Protein AF-0000000080770461 (afdb_homodimer)

InterPro domains:
  IPR000534 Semialdehyde dehydrogenase, NAD-binding [PF01118] (6-120)
  IPR000534 Semialdehyde dehydrogenase, NAD-binding [SM00859] (6-121)
  IPR012280 Semialdehyde dehydrogenase, dimerisation domain [PF02774] (141-314)
  IPR036291 NAD(P)-binding domain superfamily [SSF51735] (5-158)

Organism: Chromobacterium violaceum (strain ATCC 12472 / DSM 30191 / JCM 1249 / CCUG 213 / NBRC 12614 / NCIMB 9131 / NCTC 9757 / MK) (NCBI:txid243365)

pLDDT: mean 95.66, std 8.42, range [30.38, 98.94]

Solvent-accessible surface area (backbone atoms only — not comparable to full-atom values): 33987 Å² total; per-residue (Å²): 129,86,43,85,36,22,32,34,33,33,15,22,79,34,67,41,19,36,40,32,32,37,48,39,42,76,63,62,55,76,52,63,40,80,42,33,21,24,57,64,89,47,50,84,39,67,36,54,44,63,93,41,75,34,64,32,37,28,52,94,74,56,72,43,66,74,26,49,34,33,39,37,41,58,40,36,69,52,43,66,65,43,47,62,55,30,31,72,47,50,9,27,35,39,30,54,26,73,66,42,53,81,38,86,94,31,49,62,44,49,59,95,78,44,46,72,72,68,54,89,58,68,82,35,38,57,36,19,34,57,51,39,74,20,42,51,53,40,63,62,46,54,60,48,44,88,45,34,72,58,36,36,40,39,38,39,42,28,18,32,46,80,70,31,65,68,34,41,51,43,35,52,50,22,46,52,21,52,78,66,73,40,81,59,71,57,82,82,43,98,54,71,45,50,48,23,44,40,78,62,42,65,64,61,51,98,65,46,48,21,47,48,28,49,47,41,30,47,51,34,14,61,72,67,73,49,58,48,86,35,43,46,63,46,42,26,40,34,47,19,56,51,15,25,32,33,45,38,38,36,32,35,72,46,88,76,54,69,67,58,54,49,52,36,40,42,73,71,68,38,47,71,42,45,75,84,35,70,85,25,44,68,32,16,56,74,26,40,92,39,71,50,43,34,38,16,57,61,31,70,58,88,51,29,40,33,36,32,38,14,20,7,36,44,38,38,15,35,16,50,52,54,50,52,51,49,40,38,74,72,65,42,70,80,69,135,129,85,41,85,36,21,33,37,33,32,13,24,79,34,66,40,20,36,41,33,32,38,48,40,42,76,64,61,55,74,52,64,41,78,43,33,21,24,57,64,89,47,50,83,41,68,37,57,43,64,92,41,76,33,64,31,38,28,51,96,75,55,72,41,66,73,26,47,35,34,38,36,41,58,40,37,71,52,43,67,64,44,49,61,54,30,32,72,45,48,9,28,34,40,32,54,27,74,64,42,54,82,39,88,91,32,50,62,45,48,58,96,78,42,48,72,71,67,55,88,58,68,81,35,40,60,35,20,33,57,51,39,75,21,44,52,52,39,63,63,46,54,60,47,45,88,45,35,72,60,37,36,41,39,38,39,42,28,18,32,44,82,68,31,64,68,35,40,49,42,34,51,50,22,46,51,21,50,79,65,73,39,81,61,71,58,80,82,45,98,52,73,45,50,48,23,47,40,78,61,44,66,63,60,51,97,65,46,48,22,47,50,30,50,47,40,32,46,52,32,13,59,73,66,74,48,60,48,87,34,45,46,62,47,43,25,41,33,45,19,57,51,16,25,33,32,47,37,38,36,32,35,72,46,86,73,53,69,67,58,54,49,50,37,40,42,74,68,68,37,46,71,42,46,74,84,36,72,85,24,44,69,32,16,56,74,26,40,90,40,70,52,43,35,38,15,56,60,32,68,58,88,50,29,41,34,37,31,40,14,20,7,37,44,39,38,13,35,17,52,53,52,50,50,51,50,40,40,75,70,63,41,70,76,72,129

Foldseek 3Di:
DQPLAEEEEEQCVWLLNLLLLQVCLVVVPRHNYYAAEYAPVCQPPWHDNDPDIHGYHHLVPDQLQSHAEYEYDHEQVSCVPCVVVNLVNFHAYEYAYPNPLPPPPAEEDDCLQCVVSLPPADTNHYHYYAALLQNLVLLLCQLCCVLAWQAKEKEKAAAQCSLIDVSLVLLVQQVVCVVVVHHRDDDSDPDHQHVDKAFEDADADPVRAHPVFCRNLVSSCVSNVHDSVRYHYTYMYHHHHWKMKMKMKTFGDHDDDQVVSVVSSVVSVAAEADCPGPVFFADLVNQAPDQHKYWGDWDDDGRMTIIMIMHGSSRNRTSVSSNLSVCVNSVNPSDD/DQPLAEEEEEQCVWLLNLLLLQVCLVVVPRHNYYAAEYAPVCQPPWHDNDPDIHGYHHLVPDQLASHAEYEYDHEQVSCVPCLVVNLVNFHAYEYAYPNPLPPPPAEEDQCLQCVVSLPPADTNHYHYYAALLQNLVLLLCQLVCVLAWQAKEKEKAAAQCSLIDVSLVLLVQQVVCVVVVHHRDDDSDPDHQHVDKAFEDADADPVRAHPVQCRNLVSSCVSNVHDSVRYHYTYMYHHHHWKMKMKMKTFGDHDDDQVVSVVSSVVSPAAEADCPGPVQFADLVNQAPDQHKYWGDWDDDGRMTIIMIIHGSSRNRTSVRSNLSVCVNSVNPSPD

Structure (mmCIF, N/CA/C/O backbone):
data_AF-0000000080770461-model_v1
#
loop_
_entity.id
_entity.type
_entity.pdbx_description
1 polymer 'Aspartate-semialdehyde dehydrogenase'
#
loop_
_atom_site.group_PDB
_atom_site.id
_atom_site.type_symbol
_atom_site.label_atom_id
_atom_site.label_alt_id
_atom_site.label_comp_id
_atom_site.label_asym_id
_atom_site.label_entity_id
_atom_site.label_seq_id
_atom_site.pdbx_PDB_ins_code
_atom_site.Cartn_x
_atom_site.Cartn_y
_atom_site.Cartn_z
_atom_site.occupancy
_atom_site.B_iso_or_equiv
_atom_site.auth_seq_id
_atom_site.auth_comp_id
_atom_site.auth_asym_id
_atom_site.auth_atom_id
_atom_site.pdbx_PDB_model_num
ATOM 1 N N . MET A 1 1 ? -0.96 47.906 5.703 1 33.94 1 MET A N 1
ATOM 2 C CA . MET A 1 1 ? -1.299 47.844 7.125 1 33.94 1 MET A CA 1
ATOM 3 C C . MET A 1 1 ? -0.283 47.031 7.898 1 33.94 1 MET A C 1
ATOM 5 O O . MET A 1 1 ? -0.054 45.844 7.578 1 33.94 1 MET A O 1
ATOM 9 N N . SER A 1 2 ? 0.821 47.625 8.305 1 42.31 2 SER A N 1
ATOM 10 C CA . SER A 1 2 ? 1.987 47.156 9.039 1 42.31 2 SER A CA 1
ATOM 11 C C . SER A 1 2 ? 1.585 46.156 10.148 1 42.31 2 SER A C 1
ATOM 13 O O . SER A 1 2 ? 0.892 46.562 11.094 1 42.31 2 SER A O 1
ATOM 15 N N . THR A 1 3 ? 1.144 44.906 9.875 1 58.97 3 THR A N 1
ATOM 16 C CA . THR A 1 3 ? 0.585 44.125 10.969 1 58.97 3 THR A CA 1
ATOM 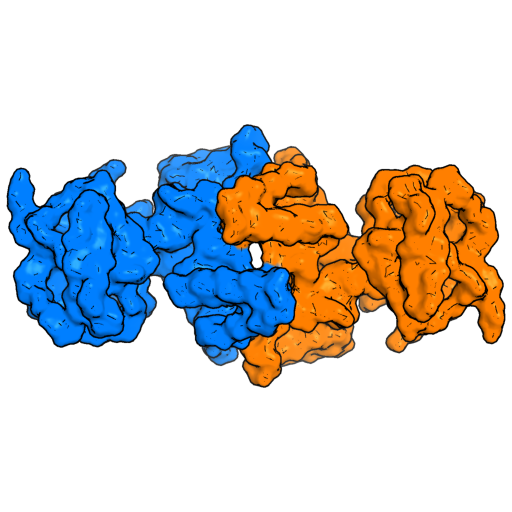17 C C . THR A 1 3 ? 1.63 43.906 12.062 1 58.97 3 THR A C 1
ATOM 19 O O . THR A 1 3 ? 2.826 43.812 11.781 1 58.97 3 THR A O 1
ATOM 22 N N . SER A 1 4 ? 1.471 44.469 13.234 1 80.31 4 SER A N 1
ATOM 23 C CA . SER A 1 4 ? 2.213 44.312 14.477 1 80.31 4 SER A CA 1
ATOM 24 C C . SER A 1 4 ? 2.217 42.875 14.953 1 80.31 4 SER A C 1
ATOM 26 O O . SER A 1 4 ? 2.752 42.562 16.016 1 80.31 4 SER A O 1
ATOM 28 N N . LEU A 1 5 ? 1.922 42.031 13.961 1 92.19 5 LEU A N 1
ATOM 29 C CA . LEU A 1 5 ? 1.753 40.656 14.414 1 92.19 5 LEU A CA 1
ATOM 30 C C . LEU A 1 5 ? 3.088 39.938 14.43 1 92.19 5 LEU A C 1
ATOM 32 O O . LEU A 1 5 ? 3.807 39.906 13.422 1 92.19 5 LEU A O 1
ATOM 36 N N . GLN A 1 6 ? 3.453 39.438 15.57 1 96.38 6 GLN A N 1
ATOM 37 C CA . GLN A 1 6 ? 4.609 38.562 15.703 1 96.38 6 GLN A CA 1
ATOM 38 C C . GLN A 1 6 ? 4.176 37.094 15.828 1 96.38 6 GLN A C 1
ATOM 40 O O . GLN A 1 6 ? 3.254 36.781 16.578 1 96.38 6 GLN A O 1
ATOM 45 N N . ILE A 1 7 ? 4.852 36.25 15.016 1 97.38 7 ILE A N 1
ATOM 46 C CA . ILE A 1 7 ? 4.41 34.844 15.047 1 97.38 7 ILE A CA 1
ATOM 47 C C . ILE A 1 7 ? 5.598 33.938 15.352 1 97.38 7 ILE A C 1
ATOM 49 O O . ILE A 1 7 ? 6.746 34.281 15.078 1 97.38 7 ILE A O 1
ATOM 53 N N . ALA A 1 8 ? 5.328 32.812 15.969 1 98.69 8 ALA A N 1
ATOM 54 C CA . ALA A 1 8 ? 6.328 31.797 16.266 1 98.69 8 ALA A CA 1
ATOM 55 C C . ALA A 1 8 ? 5.988 30.484 15.57 1 98.69 8 ALA A C 1
ATOM 57 O O . ALA A 1 8 ? 4.824 30.078 15.539 1 98.69 8 ALA A O 1
ATOM 58 N N . VAL A 1 9 ? 6.938 29.891 14.945 1 98.88 9 VAL A N 1
ATOM 59 C CA . VAL A 1 9 ? 6.828 28.531 14.43 1 98.88 9 VAL A CA 1
ATOM 60 C C . VAL A 1 9 ? 7.637 27.578 15.305 1 98.88 9 VAL A C 1
ATOM 62 O O . VAL A 1 9 ? 8.867 27.578 15.266 1 98.88 9 VAL A O 1
ATOM 65 N N . VAL A 1 10 ? 6.949 26.781 16.078 1 98.81 10 VAL A N 1
ATOM 66 C CA . VAL A 1 10 ? 7.574 25.828 16.984 1 98.81 10 VAL A CA 1
ATOM 67 C C . VAL A 1 10 ? 7.742 24.484 16.266 1 98.81 10 VAL A C 1
ATOM 69 O O . VAL A 1 10 ? 6.77 23.906 15.781 1 98.81 10 VAL A O 1
ATOM 72 N N . GLY A 1 11 ? 8.891 23.938 16.266 1 98.44 11 GLY A N 1
ATOM 73 C CA . GLY A 1 11 ? 9.273 22.828 15.391 1 98.44 11 GLY A CA 1
ATOM 74 C C . GLY A 1 11 ? 9.781 23.297 14.039 1 98.44 11 GLY A C 1
ATOM 75 O O . GLY A 1 11 ? 9.484 22.672 13.016 1 98.44 11 GLY A O 1
ATOM 76 N N . ALA A 1 12 ? 10.5 24.375 14.031 1 98.5 12 ALA A N 1
ATOM 77 C CA . ALA A 1 12 ? 10.883 25.078 12.805 1 98.5 12 ALA A CA 1
ATOM 78 C C . ALA A 1 12 ? 11.828 24.234 11.953 1 98.5 12 ALA A C 1
ATOM 80 O O . ALA A 1 12 ? 11.906 24.422 10.742 1 98.5 12 ALA A O 1
ATOM 81 N N . THR A 1 13 ? 12.539 23.328 12.578 1 97.06 13 THR A N 1
ATOM 82 C CA . THR A 1 13 ? 13.516 22.531 11.828 1 97.06 13 THR A CA 1
ATOM 83 C C . THR A 1 13 ? 12.922 21.203 11.391 1 97.06 13 THR A C 1
ATOM 85 O O . THR A 1 13 ? 13.555 20.453 10.656 1 97.06 13 THR A O 1
ATOM 88 N N . SER A 1 14 ? 11.727 20.922 11.867 1 97.12 14 SER A N 1
ATOM 89 C CA . SER A 1 14 ? 11.039 19.719 11.391 1 97.12 14 SER A CA 1
ATOM 90 C C . SER A 1 14 ? 10.633 19.859 9.93 1 97.12 14 SER A C 1
ATOM 92 O O . SER A 1 14 ? 10.641 20.969 9.375 1 97.12 14 SER A O 1
ATOM 94 N N . LEU A 1 15 ? 10.305 18.781 9.312 1 97.56 15 LEU A N 1
ATOM 95 C CA . LEU A 1 15 ? 9.875 18.797 7.918 1 97.56 15 LEU A CA 1
ATOM 96 C C . LEU A 1 15 ? 8.656 19.703 7.742 1 97.56 15 LEU A C 1
ATOM 98 O O . LEU A 1 15 ? 8.609 20.516 6.816 1 97.56 15 LEU A O 1
ATOM 102 N N . VAL A 1 16 ? 7.664 19.531 8.609 1 98.38 16 VAL A N 1
ATOM 103 C CA . VAL A 1 16 ? 6.449 20.328 8.508 1 98.38 16 VAL A CA 1
ATOM 104 C C . VAL A 1 16 ? 6.754 21.781 8.859 1 98.38 16 VAL A C 1
ATOM 106 O O . VAL A 1 16 ? 6.25 22.703 8.219 1 98.38 16 VAL A O 1
ATOM 109 N N . GLY A 1 17 ? 7.551 22.016 9.898 1 98.5 17 GLY A N 1
ATOM 110 C CA . GLY A 1 17 ? 7.93 23.359 10.266 1 98.5 17 GLY A CA 1
ATOM 111 C C . GLY A 1 17 ? 8.617 24.125 9.148 1 98.5 17 GLY A C 1
ATOM 112 O O . GLY A 1 17 ? 8.305 25.281 8.898 1 98.5 17 GLY A O 1
ATOM 113 N N . GLN A 1 18 ? 9.5 23.469 8.484 1 98.06 18 GLN A N 1
ATOM 114 C CA . GLN A 1 18 ? 10.195 24.078 7.355 1 98.06 18 GLN A CA 1
ATOM 115 C C . GLN A 1 18 ? 9.234 24.406 6.223 1 98.06 18 GLN A C 1
ATOM 117 O O . GLN A 1 18 ? 9.336 25.469 5.598 1 98.06 18 GLN A O 1
ATOM 122 N N . ALA A 1 19 ? 8.344 23.484 5.969 1 98.31 19 ALA A N 1
ATOM 123 C CA . ALA A 1 19 ? 7.344 23.719 4.93 1 98.31 19 ALA A CA 1
ATOM 124 C C . ALA A 1 19 ? 6.434 24.891 5.301 1 98.31 19 ALA A C 1
ATOM 126 O O . ALA A 1 19 ? 6.02 25.656 4.43 1 98.31 19 ALA A O 1
ATOM 127 N N . VAL A 1 20 ? 6.105 25.016 6.582 1 98.75 20 VAL A N 1
ATOM 128 C CA . VAL A 1 20 ? 5.297 26.125 7.062 1 98.75 20 VAL A CA 1
ATOM 129 C C . VAL A 1 20 ? 6.027 27.438 6.812 1 98.75 20 VAL A C 1
ATOM 131 O O . VAL A 1 20 ? 5.449 28.391 6.266 1 98.75 20 VAL A O 1
ATOM 134 N N . LEU A 1 21 ? 7.289 27.469 7.188 1 98.69 21 LEU A N 1
ATOM 135 C CA . LEU A 1 21 ? 8.086 28.672 6.984 1 98.69 21 LEU A CA 1
ATOM 136 C C . LEU A 1 21 ? 8.172 29.031 5.504 1 98.69 21 LEU A C 1
ATOM 138 O O . LEU A 1 21 ? 8.062 30.203 5.133 1 98.69 21 LEU A O 1
ATOM 142 N N . GLU A 1 22 ? 8.344 28.031 4.719 1 98.12 22 GLU A N 1
ATOM 143 C CA . GLU A 1 22 ? 8.391 28.234 3.275 1 98.12 22 GLU A CA 1
ATOM 144 C C . GLU A 1 22 ? 7.082 28.828 2.764 1 98.12 22 GLU A C 1
ATOM 146 O O . GLU A 1 22 ? 7.094 29.781 1.983 1 98.12 22 GLU A O 1
ATOM 151 N N . LEU A 1 23 ? 6 28.312 3.168 1 98.12 23 LEU A N 1
ATOM 152 C CA . LEU A 1 23 ? 4.691 28.766 2.707 1 98.12 23 LEU A CA 1
ATOM 153 C C . LEU A 1 23 ? 4.387 30.172 3.23 1 98.12 23 LEU A C 1
ATOM 155 O O . LEU A 1 23 ? 3.762 30.969 2.535 1 98.12 23 LEU A O 1
ATOM 159 N N . LEU A 1 24 ? 4.789 30.438 4.477 1 97.81 24 LEU A N 1
ATOM 160 C CA . LEU A 1 24 ? 4.621 31.781 5.016 1 97.81 24 LEU A CA 1
ATOM 161 C C . LEU A 1 24 ? 5.316 32.812 4.133 1 97.81 24 LEU A C 1
ATOM 163 O O . LEU A 1 24 ? 4.758 33.875 3.85 1 97.81 24 LEU A O 1
ATOM 167 N N . ALA A 1 25 ? 6.5 32.438 3.732 1 97.69 25 ALA A N 1
ATOM 168 C CA . ALA A 1 25 ? 7.27 33.344 2.869 1 97.69 25 ALA A CA 1
ATOM 169 C C . ALA A 1 25 ? 6.625 33.469 1.492 1 97.69 25 ALA A C 1
ATOM 171 O O . ALA A 1 25 ? 6.434 34.562 0.985 1 97.69 25 ALA A O 1
ATOM 172 N N . GLU A 1 26 ? 6.305 32.375 0.891 1 96.88 26 GLU A N 1
ATOM 173 C CA . GLU A 1 26 ? 5.742 32.312 -0.457 1 96.88 26 GLU A CA 1
ATOM 174 C C . GLU A 1 26 ? 4.422 33.094 -0.53 1 96.88 26 GLU A C 1
ATOM 176 O O . GLU A 1 26 ? 4.109 33.688 -1.552 1 96.88 26 GLU A O 1
ATOM 181 N N . ARG A 1 27 ? 3.699 33.062 0.567 1 95.31 27 ARG A N 1
ATOM 182 C CA . ARG A 1 27 ? 2.361 33.625 0.572 1 95.31 27 ARG A CA 1
ATOM 183 C C . ARG A 1 27 ? 2.385 35.062 1.142 1 95.31 27 ARG A C 1
ATOM 185 O O . ARG A 1 27 ? 1.334 35.656 1.33 1 95.31 27 ARG A O 1
ATOM 192 N N . ASN A 1 28 ? 3.523 35.562 1.436 1 94.31 28 ASN A N 1
ATOM 193 C CA . ASN A 1 28 ? 3.709 36.875 2.006 1 94.31 28 ASN A CA 1
ATOM 194 C C . ASN A 1 28 ? 2.824 37.094 3.23 1 94.31 28 ASN A C 1
ATOM 196 O O . ASN A 1 28 ? 2.061 38.062 3.289 1 94.31 28 ASN A O 1
ATOM 200 N N . PHE A 1 29 ? 2.859 36.125 4.16 1 95.06 29 PHE A N 1
ATOM 201 C CA . PHE A 1 29 ? 2.074 36.219 5.383 1 95.06 29 PHE A CA 1
ATOM 202 C C . PHE A 1 29 ? 2.33 37.562 6.09 1 95.06 29 PHE A C 1
ATOM 204 O O . PHE A 1 29 ? 3.479 37.969 6.219 1 95.06 29 PHE A O 1
ATOM 211 N N . PRO A 1 30 ? 1.31 38.156 6.562 1 91.5 30 PRO A N 1
ATOM 212 C CA . PRO A 1 30 ? 1.449 39.531 7.105 1 91.5 30 PRO A CA 1
ATOM 213 C C . PRO A 1 30 ? 1.959 39.531 8.547 1 91.5 30 PRO A C 1
ATOM 215 O O . PRO A 1 30 ? 1.271 40.031 9.445 1 91.5 30 PRO A O 1
ATOM 218 N N . ALA A 1 31 ? 3.146 39.125 8.805 1 93.94 31 ALA A N 1
ATOM 219 C CA . ALA A 1 31 ? 3.787 39.156 10.117 1 93.94 31 ALA A CA 1
ATOM 220 C C . ALA A 1 31 ? 4.898 40.188 10.172 1 93.94 31 ALA A C 1
ATOM 222 O O . ALA A 1 31 ? 5.641 40.375 9.203 1 93.94 31 ALA A O 1
ATOM 223 N N . ALA A 1 32 ? 4.852 40.938 11.25 1 94.31 32 ALA A N 1
ATOM 224 C CA . ALA A 1 32 ? 5.945 41.875 11.477 1 94.31 32 ALA A CA 1
ATOM 225 C C . ALA A 1 32 ? 7.254 41.125 11.75 1 94.31 32 ALA A C 1
ATOM 227 O O . ALA A 1 32 ? 8.328 41.594 11.383 1 94.31 32 ALA A O 1
ATOM 228 N N . ARG A 1 33 ? 7.094 40.031 12.43 1 95.56 33 ARG A N 1
ATOM 229 C CA . ARG A 1 33 ? 8.242 39.219 12.766 1 95.56 33 ARG A CA 1
ATOM 230 C C . ARG A 1 33 ? 7.844 37.719 12.859 1 95.56 33 ARG A C 1
ATOM 232 O O . ARG A 1 33 ? 6.75 37.406 13.328 1 95.56 33 ARG A O 1
ATOM 239 N N . VAL A 1 34 ? 8.758 36.875 12.375 1 97.81 34 VAL A N 1
ATOM 240 C CA . VAL A 1 34 ? 8.586 35.438 12.5 1 97.81 34 VAL A CA 1
ATOM 241 C C . VAL A 1 34 ? 9.734 34.844 13.312 1 97.81 34 VAL A C 1
ATOM 243 O O . VAL A 1 34 ? 10.906 35.094 13.008 1 97.81 34 VAL A O 1
ATOM 246 N N . PHE A 1 35 ? 9.43 34.125 14.359 1 98.31 35 PHE A N 1
ATOM 247 C CA . PHE A 1 35 ? 10.43 33.438 15.164 1 98.31 35 PHE A CA 1
ATOM 248 C C . PHE A 1 35 ? 10.469 31.953 14.82 1 98.31 35 PHE A C 1
ATOM 250 O O . PHE A 1 35 ? 9.422 31.297 14.719 1 98.31 35 PHE A O 1
ATOM 257 N N . ALA A 1 36 ? 11.625 31.438 14.594 1 98.69 36 ALA A N 1
ATOM 258 C CA . ALA A 1 36 ? 11.836 30 14.531 1 98.69 36 ALA A CA 1
ATOM 259 C C . ALA A 1 36 ? 12.148 29.438 15.914 1 98.69 36 ALA A C 1
ATOM 261 O O . ALA A 1 36 ? 13.07 29.906 16.594 1 98.69 36 ALA A O 1
ATOM 262 N N . VAL A 1 37 ? 11.375 28.531 16.344 1 98.69 37 VAL A N 1
ATOM 263 C CA . VAL A 1 37 ? 11.539 27.938 17.656 1 98.69 37 VAL A CA 1
ATOM 264 C C . VAL A 1 37 ? 11.594 26.422 17.531 1 98.69 37 VAL A C 1
ATOM 266 O O . VAL A 1 37 ? 10.898 25.828 16.703 1 98.69 37 VAL A O 1
ATOM 269 N N . ASP A 1 38 ? 12.43 25.734 18.281 1 98.12 38 ASP A N 1
ATOM 270 C CA . ASP A 1 38 ? 12.523 24.281 18.266 1 98.12 38 ASP A CA 1
ATOM 271 C C . ASP A 1 38 ? 13.125 23.75 19.578 1 98.12 38 ASP A C 1
ATOM 273 O O . ASP A 1 38 ? 13.336 24.516 20.516 1 98.12 38 ASP A O 1
ATOM 277 N N . SER A 1 39 ? 13.258 22.484 19.688 1 95.31 39 SER A N 1
ATOM 278 C CA . SER A 1 39 ? 13.836 21.859 20.875 1 95.31 39 SER A CA 1
ATOM 279 C C . SER A 1 39 ? 15.258 22.344 21.109 1 95.31 39 SER A C 1
ATOM 281 O O . SER A 1 39 ? 15.898 22.891 20.203 1 95.31 39 SER A O 1
ATOM 283 N N . ALA A 1 40 ? 15.734 22.078 22.266 1 92.81 40 ALA A N 1
ATOM 284 C CA . ALA A 1 40 ? 17.047 22.547 22.688 1 92.81 40 ALA A CA 1
ATOM 285 C C . ALA A 1 40 ? 18.156 21.922 21.828 1 92.81 40 ALA A C 1
ATOM 287 O O . ALA A 1 40 ? 19.203 22.547 21.594 1 92.81 40 ALA A O 1
ATOM 288 N N . GLU A 1 41 ? 17.906 20.781 21.359 1 92.12 41 GLU A N 1
ATOM 289 C CA . GLU A 1 41 ? 18.891 20.062 20.531 1 92.12 41 GLU A CA 1
ATOM 290 C C . GLU A 1 41 ? 19.188 20.828 19.25 1 92.12 41 GLU A C 1
ATOM 292 O O . GLU A 1 41 ? 20.25 20.641 18.641 1 92.12 41 GLU A O 1
ATOM 297 N N . GLN A 1 42 ? 18.312 21.688 18.875 1 93 42 GLN A N 1
ATOM 298 C CA . GLN A 1 42 ? 18.453 22.422 17.625 1 93 42 GLN A CA 1
ATOM 299 C C . GLN A 1 42 ? 19.047 23.797 17.859 1 93 42 GLN A C 1
ATOM 301 O O . GLN A 1 42 ? 19.141 24.625 16.953 1 93 42 GLN A O 1
ATOM 306 N N . ASN A 1 43 ? 19.406 24.047 19.125 1 92.62 43 ASN A N 1
ATOM 307 C CA . ASN A 1 43 ? 20.016 25.328 19.422 1 92.62 43 ASN A CA 1
ATOM 308 C C . ASN A 1 43 ? 21.25 25.594 18.562 1 92.62 43 ASN A C 1
ATOM 310 O O . ASN A 1 43 ? 22.078 24.703 18.375 1 92.62 43 ASN A O 1
ATOM 314 N N . GLY A 1 44 ? 21.312 26.766 18.031 1 93.81 44 GLY A N 1
ATOM 315 C CA . GLY A 1 44 ? 22.438 27.141 17.172 1 93.81 44 GLY A CA 1
ATOM 316 C C . GLY A 1 44 ? 22.188 26.891 15.703 1 93.81 44 GLY A C 1
ATOM 317 O O . GLY A 1 44 ? 22.922 27.359 14.844 1 93.81 44 GLY A O 1
ATOM 318 N N . SER A 1 45 ? 21.109 26.172 15.383 1 96.44 45 SER A N 1
ATOM 319 C CA . SER A 1 45 ? 20.75 25.938 13.992 1 96.44 45 SER A CA 1
ATOM 320 C C . SER A 1 45 ? 19.938 27.109 13.43 1 96.44 45 SER A C 1
ATOM 322 O O . SER A 1 45 ? 19.656 28.078 14.133 1 96.44 45 SER A O 1
ATOM 324 N N . THR A 1 46 ? 19.719 27.078 12.141 1 97.75 46 THR A N 1
ATOM 325 C CA . THR A 1 46 ? 18.922 28.094 11.477 1 97.75 46 THR A CA 1
ATOM 326 C C . THR A 1 46 ? 17.797 27.453 10.672 1 97.75 46 THR A C 1
ATOM 328 O O . THR A 1 46 ? 17.812 26.25 10.414 1 97.75 46 THR A O 1
ATOM 331 N N . ALA A 1 47 ? 16.812 28.188 10.383 1 98 47 ALA A N 1
ATOM 332 C CA . ALA A 1 47 ? 15.703 27.812 9.516 1 98 47 ALA A CA 1
ATOM 333 C C . ALA A 1 47 ? 15.438 28.891 8.469 1 98 47 ALA A C 1
ATOM 335 O O . ALA A 1 47 ? 15.602 30.078 8.742 1 98 47 ALA A O 1
ATOM 336 N N . SER A 1 48 ? 15.023 28.469 7.344 1 97.81 48 SER A N 1
ATOM 337 C CA . SER A 1 48 ? 14.875 29.406 6.23 1 97.81 48 SER A CA 1
ATOM 338 C C . SER A 1 48 ? 13.445 29.953 6.156 1 97.81 48 SER A C 1
ATOM 340 O O . SER A 1 48 ? 12.484 29.188 6.23 1 97.81 48 SER A O 1
ATOM 342 N N . LEU A 1 49 ? 13.305 31.234 6.031 1 98 49 LEU A N 1
ATOM 343 C CA . LEU A 1 49 ? 12.086 31.953 5.672 1 98 49 LEU A CA 1
ATOM 344 C C . LEU A 1 49 ? 12.258 32.688 4.355 1 98 49 LEU A C 1
ATOM 346 O O . LEU A 1 49 ? 12.555 33.906 4.352 1 98 49 LEU A O 1
ATOM 350 N N . GLY A 1 50 ? 11.961 31.938 3.271 1 94.06 50 GLY A N 1
ATOM 351 C CA . GLY A 1 50 ? 12.336 32.5 1.981 1 94.06 50 GLY A CA 1
ATOM 352 C C . GLY A 1 50 ? 13.828 32.75 1.854 1 94.06 50 GLY A C 1
ATOM 353 O O . GLY A 1 50 ? 14.633 31.812 2.035 1 94.06 50 GLY A O 1
ATOM 354 N N . ASN A 1 51 ? 14.18 33.938 1.653 1 94 51 ASN A N 1
ATOM 355 C CA . ASN A 1 51 ? 15.586 34.312 1.498 1 94 51 ASN A CA 1
ATOM 356 C C . ASN A 1 51 ? 16.219 34.719 2.83 1 94 51 ASN A C 1
ATOM 358 O O . ASN A 1 51 ? 17.406 35 2.895 1 94 51 ASN A O 1
ATOM 362 N N . LEU A 1 52 ? 15.477 34.656 3.844 1 95.31 52 LEU A N 1
ATOM 363 C CA . LEU A 1 52 ? 15.961 35.031 5.172 1 95.31 52 LEU A CA 1
ATOM 364 C C . LEU A 1 52 ? 16.312 33.781 5.977 1 95.31 52 LEU A C 1
ATOM 366 O O . LEU A 1 52 ? 15.648 32.75 5.852 1 95.31 52 LEU A O 1
ATOM 370 N N . GLU A 1 53 ? 17.312 33.906 6.754 1 97.56 53 GLU A N 1
ATOM 371 C CA . GLU A 1 53 ? 17.672 32.844 7.699 1 97.56 53 GLU A CA 1
ATOM 372 C C . GLU A 1 53 ? 17.344 33.25 9.133 1 97.56 53 GLU A C 1
ATOM 374 O O . GLU A 1 53 ? 17.766 34.312 9.602 1 97.56 53 GLU A O 1
ATOM 379 N N . LEU A 1 54 ? 16.625 32.469 9.758 1 98.19 54 LEU A N 1
ATOM 380 C CA . LEU A 1 54 ? 16.219 32.719 11.133 1 98.19 54 LEU A CA 1
ATOM 381 C C . LEU A 1 54 ? 17.047 31.859 12.102 1 98.19 54 LEU A C 1
ATOM 383 O O . LEU A 1 54 ? 17.234 30.672 11.883 1 98.19 54 LEU A O 1
ATOM 387 N N . ASP A 1 55 ? 17.516 32.5 13.141 1 98 55 ASP A N 1
ATOM 388 C CA . ASP A 1 55 ? 18.094 31.703 14.227 1 98 55 ASP A CA 1
ATOM 389 C C . ASP A 1 55 ? 17.016 30.891 14.953 1 98 55 ASP A C 1
ATOM 391 O O . ASP A 1 55 ? 15.914 31.391 15.195 1 98 55 ASP A O 1
ATOM 395 N N . VAL A 1 56 ? 17.328 29.672 15.297 1 98.5 56 VAL A N 1
ATOM 396 C CA . VAL A 1 56 ? 16.375 28.844 16.016 1 98.5 56 VAL A CA 1
ATOM 397 C C . VAL A 1 56 ? 16.531 29.047 17.516 1 98.5 56 VAL A C 1
ATOM 399 O O . VAL A 1 56 ? 17.625 28.938 18.062 1 98.5 56 VAL A O 1
ATOM 402 N N . HIS A 1 57 ? 15.453 29.406 18.125 1 98.12 57 HIS A N 1
ATOM 403 C CA . HIS A 1 57 ? 15.43 29.594 19.562 1 98.12 57 HIS A CA 1
ATOM 404 C C . HIS A 1 57 ? 14.984 28.312 20.281 1 98.12 57 HIS A C 1
ATOM 406 O O . HIS A 1 57 ? 14.023 27.672 19.859 1 98.12 57 HIS A O 1
ATOM 412 N N . PRO A 1 58 ? 15.664 27.953 21.359 1 98.06 58 PRO A N 1
ATOM 413 C CA . PRO A 1 58 ? 15.164 26.828 22.141 1 98.06 58 PRO A CA 1
ATOM 414 C C . PRO A 1 58 ? 13.812 27.109 22.797 1 98.06 58 PRO A C 1
ATOM 416 O O . PRO A 1 58 ? 13.625 28.156 23.391 1 98.06 58 PRO A O 1
ATOM 419 N N . VAL A 1 59 ? 12.945 26.172 22.672 1 98.12 59 VAL A N 1
ATOM 420 C CA . VAL A 1 59 ? 11.562 26.375 23.094 1 98.12 59 VAL A CA 1
ATOM 421 C C . VAL A 1 59 ? 11.508 26.578 24.609 1 98.12 59 VAL A C 1
ATOM 423 O O . VAL A 1 59 ? 10.664 27.328 25.109 1 98.12 59 VAL A O 1
ATOM 426 N N . ASP A 1 60 ? 12.406 25.922 25.391 1 97.06 60 ASP A N 1
ATOM 427 C CA . ASP A 1 60 ? 12.398 26 26.844 1 97.06 60 ASP A CA 1
ATOM 428 C C . ASP A 1 60 ? 12.898 27.359 27.328 1 97.06 60 ASP A C 1
ATOM 430 O O . ASP A 1 60 ? 12.719 27.719 28.484 1 97.06 60 ASP A O 1
ATOM 434 N N . GLU A 1 61 ? 13.438 28.156 26.438 1 96.62 61 GLU A N 1
ATOM 435 C CA . GLU A 1 61 ? 13.922 29.5 26.766 1 96.62 61 GLU A CA 1
ATOM 436 C C . GLU A 1 61 ? 13.133 30.578 26.031 1 96.62 61 GLU A C 1
ATOM 438 O O . GLU A 1 61 ? 13.375 31.766 26.203 1 96.62 61 GLU A O 1
ATOM 443 N N . PHE A 1 62 ? 12.281 30.156 25.25 1 97.56 62 PHE A N 1
ATOM 444 C CA . PHE A 1 62 ? 11.555 31.109 24.406 1 97.56 62 PHE A CA 1
ATOM 445 C C . PHE A 1 62 ? 10.391 31.719 25.172 1 97.56 62 PHE A C 1
ATOM 447 O O . PHE A 1 62 ? 9.617 31.016 25.812 1 97.56 62 PHE A O 1
ATOM 454 N N . ASN A 1 63 ? 10.297 33.031 25.109 1 96.31 63 ASN A N 1
ATOM 455 C CA . ASN A 1 63 ? 9.203 33.781 25.719 1 96.31 63 ASN A CA 1
ATOM 456 C C . ASN A 1 63 ? 8.109 34.125 24.719 1 96.31 63 ASN A C 1
ATOM 458 O O . ASN A 1 63 ? 8.336 34.875 23.766 1 96.31 63 ASN A O 1
ATOM 462 N N . PHE A 1 64 ? 6.953 33.594 24.922 1 97.69 64 PHE A N 1
ATOM 463 C CA . PHE A 1 64 ? 5.855 33.781 23.969 1 97.69 64 PHE A CA 1
ATOM 464 C C . PHE A 1 64 ? 5.164 35.125 24.172 1 97.69 64 PHE A C 1
ATOM 466 O O . PHE A 1 64 ? 4.176 35.406 23.516 1 97.69 64 PHE A O 1
ATOM 473 N N . GLU A 1 65 ? 5.832 35.844 25.109 1 93.62 65 GLU A N 1
ATOM 474 C CA . GLU A 1 65 ? 5.258 37.188 25.328 1 93.62 65 GLU A CA 1
ATOM 475 C C . GLU A 1 65 ? 5.281 38 24.047 1 93.62 65 GLU A C 1
ATOM 477 O O . GLU A 1 65 ? 6.258 37.969 23.297 1 93.62 65 GLU A O 1
ATOM 482 N N . ASN A 1 66 ? 4.289 38.594 23.531 1 92.12 66 ASN A N 1
ATOM 483 C CA . ASN A 1 66 ? 4.105 39.469 22.375 1 92.12 66 ASN A CA 1
ATOM 484 C C . ASN A 1 66 ? 3.863 38.656 21.094 1 92.12 66 ASN A C 1
ATOM 486 O O . ASN A 1 66 ? 3.82 39.25 20 1 92.12 66 ASN A O 1
ATOM 490 N N . VAL A 1 67 ? 3.994 37.375 21.234 1 96.62 67 VAL A N 1
ATOM 491 C CA . VAL A 1 67 ? 3.617 36.531 20.109 1 96.62 67 VAL A CA 1
ATOM 492 C C . VAL A 1 67 ? 2.098 36.5 19.969 1 96.62 67 VAL A C 1
ATOM 494 O O . VAL A 1 67 ? 1.394 36.125 20.906 1 96.62 67 VAL A O 1
ATOM 497 N N . GLY A 1 68 ? 1.603 36.938 18.875 1 96.31 68 GLY A N 1
ATOM 498 C CA . GLY A 1 68 ? 0.164 36.938 18.656 1 96.31 68 GLY A CA 1
ATOM 499 C C . GLY A 1 68 ? -0.372 35.625 18.141 1 96.31 68 GLY A C 1
ATOM 500 O O . GLY A 1 68 ? -1.552 35.312 18.312 1 96.31 68 GLY A O 1
ATOM 501 N N . LEU A 1 69 ? 0.514 34.875 17.453 1 97.81 69 LEU A N 1
ATOM 502 C CA . LEU A 1 69 ? 0.129 33.594 16.828 1 97.81 69 LEU A CA 1
ATOM 503 C C . LEU A 1 69 ? 1.293 32.625 16.828 1 97.81 69 LEU A C 1
ATOM 505 O O . LEU A 1 69 ? 2.422 33 16.5 1 97.81 69 LEU A O 1
ATOM 509 N N . ALA A 1 70 ? 1.043 31.422 17.297 1 98.69 70 ALA A N 1
ATOM 510 C CA . ALA A 1 70 ? 2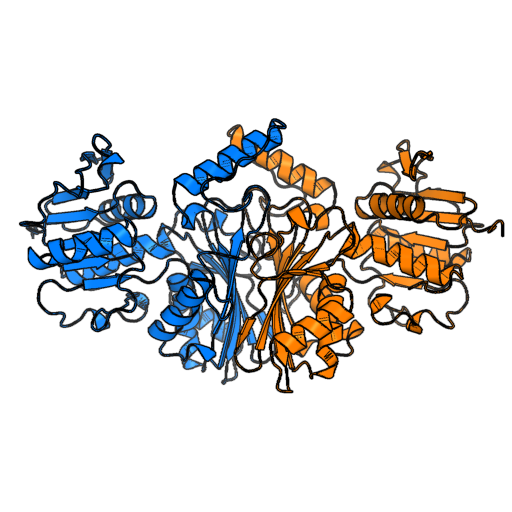.064 30.375 17.297 1 98.69 70 ALA A CA 1
ATOM 511 C C . ALA A 1 70 ? 1.592 29.141 16.547 1 98.69 70 ALA A C 1
ATOM 513 O O . ALA A 1 70 ? 0.477 28.656 16.766 1 98.69 70 ALA A O 1
ATOM 514 N N . ILE A 1 71 ? 2.387 28.625 15.641 1 98.81 71 ILE A N 1
ATOM 515 C CA . ILE A 1 71 ? 2.135 27.391 14.914 1 98.81 71 ILE A CA 1
ATOM 516 C C . ILE A 1 71 ? 3.035 26.281 15.461 1 98.81 71 ILE A C 1
ATOM 518 O O . ILE A 1 71 ? 4.262 26.406 15.43 1 98.81 71 ILE A O 1
ATOM 522 N N . PHE A 1 72 ? 2.41 25.266 15.969 1 98.88 72 PHE A N 1
ATOM 523 C CA . PHE A 1 72 ? 3.146 24.156 16.562 1 98.88 72 PHE A CA 1
ATOM 524 C C . PHE A 1 72 ? 3.217 22.969 15.609 1 98.88 72 PHE A C 1
ATOM 526 O O . PHE A 1 72 ? 2.184 22.438 15.203 1 98.88 72 PHE A O 1
ATOM 533 N N . ALA A 1 73 ? 4.383 22.562 15.234 1 98.25 73 ALA A N 1
ATOM 534 C CA . ALA A 1 73 ? 4.66 21.406 14.391 1 98.25 73 ALA A CA 1
ATOM 535 C C . ALA A 1 73 ? 5.836 20.609 14.93 1 98.25 73 ALA A C 1
ATOM 537 O O . ALA A 1 73 ? 6.707 20.172 14.172 1 98.25 73 ALA A O 1
ATOM 538 N N . ALA A 1 74 ? 5.914 20.422 16.266 1 95.88 74 ALA A N 1
ATOM 539 C CA . ALA A 1 74 ? 7.082 19.828 16.922 1 95.88 74 ALA A CA 1
ATOM 540 C C . ALA A 1 74 ? 6.727 18.5 17.578 1 95.88 74 ALA A C 1
ATOM 542 O O . ALA A 1 74 ? 7.555 17.906 18.266 1 95.88 74 ALA A O 1
ATOM 543 N N . GLY A 1 75 ? 5.527 18.078 17.422 1 95 75 GLY A N 1
ATOM 544 C CA . GLY A 1 75 ? 5.121 16.812 18.047 1 95 75 GLY A CA 1
ATOM 545 C C . GLY A 1 75 ? 4.281 17.016 19.297 1 95 75 GLY A C 1
ATOM 546 O O . GLY A 1 75 ? 4.203 18.125 19.828 1 95 75 GLY A O 1
ATOM 547 N N . GLY A 1 76 ? 3.715 15.922 19.766 1 96.31 76 GLY A N 1
ATOM 548 C CA . GLY A 1 76 ? 2.738 15.961 20.844 1 96.31 76 GLY A CA 1
ATOM 549 C C . GLY A 1 76 ? 3.336 16.359 22.172 1 96.31 76 GLY A C 1
ATOM 550 O O . GLY A 1 76 ? 2.723 17.109 22.938 1 96.31 76 GLY A O 1
ATOM 551 N N . ASP A 1 77 ? 4.477 15.875 22.484 1 96.31 77 ASP A N 1
ATOM 552 C CA . ASP A 1 77 ? 5.102 16.172 23.766 1 96.31 77 ASP A CA 1
ATOM 553 C C . ASP A 1 77 ? 5.379 17.656 23.922 1 96.31 77 ASP A C 1
ATOM 555 O O . ASP A 1 77 ? 5.074 18.25 24.953 1 96.31 77 ASP A O 1
ATOM 559 N N . ILE A 1 78 ? 5.902 18.234 22.922 1 97.5 78 ILE A N 1
ATOM 560 C CA . ILE A 1 78 ? 6.203 19.656 22.938 1 97.5 78 ILE A CA 1
ATOM 561 C C . ILE A 1 78 ? 4.902 20.453 23.031 1 97.5 78 ILE A C 1
ATOM 563 O O . ILE A 1 78 ? 4.809 21.422 23.797 1 97.5 78 ILE A O 1
ATOM 567 N N . SER A 1 79 ? 3.945 20.078 22.266 1 98.31 79 SER A N 1
ATOM 568 C CA . SER A 1 79 ? 2.66 20.766 22.281 1 98.31 79 SER A CA 1
ATOM 569 C C . SER A 1 79 ? 2.025 20.703 23.672 1 98.31 79 SER A C 1
ATOM 571 O O . SER A 1 79 ? 1.529 21.719 24.172 1 98.31 79 SER A O 1
ATOM 573 N N . ARG A 1 80 ? 2.027 19.547 24.281 1 98.19 80 ARG A N 1
ATOM 574 C CA . ARG A 1 80 ? 1.408 19.375 25.594 1 98.19 80 ARG A CA 1
ATOM 575 C C . ARG A 1 80 ? 2.066 20.281 26.625 1 98.19 80 ARG A C 1
ATOM 577 O O . ARG A 1 80 ? 1.397 20.797 27.531 1 98.19 80 ARG A O 1
ATOM 584 N N . GLU A 1 81 ? 3.289 20.453 26.438 1 98.12 81 GLU A N 1
ATOM 585 C CA . GLU A 1 81 ? 4.047 21.234 27.422 1 98.12 81 GLU A CA 1
ATOM 586 C C . GLU A 1 81 ? 3.943 22.734 27.141 1 98.12 81 GLU A C 1
ATOM 588 O O . GLU A 1 81 ? 3.779 23.531 28.062 1 98.12 81 GLU A O 1
ATOM 593 N N . TYR A 1 82 ? 3.939 23.172 25.891 1 98.5 82 TYR A N 1
ATOM 594 C CA . TYR A 1 82 ? 4.227 24.578 25.625 1 98.5 82 TYR A CA 1
ATOM 595 C C . TYR A 1 82 ? 3.014 25.281 25.031 1 98.5 82 TYR A C 1
ATOM 597 O O . TYR A 1 82 ? 2.951 26.516 25.016 1 98.5 82 TYR A O 1
ATOM 605 N N . VAL A 1 83 ? 2.062 24.547 24.484 1 98.56 83 VAL A N 1
ATOM 606 C CA . VAL A 1 83 ? 0.855 25.188 23.969 1 98.56 83 VAL A CA 1
ATOM 607 C C . VAL A 1 83 ? 0.155 25.969 25.078 1 98.56 83 VAL A C 1
ATOM 609 O O . VAL A 1 83 ? -0.214 27.125 24.891 1 98.56 83 VAL A O 1
ATOM 612 N N . PRO A 1 84 ? -0.017 25.375 26.312 1 98.06 84 PRO A N 1
ATOM 613 C CA . PRO A 1 84 ? -0.641 26.141 27.406 1 98.06 84 PRO A CA 1
ATOM 614 C C . PRO A 1 84 ? 0.122 27.422 27.734 1 98.06 84 PRO A C 1
ATOM 616 O O . PRO A 1 84 ? -0.491 28.453 28 1 98.06 84 PRO A O 1
ATOM 619 N N . GLN A 1 85 ? 1.423 27.375 27.672 1 98.19 85 GLN A N 1
ATOM 620 C CA . GLN A 1 85 ? 2.242 28.547 27.969 1 98.19 85 GLN A CA 1
ATOM 621 C C . GLN A 1 85 ? 2.035 29.641 26.922 1 98.19 85 GLN A C 1
ATOM 623 O O . GLN A 1 85 ? 1.938 30.812 27.266 1 98.19 85 GLN A O 1
ATOM 628 N N . ALA A 1 86 ? 2.002 29.281 25.656 1 98.38 86 ALA A N 1
ATOM 629 C CA . ALA A 1 86 ? 1.754 30.234 24.578 1 98.38 86 ALA A CA 1
ATOM 630 C C . ALA A 1 86 ? 0.386 30.891 24.734 1 98.38 86 ALA A C 1
ATOM 632 O O . ALA A 1 86 ? 0.259 32.125 24.594 1 98.38 86 ALA A O 1
ATOM 633 N N . ARG A 1 87 ? -0.589 30.109 25.047 1 97.75 87 ARG A N 1
ATOM 634 C CA . ARG A 1 87 ? -1.944 30.625 25.188 1 97.75 87 ARG A CA 1
ATOM 635 C C . ARG A 1 87 ? -2.043 31.547 26.406 1 97.75 87 ARG A C 1
ATOM 637 O O . ARG A 1 87 ? -2.711 32.594 26.344 1 97.75 87 ARG A O 1
ATOM 644 N N . ASP A 1 88 ? -1.414 31.156 27.453 1 97.5 88 ASP A N 1
ATOM 645 C CA . ASP A 1 88 ? -1.4 31.984 28.656 1 97.5 88 ASP A CA 1
ATOM 646 C C . ASP A 1 88 ? -0.782 33.344 28.359 1 97.5 88 ASP A C 1
ATOM 648 O O . ASP A 1 88 ? -1.175 34.344 28.969 1 97.5 88 ASP A O 1
ATOM 652 N N . ALA A 1 89 ? 0.133 33.344 27.484 1 97.56 89 ALA A N 1
ATOM 653 C CA . ALA A 1 89 ? 0.801 34.594 27.109 1 97.56 89 ALA A CA 1
ATOM 654 C C . ALA A 1 89 ? -0.055 35.406 26.125 1 97.56 89 ALA A C 1
ATOM 656 O O . ALA A 1 89 ? 0.286 36.531 25.781 1 97.56 89 ALA A O 1
ATOM 657 N N . GLY A 1 90 ? -1.16 34.812 25.641 1 96.38 90 GLY A N 1
ATOM 658 C CA . GLY A 1 90 ? -2.117 35.531 24.812 1 96.38 90 GLY A CA 1
ATOM 659 C C . GLY A 1 90 ? -2.066 35.156 23.359 1 96.38 90 GLY A C 1
ATOM 660 O O . GLY A 1 90 ? -2.805 35.719 22.531 1 96.38 90 GLY A O 1
ATOM 661 N N . ALA A 1 91 ? -1.26 34.219 23 1 97.19 91 ALA A N 1
ATOM 662 C CA . ALA A 1 91 ? -1.09 33.812 21.594 1 97.19 91 ALA A CA 1
ATOM 663 C C . ALA A 1 91 ? -2.225 32.906 21.141 1 97.19 91 ALA A C 1
ATOM 665 O O . ALA A 1 91 ? -2.652 32.031 21.875 1 97.19 91 ALA A O 1
ATOM 666 N N . ALA A 1 92 ? -2.77 33.156 19.953 1 97.19 92 ALA A N 1
ATOM 667 C CA . ALA A 1 92 ? -3.52 32.125 19.266 1 97.19 92 ALA A CA 1
ATOM 668 C C . ALA A 1 92 ? -2.604 30.969 18.844 1 97.19 92 ALA A C 1
ATOM 670 O O . ALA A 1 92 ? -1.442 31.188 18.484 1 97.19 92 ALA A O 1
ATOM 671 N N . VAL A 1 93 ? -3.158 29.766 18.906 1 98.5 93 VAL A N 1
ATOM 672 C CA . VAL A 1 93 ? -2.295 28.625 18.641 1 98.5 93 VAL A CA 1
ATOM 673 C C . VAL A 1 93 ? -2.93 27.75 17.562 1 98.5 93 VAL A C 1
ATOM 675 O O . VAL A 1 93 ? -4.117 27.406 17.641 1 98.5 93 VAL A O 1
ATOM 678 N N . VAL A 1 94 ? -2.184 27.422 16.531 1 98.69 94 VAL A N 1
ATOM 679 C CA . VAL A 1 94 ? -2.465 26.375 15.547 1 98.69 94 VAL A CA 1
ATOM 680 C C . VAL A 1 94 ? -1.573 25.172 15.812 1 98.69 94 VAL A C 1
ATOM 682 O O . VAL A 1 94 ? -0.35 25.25 15.672 1 98.69 94 VAL A O 1
ATOM 685 N N . ASP A 1 95 ? -2.168 24.047 16.125 1 98.88 95 ASP A N 1
ATOM 686 C CA . ASP A 1 95 ? -1.373 22.906 16.578 1 98.88 95 ASP A CA 1
ATOM 687 C C . ASP A 1 95 ? -1.538 21.719 15.625 1 98.88 95 ASP A C 1
ATOM 689 O O . ASP A 1 95 ? -2.631 21.172 15.5 1 98.88 95 ASP A O 1
ATOM 693 N N . PHE A 1 96 ? -0.439 21.297 15.008 1 98.62 96 PHE A N 1
ATOM 694 C CA . PHE A 1 96 ? -0.467 20.156 14.094 1 98.62 96 PHE A CA 1
ATOM 695 C C . PHE A 1 96 ? -0.138 18.875 14.828 1 98.62 96 PHE A C 1
ATOM 697 O O . PHE A 1 96 ? -0.188 17.781 14.234 1 98.62 96 PHE A O 1
ATOM 704 N N . SER A 1 97 ? 0.047 18.859 16.062 1 97.19 97 SER A N 1
ATOM 705 C CA . SER A 1 97 ? 0.315 17.625 16.781 1 97.19 97 SER A CA 1
ATOM 706 C C . SER A 1 97 ? -0.979 16.891 17.141 1 97.19 97 SER A C 1
ATOM 708 O O . SER A 1 97 ? -2.07 17.438 16.969 1 97.19 97 SER A O 1
ATOM 710 N N . SER A 1 98 ? -0.806 15.664 17.609 1 95.5 98 SER A N 1
ATOM 711 C CA . SER A 1 98 ? -1.973 14.875 18 1 95.5 98 SER A CA 1
ATOM 712 C C . SER A 1 98 ? -2.439 15.219 19.406 1 95.5 98 SER A C 1
ATOM 714 O O . SER A 1 98 ? -3.447 14.695 19.875 1 95.5 98 SER A O 1
ATOM 716 N N . ALA A 1 99 ? -1.854 16.109 20.094 1 96.88 99 ALA A N 1
ATOM 717 C CA . ALA A 1 99 ? -2.02 16.344 21.531 1 96.88 99 ALA A CA 1
ATOM 718 C C . ALA A 1 99 ? -3.434 16.812 21.844 1 96.88 99 ALA A C 1
ATOM 720 O O . ALA A 1 99 ? -3.998 16.453 22.875 1 96.88 99 ALA A O 1
ATOM 721 N N . PHE A 1 100 ? -4.047 17.594 20.891 1 97.81 100 PHE A N 1
ATOM 722 C CA . PHE A 1 100 ? -5.273 18.266 21.297 1 97.81 100 PHE A CA 1
ATOM 723 C C . PHE A 1 100 ? -6.395 18 20.297 1 97.81 100 PHE A C 1
ATOM 725 O O . PHE A 1 100 ? -7.449 18.641 20.359 1 97.81 100 PHE A O 1
ATOM 732 N N . ARG A 1 101 ? -6.152 17.109 19.359 1 97.31 101 ARG A N 1
ATOM 733 C CA . ARG A 1 101 ? -7.117 16.875 18.297 1 97.31 101 ARG A CA 1
ATOM 734 C C . ARG A 1 101 ? -8.445 16.375 18.844 1 97.31 101 ARG A C 1
ATOM 736 O O . ARG A 1 101 ? -9.5 16.594 18.25 1 97.31 101 ARG A O 1
ATOM 743 N N . ASN A 1 102 ? -8.375 15.75 20.016 1 94.56 102 ASN A N 1
ATOM 744 C CA . ASN A 1 102 ? -9.602 15.219 20.609 1 94.56 102 ASN A CA 1
ATOM 745 C C . ASN A 1 102 ? -9.961 15.961 21.891 1 94.56 102 ASN A C 1
ATOM 747 O O . ASN A 1 102 ? -10.836 15.523 22.641 1 94.56 102 ASN A O 1
ATOM 751 N N . ALA A 1 103 ? -9.289 17.031 22.188 1 95.19 103 ALA A N 1
ATOM 752 C CA . ALA A 1 103 ? -9.547 17.781 23.406 1 95.19 103 ALA A CA 1
ATOM 753 C C . ALA A 1 103 ? -10.875 18.531 23.312 1 95.19 103 ALA A C 1
ATOM 755 O O . ALA A 1 103 ? -11.211 19.094 22.266 1 95.19 103 ALA A O 1
ATOM 756 N N . ALA A 1 104 ? -11.609 18.5 24.406 1 94.06 104 ALA A N 1
ATOM 757 C CA . ALA A 1 104 ? -12.891 19.203 24.453 1 94.06 104 ALA A CA 1
ATOM 758 C C . ALA A 1 104 ? -12.711 20.688 24.188 1 94.06 104 ALA A C 1
ATOM 760 O O . ALA A 1 104 ? -11.781 21.312 24.719 1 94.06 104 ALA A O 1
ATOM 761 N N . GLY A 1 105 ? -13.555 21.234 23.328 1 93.25 105 GLY A N 1
ATOM 762 C CA . GLY A 1 105 ? -13.555 22.656 23.078 1 93.25 105 GLY A CA 1
ATOM 763 C C . GLY A 1 105 ? -12.523 23.078 22.047 1 93.25 105 GLY A C 1
ATOM 764 O O . GLY A 1 105 ? -12.461 24.25 21.656 1 93.25 105 GLY A O 1
ATOM 765 N N . VAL A 1 106 ? -11.68 22.203 21.578 1 97.44 106 VAL A N 1
ATOM 766 C CA . VAL A 1 106 ? -10.68 22.516 20.562 1 97.44 106 VAL A CA 1
ATOM 767 C C . VAL A 1 106 ? -11.203 22.125 19.188 1 97.44 106 VAL A C 1
ATOM 769 O O . VAL A 1 106 ? -11.445 20.938 18.922 1 97.44 106 VAL A O 1
ATOM 772 N N . PRO A 1 107 ? -11.43 23.078 18.344 1 97.88 107 PRO A N 1
ATOM 773 C CA . PRO A 1 107 ? -11.883 22.719 17 1 97.88 107 PRO A CA 1
ATOM 774 C C . PRO A 1 107 ? -10.797 22.016 16.188 1 97.88 107 PRO A C 1
ATOM 776 O O . PRO A 1 107 ? -9.617 22.359 16.297 1 97.88 107 PRO A O 1
ATOM 779 N N . LEU A 1 108 ? -11.141 21.016 15.461 1 98.62 108 LEU A N 1
ATOM 780 C CA . LEU A 1 108 ? -10.352 20.359 14.414 1 98.62 108 LEU A CA 1
ATOM 781 C C . LEU A 1 108 ? -10.711 20.906 13.039 1 98.62 108 LEU A C 1
ATOM 783 O O . LEU A 1 108 ? -11.828 20.703 12.555 1 98.62 108 LEU A O 1
ATOM 787 N N . VAL A 1 109 ? -9.695 21.562 12.406 1 98.5 109 VAL A N 1
ATOM 788 C CA . VAL A 1 109 ? -10.156 22.391 11.289 1 98.5 109 VAL A CA 1
ATOM 789 C C . VAL A 1 109 ? -9.336 22.062 10.039 1 98.5 109 VAL A C 1
ATOM 791 O O . VAL A 1 109 ? -8.102 22.031 10.094 1 98.5 109 VAL A O 1
ATOM 794 N N . ALA A 1 110 ? -9.961 21.719 9.023 1 98.38 110 ALA A N 1
ATOM 795 C CA . ALA A 1 110 ? -9.523 21.828 7.633 1 98.38 110 ALA A CA 1
ATOM 796 C C . ALA A 1 110 ? -10.273 22.938 6.906 1 98.38 110 ALA A C 1
ATOM 798 O O . ALA A 1 110 ? -11.438 22.781 6.547 1 98.38 110 ALA A O 1
ATOM 799 N N . PRO A 1 111 ? -9.617 23.984 6.645 1 97.19 111 PRO A N 1
ATOM 800 C CA . PRO A 1 111 ? -10.352 25.203 6.242 1 97.19 111 PRO A CA 1
ATOM 801 C C . PRO A 1 111 ? -11.273 24.953 5.051 1 97.19 111 PRO A C 1
ATOM 803 O O . PRO A 1 111 ? -12.398 25.469 5.027 1 97.19 111 PRO A O 1
ATOM 806 N N . ALA A 1 112 ? -10.875 24.172 4.082 1 97 112 ALA A N 1
ATOM 807 C CA . ALA A 1 112 ? -11.672 23.922 2.887 1 97 112 ALA A CA 1
ATOM 808 C C . ALA A 1 112 ? -12.953 23.156 3.23 1 97 112 ALA A C 1
ATOM 810 O O . ALA A 1 112 ? -13.875 23.094 2.418 1 97 112 ALA A O 1
ATOM 811 N N . ILE A 1 113 ? -13.039 22.641 4.426 1 97.81 113 ILE A N 1
ATOM 812 C CA . ILE A 1 113 ? -14.188 21.812 4.812 1 97.81 113 ILE A CA 1
ATOM 813 C C . ILE A 1 113 ? -15.016 22.562 5.859 1 97.81 113 ILE A C 1
ATOM 815 O O . ILE A 1 113 ? -16.25 22.625 5.758 1 97.81 113 ILE A O 1
ATOM 819 N N . ASN A 1 114 ? -14.352 23.172 6.871 1 97.5 114 ASN A N 1
ATOM 820 C CA . ASN A 1 114 ? -15.133 23.688 8 1 97.5 114 ASN A CA 1
ATOM 821 C C . ASN A 1 114 ? -14.516 24.953 8.586 1 97.5 114 ASN A C 1
ATOM 823 O O . ASN A 1 114 ? -14.398 25.078 9.805 1 97.5 114 ASN A O 1
ATOM 827 N N . ALA A 1 115 ? -14.125 25.891 7.789 1 96.62 115 ALA A N 1
ATOM 828 C CA . ALA A 1 115 ? -13.523 27.156 8.211 1 96.62 115 ALA A CA 1
ATOM 829 C C . ALA A 1 115 ? -14.438 27.906 9.172 1 96.62 115 ALA A C 1
ATOM 831 O O . ALA A 1 115 ? -13.977 28.703 9.984 1 96.62 115 ALA A O 1
ATOM 832 N N . ALA A 1 116 ? -15.711 27.656 9.078 1 95.69 116 ALA A N 1
ATOM 833 C CA . ALA A 1 116 ? -16.688 28.344 9.922 1 95.69 116 ALA A CA 1
ATOM 834 C C . ALA A 1 116 ? -16.406 28.109 11.398 1 95.69 116 ALA A C 1
ATOM 836 O O . ALA A 1 116 ? -16.797 28.906 12.25 1 95.69 116 ALA A O 1
ATOM 837 N N . GLU A 1 117 ? -15.719 27.016 11.664 1 95.62 117 GLU A N 1
ATOM 838 C CA . GLU A 1 117 ? -15.391 26.672 13.047 1 95.62 117 GLU A CA 1
ATOM 839 C C . GLU A 1 117 ? -14.391 27.672 13.625 1 95.62 117 GLU A C 1
ATOM 841 O O . GLU A 1 117 ? -14.188 27.734 14.836 1 95.62 117 GLU A O 1
ATOM 846 N N . LEU A 1 118 ? -13.758 28.453 12.812 1 96.12 118 LEU A N 1
ATOM 847 C CA . LEU A 1 118 ? -12.766 29.438 13.25 1 96.12 118 LEU A CA 1
ATOM 848 C C . LEU A 1 118 ? -13.43 30.766 13.602 1 96.12 118 LEU A C 1
ATOM 850 O O . LEU A 1 118 ? -12.758 31.672 14.086 1 96.12 118 LEU A O 1
ATOM 854 N N . GLU A 1 119 ? -14.695 30.766 13.367 1 91.25 119 GLU A N 1
ATOM 855 C CA . GLU A 1 119 ? -15.414 32 13.68 1 91.25 119 GLU A CA 1
ATOM 856 C C . GLU A 1 119 ? -15.719 32.094 15.172 1 91.25 119 GLU A C 1
ATOM 858 O O . GLU A 1 119 ? -15.992 31.078 15.82 1 91.25 119 GLU A O 1
ATOM 863 N N . GLU A 1 120 ? -15.609 33.219 15.727 1 85.75 120 GLU A N 1
ATOM 864 C CA . GLU A 1 120 ? -16.016 33.594 17.094 1 85.75 120 GLU A CA 1
ATOM 865 C C . GLU A 1 120 ? -15.242 32.781 18.125 1 85.75 120 GLU A C 1
ATOM 867 O O . GLU A 1 120 ? -15.844 32.219 19.062 1 85.75 120 GLU A O 1
ATOM 872 N N . LEU A 1 121 ? -14.031 32.625 17.75 1 90 121 LEU A N 1
ATOM 873 C CA . LEU A 1 121 ? -13.188 32 18.75 1 90 121 LEU A CA 1
ATOM 874 C C . LEU A 1 121 ? -12.758 33 19.812 1 90 121 LEU A C 1
ATOM 876 O O . LEU A 1 121 ? -12.664 34.188 19.547 1 90 121 LEU A O 1
ATOM 880 N N . GLY A 1 122 ? -12.773 32.719 21.062 1 87 122 GLY A N 1
ATOM 881 C CA . GLY A 1 122 ? -12.398 33.594 22.172 1 87 122 GLY A CA 1
ATOM 882 C C . GLY A 1 122 ? -10.945 34.031 22.141 1 87 122 GLY A C 1
ATOM 883 O O . GLY A 1 122 ? -10.32 34.031 21.062 1 87 122 GLY A O 1
ATOM 884 N N . ARG A 1 123 ? -10.492 34.531 23.188 1 89.62 123 ARG A N 1
ATOM 885 C CA . ARG A 1 123 ? -9.117 35 23.312 1 89.62 123 ARG A CA 1
ATOM 886 C C . ARG A 1 123 ? -8.133 33.844 23.281 1 89.62 123 ARG A C 1
ATOM 888 O O . ARG A 1 123 ? -8.398 32.812 23.875 1 89.62 123 ARG A O 1
ATOM 895 N N . ALA A 1 124 ? -7.082 34 22.625 1 93.19 124 ALA A N 1
ATOM 896 C CA . ALA A 1 124 ? -5.992 33.031 22.562 1 93.19 124 ALA A CA 1
ATOM 897 C C . ALA A 1 124 ? -6.508 31.656 22.203 1 93.19 124 ALA A C 1
ATOM 899 O O . ALA A 1 124 ? -6.25 30.688 22.922 1 93.19 124 ALA A O 1
ATOM 900 N N . PRO A 1 125 ? -7.223 31.516 21.078 1 96.31 125 PRO A N 1
ATOM 901 C CA . PRO A 1 125 ? -7.805 30.219 20.703 1 96.31 125 PRO A CA 1
ATOM 902 C C . PRO A 1 125 ? -6.746 29.172 20.391 1 96.31 125 PRO A C 1
ATOM 904 O O . PRO A 1 125 ? -5.629 29.516 20 1 96.31 125 PRO A O 1
ATOM 907 N N . LEU A 1 126 ? -7.109 27.906 20.656 1 98.25 126 LEU A N 1
ATOM 908 C CA . LEU A 1 126 ? -6.355 26.75 20.219 1 98.25 126 LEU A CA 1
ATOM 909 C C . LEU A 1 126 ? -7.109 25.984 19.125 1 98.25 126 LEU A C 1
ATOM 911 O O . LEU A 1 126 ? -8.266 25.594 19.328 1 98.25 126 LEU A O 1
ATOM 915 N N . VAL A 1 127 ? -6.496 25.891 17.984 1 98.44 127 VAL A N 1
ATOM 916 C CA . VAL A 1 127 ? -7.078 25.172 16.859 1 98.44 127 VAL A CA 1
ATOM 917 C C . VAL A 1 127 ? -6.188 23.984 16.484 1 98.44 127 VAL A C 1
ATOM 919 O O . VAL A 1 127 ? -4.977 24.141 16.312 1 98.44 127 VAL A O 1
ATOM 922 N N . ALA A 1 128 ? -6.766 22.812 16.453 1 98.75 128 ALA A N 1
ATOM 923 C CA . ALA A 1 128 ? -6.031 21.625 16.031 1 98.75 128 ALA A CA 1
ATOM 924 C C . ALA A 1 128 ? -6.145 21.406 14.531 1 98.75 128 ALA A C 1
ATOM 926 O O . ALA A 1 128 ? -7.211 21.625 13.945 1 98.75 128 ALA A O 1
ATOM 927 N N . VAL A 1 129 ? -5.055 21.031 13.922 1 98.81 129 VAL A N 1
ATOM 928 C CA . VAL A 1 129 ? -4.996 20.656 12.508 1 98.81 129 VAL A CA 1
ATOM 929 C C . VAL A 1 129 ? -5.023 19.141 12.367 1 98.81 129 VAL A C 1
ATOM 931 O O . VAL A 1 129 ? -4.312 18.438 13.086 1 98.81 129 VAL A O 1
ATOM 934 N N . PRO A 1 130 ? -5.832 18.641 11.477 1 98.69 130 PRO A N 1
ATOM 935 C CA . PRO A 1 130 ? -5.918 17.172 11.328 1 98.69 130 PRO A CA 1
ATOM 936 C C . PRO A 1 130 ? -4.605 16.547 10.859 1 98.69 130 PRO A C 1
ATOM 938 O O . PRO A 1 130 ? -3.754 17.25 10.297 1 98.69 130 PRO A O 1
ATOM 941 N N . ASN A 1 131 ? -4.496 15.289 11.039 1 98.12 131 ASN A N 1
ATOM 942 C CA . ASN A 1 131 ? -3.418 14.422 10.578 1 98.12 131 ASN A CA 1
ATOM 943 C C . ASN A 1 131 ? -3.193 14.562 9.078 1 98.12 131 ASN A C 1
ATOM 945 O O . ASN A 1 131 ? -4.145 14.734 8.312 1 98.12 131 ASN A O 1
ATOM 949 N N . CYS A 1 132 ? -1.928 14.492 8.695 1 98.62 132 CYS A N 1
ATOM 950 C CA . CYS A 1 132 ? -1.578 14.688 7.289 1 98.62 132 CYS A CA 1
ATOM 951 C C . CYS A 1 132 ? -2.229 13.625 6.414 1 98.62 132 CYS A C 1
ATOM 953 O O . CYS A 1 132 ? -2.393 13.82 5.207 1 98.62 132 CYS A O 1
ATOM 955 N N . THR A 1 133 ? -2.57 12.453 6.922 1 98.81 133 THR A N 1
ATOM 956 C CA . THR A 1 133 ? -3.262 11.406 6.184 1 98.81 133 THR A CA 1
ATOM 957 C C . THR A 1 133 ? -4.762 11.672 6.141 1 98.81 133 THR A C 1
ATOM 959 O O . THR A 1 133 ? -5.449 11.227 5.219 1 98.81 133 THR A O 1
ATOM 962 N N . VAL A 1 134 ? -5.254 12.445 7.066 1 98.88 134 VAL A N 1
ATOM 963 C CA . VAL A 1 134 ? -6.68 12.711 7.211 1 98.88 134 VAL A CA 1
ATOM 964 C C . VAL A 1 134 ? -7.113 13.781 6.207 1 98.88 134 VAL A C 1
ATOM 966 O O . VAL A 1 134 ? -8.102 13.602 5.492 1 98.88 134 VAL A O 1
ATOM 969 N N . THR A 1 135 ? -6.371 14.867 6.137 1 98.75 135 THR A N 1
ATOM 970 C CA . THR A 1 135 ? -6.844 16.047 5.43 1 98.75 135 THR A CA 1
ATOM 971 C C . THR A 1 135 ? -7.055 15.742 3.949 1 98.75 135 THR A C 1
ATOM 973 O O . THR A 1 135 ? -8.133 16 3.404 1 98.75 135 THR A O 1
ATOM 976 N N . PRO A 1 136 ? -6.07 15.164 3.246 1 98.88 136 PRO A N 1
ATOM 977 C CA . PRO A 1 136 ? -6.316 14.859 1.835 1 98.88 136 PRO A CA 1
ATOM 978 C C . PRO A 1 136 ? -7.488 13.898 1.637 1 98.88 136 PRO A C 1
ATOM 980 O O . PRO A 1 136 ? -8.273 14.055 0.696 1 98.88 136 PRO A O 1
ATOM 983 N N . LEU A 1 137 ? -7.633 12.93 2.48 1 98.94 137 LEU A N 1
ATOM 984 C CA . LEU A 1 137 ? -8.742 11.992 2.412 1 98.94 137 LEU A CA 1
ATOM 985 C C . LEU A 1 137 ? -10.078 12.703 2.598 1 98.94 137 LEU A C 1
ATOM 987 O O . LEU A 1 137 ? -11.016 12.5 1.82 1 98.94 137 LEU A O 1
ATOM 991 N N . ALA A 1 138 ? -10.125 13.562 3.607 1 98.94 138 ALA A N 1
ATOM 992 C CA . ALA A 1 138 ? -11.359 14.289 3.904 1 98.94 138 ALA A CA 1
ATOM 993 C C . ALA A 1 138 ? -11.727 15.227 2.758 1 98.94 138 ALA A C 1
ATOM 995 O O . ALA A 1 138 ? -12.906 15.367 2.422 1 98.94 138 ALA A O 1
ATOM 996 N N . LEU A 1 139 ? -10.719 15.852 2.223 1 98.88 139 LEU A N 1
ATOM 997 C CA . LEU A 1 139 ? -10.961 16.75 1.101 1 98.88 139 LEU A CA 1
ATOM 998 C C . LEU A 1 139 ? -11.562 15.992 -0.08 1 98.88 139 LEU A C 1
ATOM 1000 O O . LEU A 1 139 ? -12.383 16.547 -0.824 1 98.88 139 LEU A O 1
ATOM 1004 N N . ALA A 1 140 ? -11.188 14.766 -0.299 1 98.88 140 ALA A N 1
ATOM 1005 C CA . ALA A 1 140 ? -11.703 13.953 -1.4 1 98.88 140 ALA A CA 1
ATOM 1006 C C . ALA A 1 140 ? -13.109 13.445 -1.097 1 98.88 140 ALA A C 1
ATOM 1008 O O . ALA A 1 140 ? -13.93 13.297 -2.004 1 98.88 140 ALA A O 1
ATOM 1009 N N . LEU A 1 141 ? -13.414 13.18 0.155 1 98.88 141 LEU A N 1
ATOM 1010 C CA . LEU A 1 141 ? -14.688 12.578 0.543 1 98.88 141 LEU A CA 1
ATOM 1011 C C . LEU A 1 141 ? -15.766 13.648 0.693 1 98.88 141 LEU A C 1
ATOM 1013 O O . LEU A 1 141 ? -16.938 13.383 0.45 1 98.88 141 LEU A O 1
ATOM 1017 N N . ALA A 1 142 ? -15.359 14.891 1.079 1 98.81 142 ALA A N 1
ATOM 1018 C CA . ALA A 1 142 ? -16.297 15.961 1.399 1 98.81 142 ALA A CA 1
ATOM 1019 C C . ALA A 1 142 ? -17.234 16.234 0.231 1 98.81 142 ALA A C 1
ATOM 1021 O O . ALA A 1 142 ? -18.453 16.281 0.407 1 98.81 142 ALA A O 1
ATOM 1022 N N . PRO A 1 143 ? -16.719 16.359 -1.017 1 98.56 143 PRO A N 1
ATOM 1023 C CA . PRO A 1 143 ? -17.609 16.641 -2.133 1 98.56 143 PRO A CA 1
ATOM 1024 C C . PRO A 1 143 ? -18.562 15.484 -2.451 1 98.56 143 PRO A C 1
ATOM 1026 O O . PRO A 1 143 ? -19.516 15.648 -3.209 1 98.56 143 PRO A O 1
ATOM 1029 N N . LEU A 1 144 ? -18.344 14.281 -1.936 1 98.56 144 LEU A N 1
ATOM 1030 C CA . LEU A 1 144 ? -19.172 13.109 -2.188 1 98.56 144 LEU A CA 1
ATOM 1031 C C . LEU A 1 144 ? -20.234 12.945 -1.104 1 98.56 144 LEU A C 1
ATOM 1033 O O . LEU A 1 144 ? -21.172 12.18 -1.27 1 98.56 144 LEU A O 1
ATOM 1037 N N . ALA A 1 145 ? -20.109 13.672 -0.021 1 97.38 145 ALA A N 1
ATOM 1038 C CA . ALA A 1 145 ? -20.969 13.539 1.153 1 97.38 145 ALA A CA 1
ATOM 1039 C C . ALA A 1 145 ? -22.438 13.742 0.784 1 97.38 145 ALA A C 1
ATOM 1041 O O . ALA A 1 145 ? -23.312 13.031 1.284 1 97.38 145 ALA A O 1
ATOM 1042 N N . PRO A 1 146 ? -22.734 14.727 -0.12 1 96.62 146 PRO A N 1
ATOM 1043 C CA . PRO A 1 146 ? -24.125 14.938 -0.48 1 96.62 146 PRO A CA 1
ATOM 1044 C C . PRO A 1 146 ? -24.766 13.719 -1.146 1 96.62 146 PRO A C 1
ATOM 1046 O O . PRO A 1 146 ? -25.984 13.609 -1.208 1 96.62 146 PRO A O 1
ATOM 1049 N N . LEU A 1 147 ? -23.953 12.805 -1.706 1 97.5 147 LEU A N 1
ATOM 1050 C CA . LEU A 1 147 ? -24.453 11.594 -2.334 1 97.5 147 LEU A CA 1
ATOM 1051 C C . LEU A 1 147 ? -24.75 10.523 -1.29 1 97.5 147 LEU A C 1
ATOM 1053 O O . LEU A 1 147 ? -25.281 9.461 -1.616 1 97.5 147 LEU A O 1
ATOM 1057 N N . GLY A 1 148 ? -24.453 10.805 -0.024 1 98.19 148 GLY A N 1
ATOM 1058 C CA . GLY A 1 148 ? -24.688 9.867 1.062 1 98.19 148 GLY A CA 1
ATOM 1059 C C . GLY A 1 148 ? -23.594 8.812 1.188 1 98.19 148 GLY A C 1
ATOM 1060 O O . GLY A 1 148 ? -23.688 7.742 0.589 1 98.19 148 GLY A O 1
ATOM 1061 N N . ILE A 1 149 ? -22.656 9.047 2.033 1 98.5 149 ILE A N 1
ATOM 1062 C CA . ILE A 1 149 ? -21.594 8.078 2.262 1 98.5 149 ILE A CA 1
ATOM 1063 C C . ILE A 1 149 ? -22.078 6.988 3.215 1 98.5 149 ILE A C 1
ATOM 1065 O O . ILE A 1 149 ? -22.469 7.277 4.352 1 98.5 149 ILE A O 1
ATOM 1069 N N . ASP A 1 150 ? -22.078 5.809 2.752 1 97.94 150 ASP A N 1
ATOM 1070 C CA . ASP A 1 150 ? -22.484 4.664 3.566 1 97.94 150 ASP A CA 1
ATOM 1071 C C . ASP A 1 150 ? -21.281 4.039 4.27 1 97.94 150 ASP A C 1
ATOM 1073 O O . ASP A 1 150 ? -21.312 3.816 5.48 1 97.94 150 ASP A O 1
ATOM 1077 N N . ARG A 1 151 ? -20.266 3.783 3.494 1 97.62 151 ARG A N 1
ATOM 1078 C CA . ARG A 1 151 ? -19.047 3.162 4.012 1 97.62 151 ARG A CA 1
ATOM 1079 C C . ARG A 1 151 ? -17.828 3.617 3.23 1 97.62 151 ARG A C 1
ATOM 1081 O O . ARG A 1 151 ? -17.891 3.783 2.01 1 97.62 151 ARG A O 1
ATOM 1088 N N . VAL A 1 152 ? -16.766 3.773 3.92 1 98.81 152 VAL A N 1
ATOM 1089 C CA . VAL A 1 152 ? -15.484 4.098 3.312 1 98.81 152 VAL A CA 1
ATOM 1090 C C . VAL A 1 152 ? -14.43 3.086 3.758 1 98.81 152 VAL A C 1
ATOM 1092 O O . VAL A 1 152 ? -14.289 2.812 4.953 1 98.81 152 VAL A O 1
ATOM 1095 N N . THR A 1 153 ? -13.781 2.467 2.867 1 98.81 153 THR A N 1
ATOM 1096 C CA . THR A 1 153 ? -12.609 1.641 3.162 1 98.81 153 THR A CA 1
ATOM 1097 C C . THR A 1 153 ? -11.344 2.283 2.613 1 98.81 153 THR A C 1
ATOM 1099 O O . THR A 1 153 ? -11.297 2.684 1.449 1 98.81 153 THR A O 1
ATOM 1102 N N . VAL A 1 154 ? -10.312 2.377 3.471 1 98.94 154 VAL A N 1
ATOM 1103 C CA . VAL A 1 154 ? -9.086 3.074 3.086 1 98.94 154 VAL A CA 1
ATOM 1104 C C . VAL A 1 154 ? -7.875 2.211 3.42 1 98.94 154 VAL A C 1
ATOM 1106 O O . VAL A 1 154 ? -7.777 1.664 4.52 1 98.94 154 VAL A O 1
ATOM 1109 N N . ALA A 1 155 ? -7.004 2.041 2.523 1 98.94 155 ALA A N 1
ATOM 1110 C CA . ALA A 1 155 ? -5.648 1.544 2.736 1 98.94 155 ALA A CA 1
ATOM 1111 C C . ALA A 1 155 ? -4.609 2.59 2.34 1 98.94 155 ALA A C 1
ATOM 1113 O O . ALA A 1 155 ? -4.641 3.109 1.222 1 98.94 155 ALA A O 1
ATOM 1114 N N . THR A 1 156 ? -3.709 2.869 3.238 1 98.94 156 THR A N 1
ATOM 1115 C CA . THR A 1 156 ? -2.781 3.955 2.939 1 98.94 156 THR A CA 1
ATOM 1116 C C . THR A 1 156 ? -1.401 3.406 2.588 1 98.94 156 THR A C 1
ATOM 1118 O O . THR A 1 156 ? -1.031 2.314 3.029 1 98.94 156 THR A O 1
ATOM 1121 N N . TYR A 1 157 ? -0.748 4.121 1.804 1 98.94 157 TYR A N 1
ATOM 1122 C CA . TYR A 1 157 ? 0.656 3.982 1.433 1 98.94 157 TYR A CA 1
ATOM 1123 C C . TYR A 1 157 ? 1.455 5.211 1.85 1 98.94 157 TYR A C 1
ATOM 1125 O O . TYR A 1 157 ? 1.675 6.121 1.044 1 98.94 157 TYR A O 1
ATOM 1133 N N . GLN A 1 158 ? 1.868 5.156 3.109 1 98.94 158 GLN A N 1
ATOM 1134 C CA . GLN A 1 158 ? 2.395 6.395 3.674 1 98.94 158 GLN A CA 1
ATOM 1135 C C . GLN A 1 158 ? 3.914 6.457 3.541 1 98.94 158 GLN A C 1
ATOM 1137 O O . GLN A 1 158 ? 4.609 5.48 3.83 1 98.94 158 GLN A O 1
ATOM 1142 N N . ALA A 1 159 ? 4.418 7.57 3.211 1 98.88 159 ALA A N 1
ATOM 1143 C CA . ALA A 1 159 ? 5.844 7.836 3.059 1 98.88 159 ALA A CA 1
ATOM 1144 C C . ALA A 1 159 ? 6.535 7.918 4.418 1 98.88 159 ALA A C 1
ATOM 1146 O O . ALA A 1 159 ? 5.887 8.188 5.434 1 98.88 159 ALA A O 1
ATOM 1147 N N . VAL A 1 160 ? 7.82 7.773 4.398 1 98.75 160 VAL A N 1
ATOM 1148 C CA . VAL A 1 160 ? 8.633 7.766 5.613 1 98.75 160 VAL A CA 1
ATOM 1149 C C . VAL A 1 160 ? 8.711 9.18 6.188 1 98.75 160 VAL A C 1
ATOM 1151 O O . VAL A 1 160 ? 8.891 9.352 7.395 1 98.75 160 VAL A O 1
ATOM 1154 N N . SER A 1 161 ? 8.508 10.156 5.336 1 98.56 161 SER A N 1
ATOM 1155 C CA . SER A 1 161 ? 8.516 11.539 5.809 1 98.56 161 SER A CA 1
ATOM 1156 C C . SER A 1 161 ? 7.434 11.773 6.859 1 98.56 161 SER A C 1
ATOM 1158 O O . SER A 1 161 ? 7.543 12.68 7.68 1 98.56 161 SER A O 1
ATOM 1160 N N . GLY A 1 162 ? 6.43 10.961 6.809 1 97.94 162 GLY A N 1
ATOM 1161 C CA . GLY A 1 162 ? 5.402 11.031 7.832 1 97.94 162 GLY A CA 1
ATOM 1162 C C . GLY A 1 162 ? 5.934 10.773 9.227 1 97.94 162 GLY A C 1
ATOM 1163 O O . GLY A 1 162 ? 5.289 11.125 10.219 1 97.94 162 GLY A O 1
ATOM 1164 N N . SER A 1 163 ? 7.113 10.164 9.305 1 97.12 163 SER A N 1
ATOM 1165 C CA . SER A 1 163 ? 7.73 9.852 10.586 1 97.12 163 SER A CA 1
ATOM 1166 C C . SER A 1 163 ? 8.859 10.828 10.914 1 97.12 163 SER A C 1
ATOM 1168 O O . SER A 1 163 ? 9.57 10.656 11.898 1 97.12 163 SER A O 1
ATOM 1170 N N . GLY A 1 164 ? 9.133 11.773 10.016 1 96.19 164 GLY A N 1
ATOM 1171 C CA . GLY A 1 164 ? 10.078 12.836 10.305 1 96.19 164 GLY A CA 1
ATOM 1172 C C . GLY A 1 164 ? 11.422 12.633 9.633 1 96.19 164 GLY A C 1
ATOM 1173 O O . GLY A 1 164 ? 11.625 11.648 8.922 1 96.19 164 GLY A O 1
ATOM 1174 N N . GLN A 1 165 ? 12.297 13.539 9.906 1 95.12 165 GLN A N 1
ATOM 1175 C CA . GLN A 1 165 ? 13.602 13.609 9.258 1 95.12 165 GLN A CA 1
ATOM 1176 C C . GLN A 1 165 ? 14.453 12.383 9.594 1 95.12 165 GLN A C 1
ATOM 1178 O O . GLN A 1 165 ? 15.109 11.812 8.719 1 95.12 165 GLN A O 1
ATOM 1183 N N . LYS A 1 166 ? 14.438 11.984 10.805 1 95.94 166 LYS A N 1
ATOM 1184 C CA . LYS A 1 166 ? 15.25 10.852 11.234 1 95.94 166 LYS A CA 1
ATOM 1185 C C . LYS A 1 166 ? 14.828 9.57 10.516 1 95.94 166 LYS A C 1
ATOM 1187 O O . LYS A 1 166 ? 15.664 8.711 10.227 1 95.94 166 LYS A O 1
ATOM 1192 N N . ALA A 1 167 ? 13.578 9.43 10.258 1 98 167 ALA A N 1
ATOM 1193 C CA . ALA A 1 167 ? 13.078 8.266 9.539 1 98 167 ALA A CA 1
ATOM 1194 C C . ALA A 1 167 ? 13.562 8.258 8.094 1 98 167 ALA A C 1
ATOM 1196 O O . ALA A 1 167 ? 13.906 7.203 7.555 1 98 167 ALA A O 1
ATOM 1197 N N . MET A 1 168 ? 13.586 9.375 7.473 1 97.44 168 MET A N 1
ATOM 1198 C CA . MET A 1 168 ? 14.094 9.492 6.109 1 97.44 168 MET A CA 1
ATOM 1199 C C . MET A 1 168 ? 15.57 9.117 6.047 1 97.44 168 MET A C 1
ATOM 1201 O O . MET A 1 168 ? 16 8.406 5.137 1 97.44 168 MET A O 1
ATOM 1205 N N . GLU A 1 169 ? 16.266 9.633 7.023 1 97.56 169 GLU A N 1
ATOM 1206 C CA . GLU A 1 169 ? 17.688 9.305 7.105 1 97.56 169 GLU A CA 1
ATOM 1207 C C . GLU A 1 169 ? 17.891 7.812 7.316 1 97.56 169 GLU A C 1
ATOM 1209 O O . GLU A 1 169 ? 18.781 7.211 6.711 1 97.56 169 GLU A O 1
ATOM 1214 N N . GLU A 1 170 ? 17.078 7.27 8.164 1 98.38 170 GLU A N 1
ATOM 1215 C CA . GLU A 1 170 ? 17.172 5.832 8.406 1 98.38 170 GLU A CA 1
ATOM 1216 C C . GLU A 1 170 ? 16.953 5.039 7.117 1 98.38 170 GLU A C 1
ATOM 1218 O O . GLU A 1 170 ? 17.688 4.094 6.832 1 98.38 170 GLU A O 1
ATOM 1223 N N . MET A 1 171 ? 15.953 5.363 6.34 1 98.19 171 MET A N 1
ATOM 1224 C CA . MET A 1 171 ? 15.688 4.648 5.094 1 98.19 171 MET A CA 1
ATOM 1225 C C . MET A 1 171 ? 16.859 4.785 4.125 1 98.19 171 MET A C 1
ATOM 1227 O O . MET A 1 171 ? 17.25 3.816 3.473 1 98.19 171 MET A O 1
ATOM 1231 N N . ALA A 1 172 ? 17.422 6.004 4.062 1 97.88 172 ALA A N 1
ATOM 1232 C CA . ALA A 1 172 ? 18.578 6.227 3.199 1 97.88 172 ALA A CA 1
ATOM 1233 C C . ALA A 1 172 ? 19.766 5.379 3.643 1 97.88 172 ALA A C 1
ATOM 1235 O O . ALA A 1 172 ? 20.422 4.75 2.816 1 97.88 172 ALA A O 1
ATOM 1236 N N . ASP A 1 173 ? 19.969 5.402 4.918 1 97.88 173 ASP A N 1
ATOM 1237 C CA . ASP A 1 173 ? 21.078 4.645 5.484 1 97.88 173 ASP A CA 1
ATOM 1238 C C . ASP A 1 173 ? 20.891 3.146 5.258 1 97.88 173 ASP A C 1
ATOM 1240 O O . ASP A 1 173 ? 21.844 2.445 4.91 1 97.88 173 ASP A O 1
ATOM 1244 N N . GLN A 1 174 ? 19.734 2.713 5.512 1 98.25 174 GLN A N 1
ATOM 1245 C CA . GLN A 1 174 ? 19.438 1.302 5.285 1 98.25 174 GLN A CA 1
ATOM 1246 C C . GLN A 1 174 ? 19.656 0.923 3.824 1 98.25 174 GLN A C 1
ATOM 1248 O O . GLN A 1 174 ? 20.219 -0.138 3.527 1 98.25 174 GLN A O 1
ATOM 1253 N N . THR A 1 175 ? 19.203 1.743 2.881 1 97.69 175 THR A N 1
ATOM 1254 C CA . THR A 1 175 ? 19.359 1.498 1.45 1 97.69 175 THR A CA 1
ATOM 1255 C C . THR A 1 175 ? 20.828 1.389 1.071 1 97.69 175 THR A C 1
ATOM 1257 O O . THR A 1 175 ? 21.234 0.448 0.384 1 97.69 175 THR A O 1
ATOM 1260 N N . THR A 1 176 ? 21.594 2.332 1.607 1 96.38 176 THR A N 1
ATOM 1261 C CA . THR A 1 176 ? 23.031 2.336 1.343 1 96.38 176 THR A CA 1
ATOM 1262 C C . THR A 1 176 ? 23.688 1.077 1.902 1 96.38 176 THR A C 1
ATOM 1264 O O . THR A 1 176 ? 24.516 0.457 1.237 1 96.38 176 THR A O 1
ATOM 1267 N N . ALA A 1 177 ? 23.281 0.763 3.07 1 96.31 177 ALA A N 1
ATOM 1268 C CA . ALA A 1 177 ? 23.844 -0.417 3.721 1 96.31 177 ALA A CA 1
ATOM 1269 C C . ALA A 1 177 ? 23.562 -1.677 2.906 1 96.31 177 ALA A C 1
ATOM 1271 O O . ALA A 1 177 ? 24.453 -2.504 2.707 1 96.31 177 ALA A O 1
ATOM 1272 N N . LEU A 1 178 ? 22.406 -1.824 2.406 1 93.88 178 LEU A N 1
ATOM 1273 C CA . LEU A 1 178 ? 22 -3.016 1.669 1 93.88 178 LEU A CA 1
ATOM 1274 C C . LEU A 1 178 ? 22.75 -3.123 0.351 1 93.88 178 LEU A C 1
ATOM 1276 O O . LEU A 1 178 ? 23.172 -4.215 -0.041 1 93.88 178 LEU A O 1
ATOM 1280 N N . PHE A 1 179 ? 23.016 -2.051 -0.34 1 92.06 179 PHE A N 1
ATOM 1281 C CA . PHE A 1 179 ? 23.703 -2.057 -1.624 1 92.06 179 PHE A CA 1
ATOM 1282 C C . PHE A 1 179 ? 25.203 -2.195 -1.429 1 92.06 179 PHE A C 1
ATOM 1284 O O . PHE A 1 179 ? 25.938 -2.51 -2.373 1 92.06 179 PHE A O 1
ATOM 1291 N N . SER A 1 180 ? 25.578 -1.939 -0.178 1 91.12 180 SER A N 1
ATOM 1292 C CA . SER A 1 180 ? 26.969 -2.176 0.155 1 91.12 180 SER A CA 1
ATOM 1293 C C . SER A 1 180 ? 27.156 -3.512 0.866 1 91.12 180 SER A C 1
ATOM 1295 O O . SER A 1 180 ? 28.219 -3.773 1.447 1 91.12 180 SER A O 1
ATOM 1297 N N . GLN A 1 181 ? 26.078 -4.207 0.995 1 90 181 GLN A N 1
ATOM 1298 C CA . GLN A 1 181 ? 26.062 -5.543 1.584 1 90 181 GLN A CA 1
ATOM 1299 C C . GLN A 1 181 ? 26.375 -5.488 3.076 1 90 181 GLN A C 1
ATOM 1301 O O . GLN A 1 181 ? 27.141 -6.309 3.586 1 90 181 GLN A O 1
ATOM 1306 N N . ARG A 1 182 ? 25.984 -4.418 3.705 1 88.88 182 ARG A N 1
ATOM 1307 C CA . ARG A 1 182 ? 26.047 -4.262 5.152 1 88.88 182 ARG A CA 1
ATOM 1308 C C . ARG A 1 182 ? 24.672 -4.438 5.793 1 88.88 182 ARG A C 1
ATOM 1310 O O . ARG A 1 182 ? 23.656 -4.391 5.102 1 88.88 182 ARG A O 1
ATOM 1317 N N . ASP A 1 183 ? 24.656 -4.703 7.016 1 90.19 183 ASP A N 1
ATOM 1318 C CA . ASP A 1 183 ? 23.406 -4.859 7.734 1 90.19 183 ASP A CA 1
ATOM 1319 C C . ASP A 1 183 ? 22.672 -3.523 7.859 1 90.19 183 ASP A C 1
ATOM 1321 O O . ASP A 1 183 ? 23.297 -2.486 8.078 1 90.19 183 ASP A O 1
ATOM 1325 N N . ALA A 1 184 ? 21.422 -3.604 7.605 1 90.69 184 ALA A N 1
ATOM 1326 C CA . ALA A 1 184 ? 20.578 -2.43 7.797 1 90.69 184 ALA A CA 1
ATOM 1327 C C . ALA A 1 184 ? 20.062 -2.346 9.234 1 90.69 184 ALA A C 1
ATOM 1329 O O . ALA A 1 184 ? 19.438 -3.279 9.727 1 90.69 184 ALA A O 1
ATOM 1330 N N . GLU A 1 185 ? 20.328 -1.286 9.883 1 92.81 185 GLU A N 1
ATOM 1331 C CA . GLU A 1 185 ? 19.906 -1.099 11.266 1 92.81 185 GLU A CA 1
ATOM 1332 C C . GLU A 1 185 ? 18.609 -0.283 11.344 1 92.81 185 GLU A C 1
ATOM 1334 O O . GLU A 1 185 ? 18.391 0.604 10.523 1 92.81 185 GLU A O 1
ATOM 1339 N N . ALA A 1 186 ? 17.797 -0.657 12.266 1 94.19 186 ALA A N 1
ATOM 1340 C CA . ALA A 1 186 ? 16.547 0.073 12.508 1 94.19 186 ALA A CA 1
ATOM 1341 C C . ALA A 1 186 ? 16.578 0.765 13.867 1 94.19 186 ALA A C 1
ATOM 1343 O O . ALA A 1 186 ? 16.891 0.137 14.883 1 94.19 186 ALA A O 1
ATOM 1344 N N . SER A 1 187 ? 16.312 2.037 13.898 1 95.12 187 SER A N 1
ATOM 1345 C CA . SER A 1 187 ? 16.297 2.805 15.133 1 95.12 187 SER A CA 1
ATOM 1346 C C . SER A 1 187 ? 14.977 3.5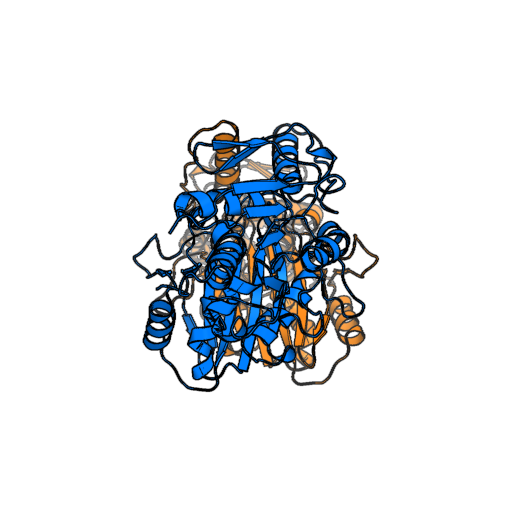57 15.305 1 95.12 187 SER A C 1
ATOM 1348 O O . SER A 1 187 ? 14.438 3.643 16.406 1 95.12 187 SER A O 1
ATOM 1350 N N . VAL A 1 188 ? 14.5 4.117 14.242 1 95.94 188 VAL A N 1
ATOM 1351 C CA . VAL A 1 188 ? 13.234 4.84 14.266 1 95.94 188 VAL A CA 1
ATOM 1352 C C . VAL A 1 188 ? 12.07 3.854 14.172 1 95.94 188 VAL A C 1
ATOM 1354 O O . VAL A 1 188 ? 11.102 3.945 14.93 1 95.94 188 VAL A O 1
ATOM 1357 N N . TYR A 1 189 ? 12.234 2.902 13.266 1 97.06 189 TYR A N 1
ATOM 1358 C CA . TYR A 1 189 ? 11.219 1.876 13.078 1 97.06 189 TYR A CA 1
ATOM 1359 C C . TYR A 1 189 ? 11.602 0.589 13.805 1 97.06 189 TYR A C 1
ATOM 1361 O O . TYR A 1 189 ? 12.781 0.318 14.023 1 97.06 189 TYR A O 1
ATOM 1369 N N . ALA A 1 190 ? 10.562 -0.176 14.148 1 95.19 190 ALA A N 1
ATOM 1370 C CA . ALA A 1 190 ? 10.805 -1.453 14.82 1 95.19 190 ALA A CA 1
ATOM 1371 C C . ALA A 1 190 ? 11.422 -2.467 13.867 1 95.19 190 ALA A C 1
ATOM 1373 O O . ALA A 1 190 ? 12.109 -3.395 14.297 1 95.19 190 ALA A O 1
ATOM 1374 N N . LYS A 1 191 ? 11.188 -2.271 12.578 1 97.38 191 LYS A N 1
ATOM 1375 C CA . LYS A 1 191 ? 11.695 -3.139 11.523 1 97.38 191 LYS A CA 1
ATOM 1376 C C . LYS A 1 191 ? 12.242 -2.32 10.359 1 97.38 191 LYS A C 1
ATOM 1378 O O . LYS A 1 191 ? 11.953 -1.129 10.234 1 97.38 191 LYS A O 1
ATOM 1383 N N . ARG A 1 192 ? 13.078 -3.02 9.539 1 97.81 192 ARG A N 1
ATOM 1384 C CA . ARG A 1 192 ? 13.625 -2.369 8.352 1 97.81 192 ARG A CA 1
ATOM 1385 C C . ARG A 1 192 ? 12.508 -1.823 7.465 1 97.81 192 ARG A C 1
ATOM 1387 O O . ARG A 1 192 ? 11.516 -2.508 7.219 1 97.81 192 ARG A O 1
ATOM 1394 N N . ILE A 1 193 ? 12.703 -0.589 7.035 1 98.75 193 ILE A N 1
ATOM 1395 C CA . ILE A 1 193 ? 11.703 0.03 6.176 1 98.75 193 ILE A CA 1
ATOM 1396 C C . ILE A 1 193 ? 12.195 0.041 4.73 1 98.75 193 ILE A C 1
ATOM 1398 O O . ILE A 1 193 ? 11.398 -0.043 3.795 1 98.75 193 ILE A O 1
ATOM 1402 N N . ALA A 1 194 ? 13.539 0.04 4.555 1 98.62 194 ALA A N 1
ATOM 1403 C CA . ALA A 1 194 ? 14.07 -0.001 3.195 1 98.62 194 ALA A CA 1
ATOM 1404 C C . ALA A 1 194 ? 13.609 -1.258 2.463 1 98.62 194 ALA A C 1
ATOM 1406 O O . ALA A 1 194 ? 13.812 -2.375 2.947 1 98.62 194 ALA A O 1
ATOM 1407 N N . PHE A 1 195 ? 12.945 -1.053 1.296 1 98.56 195 PHE A N 1
ATOM 1408 C CA . PHE A 1 195 ? 12.43 -2.107 0.434 1 98.56 195 PHE A CA 1
ATOM 1409 C C . PHE A 1 195 ? 11.5 -3.037 1.211 1 98.56 195 PHE A C 1
ATOM 1411 O O . PHE A 1 195 ? 11.539 -4.254 1.027 1 98.56 195 PHE A O 1
ATOM 1418 N N . ASN A 1 196 ? 10.727 -2.475 2.1 1 98.81 196 ASN A N 1
ATOM 1419 C CA . ASN A 1 196 ? 9.789 -3.203 2.943 1 98.81 196 ASN A CA 1
ATOM 1420 C C . ASN A 1 196 ? 8.516 -2.402 3.184 1 98.81 196 ASN A C 1
ATOM 1422 O O . ASN A 1 196 ? 8.398 -1.263 2.73 1 98.81 196 ASN A O 1
ATOM 1426 N N . VAL A 1 197 ? 7.48 -3.043 3.727 1 98.94 197 VAL A N 1
ATOM 1427 C CA . VAL A 1 197 ? 6.227 -2.395 4.098 1 98.94 197 VAL A CA 1
ATOM 1428 C C . VAL A 1 197 ? 5.902 -2.691 5.559 1 98.94 197 VAL A C 1
ATOM 1430 O O . VAL A 1 197 ? 5.988 -3.842 6 1 98.94 197 VAL A O 1
ATOM 1433 N N . LEU A 1 198 ? 5.641 -1.702 6.297 1 98.81 198 LEU A N 1
ATOM 1434 C CA . LEU A 1 198 ? 5.254 -1.863 7.691 1 98.81 198 LEU A CA 1
ATOM 1435 C C . LEU A 1 198 ? 3.766 -1.579 7.883 1 98.81 198 LEU A C 1
ATOM 1437 O O . LEU A 1 198 ? 3.322 -0.44 7.719 1 98.81 198 LEU A O 1
ATOM 1441 N N . PRO A 1 199 ? 2.934 -2.551 8.242 1 98.69 199 PRO A N 1
ATOM 1442 C CA . PRO A 1 199 ? 1.48 -2.385 8.312 1 98.69 199 PRO A CA 1
ATOM 1443 C C . PRO A 1 199 ? 1.013 -1.862 9.672 1 98.69 199 PRO A C 1
ATOM 1445 O O . PRO A 1 199 ? -0.077 -2.215 10.125 1 98.69 199 PRO A O 1
ATOM 1448 N N . GLN A 1 200 ? 1.869 -1.148 10.352 1 98.12 200 GLN A N 1
ATOM 1449 C CA . GLN A 1 200 ? 1.551 -0.577 11.656 1 98.12 200 GLN A CA 1
ATOM 1450 C C . GLN A 1 200 ? 2.213 0.786 11.836 1 98.12 200 GLN A C 1
ATOM 1452 O O . GLN A 1 200 ? 3.436 0.906 11.727 1 98.12 200 GLN A O 1
ATOM 1457 N N . ILE A 1 201 ? 1.454 1.732 12.062 1 97.94 201 ILE A N 1
ATOM 1458 C CA . ILE A 1 201 ? 1.943 3.078 12.344 1 97.94 201 ILE A CA 1
ATOM 1459 C C . ILE A 1 201 ? 1.43 3.543 13.703 1 97.94 201 ILE A C 1
ATOM 1461 O O . ILE A 1 201 ? 0.243 3.838 13.859 1 97.94 201 ILE A O 1
ATOM 1465 N N . GLY A 1 202 ? 2.375 3.65 14.633 1 96.06 202 GLY A N 1
ATOM 1466 C CA . GLY A 1 202 ? 2.002 3.939 16.016 1 96.06 202 GLY A CA 1
ATOM 1467 C C . GLY A 1 202 ? 1.626 2.699 16.797 1 96.06 202 GLY A C 1
ATOM 1468 O O . GLY A 1 202 ? 1.496 1.612 16.234 1 96.06 202 GLY A O 1
ATOM 1469 N N . ASP A 1 203 ? 1.375 2.832 18.047 1 94.81 203 ASP A N 1
ATOM 1470 C CA . ASP A 1 203 ? 1.058 1.722 18.938 1 94.81 203 ASP A CA 1
ATOM 1471 C C . ASP A 1 203 ? -0.352 1.193 18.672 1 94.81 203 ASP A C 1
ATOM 1473 O O . ASP A 1 203 ? -1.235 1.945 18.25 1 94.81 203 ASP A O 1
ATOM 1477 N N . VAL A 1 204 ? -0.5 -0.079 18.938 1 96.06 204 VAL A N 1
ATOM 1478 C CA . VAL A 1 204 ? -1.783 -0.738 18.734 1 96.06 204 VAL A CA 1
ATOM 1479 C C . VAL A 1 204 ? -2.553 -0.817 20.047 1 96.06 204 VAL A C 1
ATOM 1481 O O . VAL A 1 204 ? -1.966 -1.072 21.094 1 96.06 204 VAL A O 1
ATOM 1484 N N . ASP A 1 205 ? -3.846 -0.6 20.016 1 95.44 205 ASP A N 1
ATOM 1485 C CA . ASP A 1 205 ? -4.656 -0.689 21.234 1 95.44 205 ASP A CA 1
ATOM 1486 C C . ASP A 1 205 ? -5.215 -2.098 21.422 1 95.44 205 ASP A C 1
ATOM 1488 O O . ASP A 1 205 ? -4.809 -3.029 20.719 1 95.44 205 ASP A O 1
ATOM 1492 N N . ASP A 1 206 ? -6.129 -2.309 22.375 1 92.69 206 ASP A N 1
ATOM 1493 C CA . ASP A 1 206 ? -6.645 -3.627 22.719 1 92.69 206 ASP A CA 1
ATOM 1494 C C . ASP A 1 206 ? -7.477 -4.215 21.594 1 92.69 206 ASP A C 1
ATOM 1496 O O . ASP A 1 206 ? -7.559 -5.434 21.438 1 92.69 206 ASP A O 1
ATOM 1500 N N . ASN A 1 207 ? -7.996 -3.32 20.734 1 92.19 207 ASN A N 1
ATOM 1501 C CA . ASN A 1 207 ? -8.812 -3.766 19.609 1 92.19 207 ASN A CA 1
ATOM 1502 C C . ASN A 1 207 ? -7.953 -4.086 18.375 1 92.19 207 ASN A C 1
ATOM 1504 O O . ASN A 1 207 ? -8.453 -4.625 17.391 1 92.19 207 ASN A O 1
ATOM 1508 N N . GLY A 1 208 ? -6.711 -3.748 18.422 1 94.69 208 GLY A N 1
ATOM 1509 C CA . GLY A 1 208 ? -5.793 -4.023 17.328 1 94.69 208 GLY A CA 1
ATOM 1510 C C . GLY A 1 208 ? -5.59 -2.838 16.406 1 94.69 208 GLY A C 1
ATOM 1511 O O . GLY A 1 208 ? -4.805 -2.908 15.453 1 94.69 208 GLY A O 1
ATOM 1512 N N . ASP A 1 209 ? -6.23 -1.731 16.734 1 97.25 209 ASP A N 1
ATOM 1513 C CA . ASP A 1 209 ? -6.102 -0.541 15.898 1 97.25 209 ASP A CA 1
ATOM 1514 C C . ASP A 1 209 ? -4.836 0.239 16.25 1 97.25 209 ASP A C 1
ATOM 1516 O O . ASP A 1 209 ? -4.555 0.481 17.422 1 97.25 209 ASP A O 1
ATOM 1520 N N . SER A 1 210 ? -4.09 0.621 15.266 1 97.56 210 SER A N 1
ATOM 1521 C CA . SER A 1 210 ? -2.924 1.463 15.516 1 97.56 210 SER A CA 1
ATOM 1522 C C . SER A 1 210 ? -3.334 2.908 15.773 1 97.56 210 SER A C 1
ATOM 1524 O O . SER A 1 210 ? -4.457 3.309 15.461 1 97.56 210 SER A O 1
ATOM 1526 N N . GLU A 1 211 ? -2.469 3.646 16.344 1 97.19 211 GLU A N 1
ATOM 1527 C CA . GLU A 1 211 ? -2.717 5.062 16.594 1 97.19 211 GLU A CA 1
ATOM 1528 C C . GLU A 1 211 ? -3.07 5.805 15.312 1 97.19 211 GLU A C 1
ATOM 1530 O O . GLU A 1 211 ? -3.996 6.621 15.297 1 97.19 211 GLU A O 1
ATOM 1535 N N . GLU A 1 212 ? -2.352 5.547 14.273 1 98.44 212 GLU A N 1
ATOM 1536 C CA . GLU A 1 212 ? -2.604 6.199 12.992 1 98.44 212 GLU A CA 1
ATOM 1537 C C . GLU A 1 212 ? -3.975 5.816 12.438 1 98.44 212 GLU A C 1
ATOM 1539 O O . GLU A 1 212 ? -4.695 6.664 11.914 1 98.44 212 GLU A O 1
ATOM 1544 N N . GLU A 1 213 ? -4.328 4.59 12.531 1 98.75 213 GLU A N 1
ATOM 1545 C CA . GLU A 1 213 ? -5.625 4.125 12.039 1 98.75 213 GLU A CA 1
ATOM 1546 C C . GLU A 1 213 ? -6.77 4.777 12.812 1 98.75 213 GLU A C 1
ATOM 1548 O O . GLU A 1 213 ? -7.766 5.195 12.211 1 98.75 213 GLU A O 1
ATOM 1553 N N . ARG A 1 214 ? -6.637 4.902 14.125 1 98.12 214 ARG A N 1
ATOM 1554 C CA . ARG A 1 214 ? -7.648 5.586 14.922 1 98.12 214 ARG A CA 1
ATOM 1555 C C . ARG A 1 214 ? -7.738 7.062 14.547 1 98.12 214 ARG A C 1
ATOM 1557 O O . ARG A 1 214 ? -8.836 7.605 14.406 1 98.12 214 ARG A O 1
ATOM 1564 N N . SER A 1 215 ? -6.57 7.645 14.328 1 98.25 215 SER A N 1
ATOM 1565 C CA . SER A 1 215 ? -6.539 9.047 13.93 1 98.25 215 SER A CA 1
ATOM 1566 C C . SER A 1 215 ? -7.27 9.266 12.602 1 98.25 215 SER A C 1
ATOM 1568 O O . SER A 1 215 ? -8.156 10.117 12.508 1 98.25 215 SER A O 1
ATOM 1570 N N . VAL A 1 216 ? -6.938 8.469 11.617 1 98.81 216 VAL A N 1
ATOM 1571 C CA . VAL A 1 216 ? -7.531 8.609 10.297 1 98.81 216 VAL A CA 1
ATOM 1572 C C . VAL A 1 216 ? -9.039 8.375 10.375 1 98.81 216 VAL A C 1
ATOM 1574 O O . VAL A 1 216 ? -9.828 9.141 9.82 1 98.81 216 VAL A O 1
ATOM 1577 N N . ARG A 1 217 ? -9.422 7.371 11.086 1 98.56 217 ARG A N 1
ATOM 1578 C CA . ARG A 1 217 ? -10.836 7.023 11.211 1 98.56 217 ARG A CA 1
ATOM 1579 C C . ARG A 1 217 ? -11.609 8.117 11.938 1 98.56 217 ARG A C 1
ATOM 1581 O O . ARG A 1 217 ? -12.57 8.672 11.398 1 98.56 217 ARG A O 1
ATOM 1588 N N . ASP A 1 218 ? -11.148 8.523 13.125 1 98.25 218 ASP A N 1
ATOM 1589 C CA . ASP A 1 218 ? -11.922 9.375 14.016 1 98.25 218 ASP A CA 1
ATOM 1590 C C . ASP A 1 218 ? -11.906 10.828 13.547 1 98.25 218 ASP A C 1
ATOM 1592 O O . ASP A 1 218 ? -12.93 11.508 13.586 1 98.25 218 ASP A O 1
ATOM 1596 N N . GLU A 1 219 ? -10.773 11.297 13.117 1 98.75 219 GLU A N 1
ATOM 1597 C CA . GLU A 1 219 ? -10.68 12.688 12.672 1 98.75 219 GLU A CA 1
ATOM 1598 C C . GLU A 1 219 ? -11.43 12.891 11.359 1 98.75 219 GLU A C 1
ATOM 1600 O O . GLU A 1 219 ? -12.102 13.914 11.172 1 98.75 219 GLU A O 1
ATOM 1605 N N . THR A 1 220 ? -11.312 11.914 10.422 1 98.81 220 THR A N 1
ATOM 1606 C CA . THR A 1 220 ? -12.07 12.008 9.18 1 98.81 220 THR A CA 1
ATOM 1607 C C . THR A 1 220 ? -13.57 12.023 9.461 1 98.81 220 THR A C 1
ATOM 1609 O O . THR A 1 220 ? -14.312 12.836 8.898 1 98.81 220 THR A O 1
ATOM 1612 N N . ALA A 1 221 ? -13.977 11.133 10.352 1 98.62 221 ALA A N 1
ATOM 1613 C CA . ALA A 1 221 ? -15.391 11.07 10.719 1 98.62 221 ALA A CA 1
ATOM 1614 C C . ALA A 1 221 ? -15.859 12.398 11.305 1 98.62 221 ALA A C 1
ATOM 1616 O O . ALA A 1 221 ? -16.922 12.898 10.945 1 98.62 221 ALA A O 1
ATOM 1617 N N . ARG A 1 222 ? -15.055 12.969 12.172 1 98 222 ARG A N 1
ATOM 1618 C CA . ARG A 1 222 ? -15.383 14.227 12.82 1 98 222 ARG A CA 1
ATOM 1619 C C . ARG A 1 222 ? -15.492 15.359 11.805 1 98 222 ARG A C 1
ATOM 1621 O O . ARG A 1 222 ? -16.469 16.109 11.812 1 98 222 ARG A O 1
ATOM 1628 N N . LEU A 1 223 ? -14.562 15.469 10.891 1 98.19 223 LEU A N 1
ATOM 1629 C CA . LEU A 1 223 ? -14.523 16.531 9.898 1 98.19 223 LEU A CA 1
ATOM 1630 C C . LEU A 1 223 ? -15.742 16.469 8.984 1 98.19 223 LEU A C 1
ATOM 1632 O O . LEU A 1 223 ? -16.281 17.5 8.562 1 98.19 223 LEU A O 1
ATOM 1636 N N . LEU A 1 224 ? -16.188 15.234 8.695 1 98.44 224 LEU A N 1
ATOM 1637 C CA . LEU A 1 224 ? -17.219 15.047 7.676 1 98.44 224 LEU A CA 1
ATOM 1638 C C . LEU A 1 224 ? -18.562 14.758 8.312 1 98.44 224 LEU A C 1
ATOM 1640 O O . LEU A 1 224 ? -19.547 14.492 7.609 1 98.44 224 LEU A O 1
ATOM 1644 N N . LYS A 1 225 ? -18.625 14.773 9.695 1 97.5 225 LYS A N 1
ATOM 1645 C CA . LYS A 1 225 ? -19.828 14.477 10.461 1 97.5 225 LYS A CA 1
ATOM 1646 C C . LYS A 1 225 ? -20.359 13.086 10.117 1 97.5 225 LYS A C 1
ATOM 1648 O O . LYS A 1 225 ? -21.562 12.922 9.836 1 97.5 225 LYS A O 1
ATOM 1653 N N . LEU A 1 226 ? -19.453 12.133 10.008 1 98.44 226 LEU A N 1
ATOM 1654 C CA . LEU A 1 226 ? -19.766 10.719 9.859 1 98.44 226 LEU A CA 1
ATOM 1655 C C . LEU A 1 226 ? -19.609 9.984 11.188 1 98.44 226 LEU A C 1
ATOM 1657 O O . LEU A 1 226 ? -19.078 10.539 12.148 1 98.44 226 LEU A O 1
ATOM 1661 N N . LYS A 1 227 ? -20.156 8.766 11.203 1 98.12 227 LYS A N 1
ATOM 1662 C CA . LYS A 1 227 ? -19.828 7.863 12.312 1 98.12 227 LYS A CA 1
ATOM 1663 C C . LYS A 1 227 ? -18.516 7.129 12.07 1 98.12 227 LYS A C 1
ATOM 1665 O O . LYS A 1 227 ? -18.25 6.684 10.953 1 98.12 227 LYS A O 1
ATOM 1670 N N . PRO A 1 228 ? -17.703 7.031 13.133 1 97.94 228 PRO A N 1
ATOM 1671 C CA . PRO A 1 228 ? -16.438 6.312 12.953 1 97.94 228 PRO A CA 1
ATOM 1672 C C . PRO A 1 228 ? -16.625 4.91 12.375 1 97.94 228 PRO A C 1
ATOM 1674 O O . PRO A 1 228 ? -15.781 4.434 11.617 1 97.94 228 PRO A O 1
ATOM 1677 N N . GLU A 1 229 ? -17.766 4.277 12.609 1 97 229 GLU A N 1
ATOM 1678 C CA . GLU A 1 229 ? -18.062 2.914 12.172 1 97 229 GLU A CA 1
ATOM 1679 C C . GLU A 1 229 ? -18.219 2.844 10.656 1 97 229 GLU A C 1
ATOM 1681 O O . GLU A 1 229 ? -18.203 1.758 10.07 1 97 229 GLU A O 1
ATOM 1686 N N . GLN A 1 230 ? -18.359 3.959 10.047 1 98.06 230 GLN A N 1
ATOM 1687 C CA . GLN A 1 230 ? -18.516 3.992 8.602 1 98.06 230 GLN A CA 1
ATOM 1688 C C . GLN A 1 230 ? -17.172 3.922 7.895 1 98.06 230 GLN A C 1
ATOM 1690 O O . GLN A 1 230 ? -17.109 3.77 6.672 1 98.06 230 GLN A O 1
ATOM 1695 N N . LEU A 1 231 ? -16.078 3.979 8.672 1 98.62 231 LEU A N 1
ATOM 1696 C CA . LEU A 1 231 ? -14.742 3.977 8.078 1 98.62 231 LEU A CA 1
ATOM 1697 C C . LEU A 1 231 ? -13.961 2.744 8.516 1 98.62 231 LEU A C 1
ATOM 1699 O O . LEU A 1 231 ? -13.859 2.453 9.711 1 98.62 231 LEU A O 1
ATOM 1703 N N . GLU A 1 232 ? -13.484 2.01 7.578 1 98.56 232 GLU A N 1
ATOM 1704 C CA . GLU A 1 232 ? -12.516 0.941 7.801 1 98.56 232 GLU A CA 1
ATOM 1705 C C . GLU A 1 232 ? -11.141 1.322 7.262 1 98.56 232 GLU A C 1
ATOM 1707 O O . GLU A 1 232 ? -10.977 1.516 6.055 1 98.56 232 GLU A O 1
ATOM 1712 N N . VAL A 1 233 ? -10.164 1.36 8.203 1 98.81 233 VAL A N 1
ATOM 1713 C CA . VAL A 1 233 ? -8.906 1.994 7.828 1 98.81 233 VAL A CA 1
ATOM 1714 C C . VAL A 1 233 ? -7.742 1.044 8.117 1 98.81 233 VAL A C 1
ATOM 1716 O O . VAL A 1 233 ? -7.656 0.47 9.203 1 98.81 233 VAL A O 1
ATOM 1719 N N . THR A 1 234 ? -6.898 0.831 7.156 1 98.88 234 THR A N 1
ATOM 1720 C CA . THR A 1 234 ? -5.602 0.188 7.332 1 98.88 234 THR A CA 1
ATOM 1721 C C . THR A 1 234 ? -4.473 1.133 6.934 1 98.88 234 THR A C 1
ATOM 1723 O O . THR A 1 234 ? -4.453 1.648 5.812 1 98.88 234 THR A O 1
ATOM 1726 N N . CYS A 1 235 ? -3.584 1.366 7.844 1 98.88 235 CYS A N 1
ATOM 1727 C CA . CYS A 1 235 ? -2.473 2.273 7.57 1 98.88 235 CYS A CA 1
ATOM 1728 C C . CYS A 1 235 ? -1.151 1.516 7.516 1 98.88 235 CYS A C 1
ATOM 1730 O O . CYS A 1 235 ? -0.822 0.765 8.438 1 98.88 235 CYS A O 1
ATOM 1732 N N . ALA A 1 236 ? -0.414 1.76 6.449 1 98.94 236 ALA A N 1
ATOM 1733 C CA . ALA A 1 236 ? 0.888 1.118 6.277 1 98.94 236 ALA A CA 1
ATOM 1734 C C . ALA A 1 236 ? 1.937 2.123 5.809 1 98.94 236 ALA A C 1
ATOM 1736 O O . ALA A 1 236 ? 1.615 3.08 5.098 1 98.94 236 ALA A O 1
ATOM 1737 N N . ARG A 1 237 ? 3.174 1.917 6.285 1 98.88 237 ARG A N 1
ATOM 1738 C CA . ARG A 1 237 ? 4.324 2.68 5.809 1 98.88 237 ARG A CA 1
ATOM 1739 C C . ARG A 1 237 ? 5.012 1.968 4.652 1 98.88 237 ARG A C 1
ATOM 1741 O O . ARG A 1 237 ? 5.223 0.754 4.695 1 98.88 237 ARG A O 1
ATOM 1748 N N . VAL A 1 238 ? 5.219 2.643 3.58 1 98.94 238 VAL A N 1
ATOM 1749 C CA . VAL A 1 238 ? 5.926 2.098 2.426 1 98.94 238 VAL A CA 1
ATOM 1750 C C . VAL A 1 238 ? 7.266 2.805 2.26 1 98.94 238 VAL A C 1
ATOM 1752 O O . VAL A 1 238 ? 7.469 3.902 2.787 1 98.94 238 VAL A O 1
ATOM 1755 N N . PRO A 1 239 ? 8.219 2.236 1.565 1 98.88 239 PRO A N 1
ATOM 1756 C CA . PRO A 1 239 ? 9.555 2.83 1.442 1 98.88 239 PRO A CA 1
ATOM 1757 C C . PRO A 1 239 ? 9.617 3.924 0.379 1 98.88 239 PRO A C 1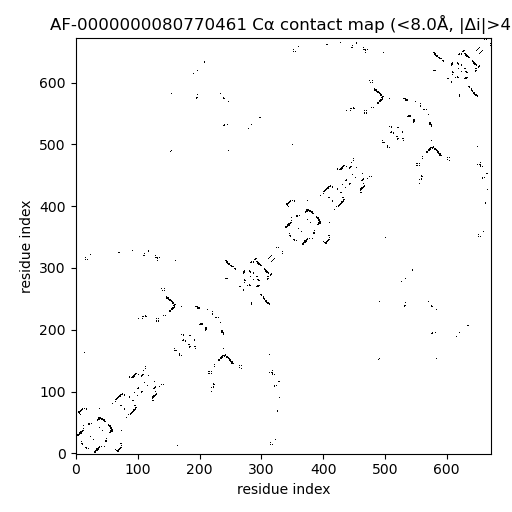
ATOM 1759 O O . PRO A 1 239 ? 10.359 3.797 -0.6 1 98.88 239 PRO A O 1
ATOM 1762 N N . VAL A 1 240 ? 8.883 4.93 0.543 1 98.88 240 VAL A N 1
ATOM 1763 C CA . VAL A 1 240 ? 8.797 6.164 -0.233 1 98.88 240 VAL A CA 1
ATOM 1764 C C . VAL A 1 240 ? 9.188 7.352 0.642 1 98.88 240 VAL A C 1
ATOM 1766 O O . VAL A 1 240 ? 8.797 7.426 1.81 1 98.88 240 VAL A O 1
ATOM 1769 N N . PHE A 1 241 ? 9.977 8.25 0.14 1 98.38 241 PHE A N 1
ATOM 1770 C CA . PHE A 1 241 ? 10.508 9.328 0.962 1 98.38 241 PHE A CA 1
ATOM 1771 C C . PHE A 1 241 ? 9.422 10.359 1.269 1 98.38 241 PHE A C 1
ATOM 1773 O O . PHE A 1 241 ? 9.203 10.711 2.43 1 98.38 241 PHE A O 1
ATOM 1780 N N . PHE A 1 242 ? 8.781 10.867 0.212 1 98.38 242 PHE A N 1
ATOM 1781 C CA . PHE A 1 242 ? 7.742 11.883 0.356 1 98.38 242 PHE A CA 1
ATOM 1782 C C . PHE A 1 242 ? 6.504 11.5 -0.449 1 98.38 242 PHE A C 1
ATOM 1784 O O . PHE A 1 242 ? 6.609 10.844 -1.485 1 98.38 242 PHE A O 1
ATOM 1791 N N . GLY A 1 243 ? 5.367 11.984 0.04 1 98.81 243 GLY A N 1
ATOM 1792 C CA . GLY A 1 243 ? 4.113 11.766 -0.663 1 98.81 243 GLY A CA 1
ATOM 1793 C C . GLY A 1 243 ? 3.359 10.547 -0.176 1 98.81 243 GLY A C 1
ATOM 1794 O O . GLY A 1 243 ? 3.889 9.43 -0.203 1 98.81 243 GLY A O 1
ATOM 1795 N N . HIS A 1 244 ? 2.189 10.766 0.331 1 98.94 244 HIS A N 1
ATOM 1796 C CA . HIS A 1 244 ? 1.308 9.664 0.703 1 98.94 244 HIS A CA 1
ATOM 1797 C C . HIS A 1 244 ? 0.381 9.289 -0.448 1 98.94 244 HIS A C 1
ATOM 1799 O O . HIS A 1 244 ? 0.108 10.109 -1.325 1 98.94 244 HIS 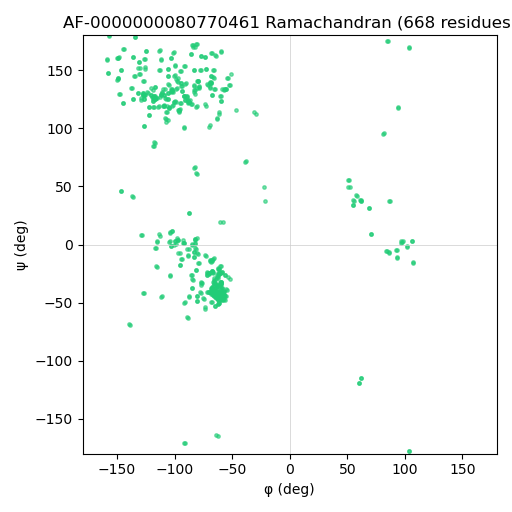A O 1
ATOM 1805 N N . SER A 1 245 ? -0.04 8.031 -0.431 1 98.94 245 SER A N 1
ATOM 1806 C CA . SER A 1 245 ? -1.112 7.586 -1.315 1 98.94 245 SER A CA 1
ATOM 1807 C C . SER A 1 245 ? -2.182 6.816 -0.547 1 98.94 245 SER A C 1
ATOM 1809 O O . SER A 1 245 ? -1.95 6.387 0.585 1 98.94 245 SER A O 1
ATOM 1811 N N . TRP A 1 246 ? -3.377 6.77 -1.096 1 98.94 246 TRP A N 1
ATOM 1812 C CA . TRP A 1 246 ? -4.535 6.098 -0.515 1 98.94 246 TRP A CA 1
ATOM 1813 C C . TRP A 1 246 ? -5.289 5.297 -1.573 1 98.94 246 TRP A C 1
ATOM 1815 O O . TRP A 1 246 ? -5.586 5.812 -2.654 1 98.94 246 TRP A O 1
ATOM 1825 N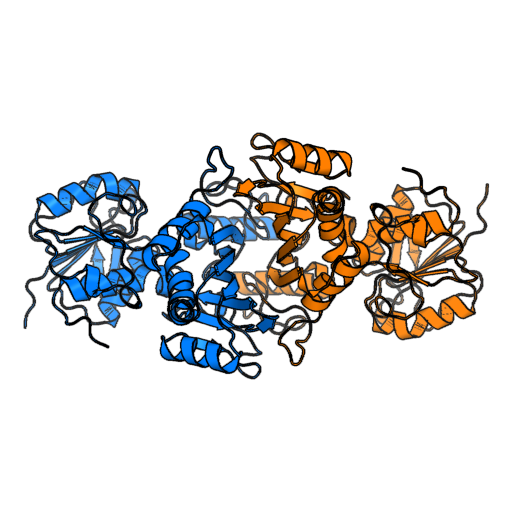 N . ALA A 1 247 ? -5.496 4.031 -1.331 1 98.94 247 ALA A N 1
ATOM 1826 C CA . ALA A 1 247 ? -6.586 3.33 -2.01 1 98.94 247 ALA A CA 1
ATOM 1827 C C . ALA A 1 247 ? -7.902 3.512 -1.263 1 98.94 247 ALA A C 1
ATOM 1829 O O . ALA A 1 247 ? -8.023 3.125 -0.097 1 98.94 247 ALA A O 1
ATOM 1830 N N . VAL A 1 248 ? -8.914 4.09 -1.939 1 98.94 248 VAL A N 1
ATOM 1831 C CA . VAL A 1 248 ? -10.148 4.461 -1.252 1 98.94 248 VAL A CA 1
ATOM 1832 C C . VAL A 1 248 ? -11.344 3.869 -1.988 1 98.94 248 VAL A C 1
ATOM 1834 O O . VAL A 1 248 ? -11.453 3.996 -3.211 1 98.94 248 VAL A O 1
ATOM 1837 N N . GLN A 1 249 ? -12.203 3.229 -1.307 1 98.81 249 GLN A N 1
ATOM 1838 C CA . GLN A 1 249 ? -13.5 2.789 -1.797 1 98.81 249 GLN A CA 1
ATOM 1839 C C . GLN A 1 249 ? -14.633 3.428 -1 1 98.81 249 GLN A C 1
ATOM 1841 O O . GLN A 1 249 ? -14.664 3.346 0.23 1 98.81 249 GLN A O 1
ATOM 1846 N N . VAL A 1 250 ? -15.531 4.031 -1.665 1 98.69 250 VAL A N 1
ATOM 1847 C CA . VAL A 1 250 ? -16.656 4.711 -1.024 1 98.69 250 VAL A CA 1
ATOM 1848 C C . VAL A 1 250 ? -17.969 4.125 -1.535 1 98.69 250 VAL A C 1
ATOM 1850 O O . VAL A 1 250 ? -18.25 4.152 -2.738 1 98.69 250 VAL A O 1
ATOM 1853 N N . GLU A 1 251 ? -18.688 3.584 -0.679 1 98.25 251 GLU A N 1
ATOM 1854 C CA . GLU A 1 251 ? -20.047 3.17 -1.016 1 98.25 251 GLU A CA 1
ATOM 1855 C C . GLU A 1 251 ? -21.047 4.297 -0.765 1 98.25 251 GLU A C 1
ATOM 1857 O O . GLU A 1 251 ? -21.094 4.867 0.328 1 98.25 251 GLU A O 1
ATOM 1862 N N . LEU A 1 252 ? -21.828 4.605 -1.746 1 98.38 252 LEU A N 1
ATOM 1863 C CA . LEU A 1 252 ? -22.75 5.734 -1.676 1 98.38 252 LEU A CA 1
ATOM 1864 C C . LEU A 1 252 ? -24.188 5.254 -1.681 1 98.38 252 LEU A C 1
ATOM 1866 O O . LEU A 1 252 ? -24.5 4.195 -2.234 1 98.38 252 LEU A O 1
ATOM 1870 N N . HIS A 1 253 ? -25.109 5.98 -1.051 1 97.75 253 HIS A N 1
ATOM 1871 C CA . HIS A 1 253 ? -26.531 5.652 -1.017 1 97.75 253 HIS A CA 1
ATOM 1872 C C . HIS A 1 253 ? -27.203 5.969 -2.348 1 97.75 253 HIS A C 1
ATOM 1874 O O . HIS A 1 253 ? -27.969 5.152 -2.873 1 97.75 253 HIS A O 1
ATOM 1880 N N . LYS A 1 254 ? -26.922 7.102 -2.842 1 96.69 254 LYS A N 1
ATOM 1881 C CA . LYS A 1 254 ? -27.547 7.562 -4.07 1 96.69 254 LYS A CA 1
ATOM 1882 C C . LYS A 1 254 ? -26.844 7.012 -5.301 1 96.69 254 LYS A C 1
ATOM 1884 O O . LYS A 1 254 ? -25.625 6.836 -5.289 1 96.69 254 LYS A O 1
ATOM 1889 N N . GLU A 1 255 ? -27.609 6.844 -6.32 1 95.69 255 GLU A N 1
ATOM 1890 C CA . GLU A 1 255 ? -27 6.5 -7.602 1 95.69 255 GLU A CA 1
ATOM 1891 C C . GLU A 1 255 ? -26.188 7.668 -8.156 1 95.69 255 GLU A C 1
ATOM 1893 O O . GLU A 1 255 ? -26.516 8.828 -7.926 1 95.69 255 GLU A O 1
ATOM 1898 N N . PHE A 1 256 ? -25.125 7.281 -8.805 1 95.81 256 PHE A N 1
ATOM 1899 C CA . PHE A 1 256 ? -24.266 8.281 -9.438 1 95.81 256 PHE A CA 1
ATOM 1900 C C . PHE A 1 256 ? -23.594 7.711 -10.688 1 95.81 256 PHE A C 1
ATOM 1902 O O . PHE A 1 256 ? -23.609 6.5 -10.906 1 95.81 256 PHE A O 1
ATOM 1909 N N . ASP A 1 257 ? -23.141 8.555 -11.516 1 95.19 257 ASP A N 1
ATOM 1910 C CA . ASP A 1 257 ? -22.234 8.117 -12.57 1 95.19 257 ASP A CA 1
ATOM 1911 C C . ASP A 1 257 ? -20.828 8.703 -12.367 1 95.19 257 ASP A C 1
ATOM 1913 O O . ASP A 1 257 ? -20.641 9.602 -11.547 1 95.19 257 ASP A O 1
ATOM 1917 N N . LEU A 1 258 ? -19.953 8.18 -13.078 1 95.38 258 LEU A N 1
ATOM 1918 C CA . LEU A 1 258 ? -18.547 8.531 -12.898 1 95.38 258 LEU A CA 1
ATOM 1919 C C . LEU A 1 258 ? -18.297 9.992 -13.258 1 95.38 258 LEU A C 1
ATOM 1921 O O . LEU A 1 258 ? -17.469 10.656 -12.633 1 95.38 258 LEU A O 1
ATOM 1925 N N . GLU A 1 259 ? -18.922 10.469 -14.242 1 95.69 259 GLU A N 1
ATOM 1926 C CA . GLU A 1 259 ? -18.781 11.859 -14.656 1 95.69 259 GLU A CA 1
ATOM 1927 C C . GLU A 1 259 ? -19.234 12.812 -13.555 1 95.69 259 GLU A C 1
ATOM 1929 O O . GLU A 1 259 ? -18.578 13.828 -13.297 1 95.69 259 GLU A O 1
ATOM 1934 N N . GLN A 1 260 ? -20.328 12.484 -12.953 1 96.38 260 GLN A N 1
ATOM 1935 C CA . GLN A 1 260 ? -20.844 13.281 -11.836 1 96.38 260 GLN A CA 1
ATOM 1936 C C . GLN A 1 260 ? -19.828 13.328 -10.695 1 96.38 260 GLN A C 1
ATOM 1938 O O . GLN A 1 260 ? -19.578 14.398 -10.133 1 96.38 260 GLN A O 1
ATOM 1943 N N . ALA A 1 261 ? -19.312 12.211 -10.359 1 97.31 261 ALA A N 1
ATOM 1944 C CA . ALA A 1 261 ? -18.312 12.141 -9.297 1 97.31 261 ALA A CA 1
ATOM 1945 C C . ALA A 1 261 ? -17.094 12.984 -9.633 1 97.31 261 ALA A C 1
ATOM 1947 O O . ALA A 1 261 ? -16.578 13.727 -8.789 1 97.31 261 ALA A O 1
ATOM 1948 N N . GLN A 1 262 ? -16.656 12.914 -10.875 1 97.31 262 GLN A N 1
ATOM 1949 C CA . GLN A 1 262 ? -15.5 13.688 -11.328 1 97.31 262 GLN A CA 1
ATOM 1950 C C . GLN A 1 262 ? -15.766 15.188 -11.211 1 97.31 262 GLN A C 1
ATOM 1952 O O . GLN A 1 262 ? -14.898 15.938 -10.758 1 97.31 262 GLN A O 1
ATOM 1957 N N . LYS A 1 263 ? -16.859 15.57 -11.648 1 97.88 263 LYS A N 1
ATOM 1958 C CA . LYS A 1 263 ? -17.234 16.984 -11.602 1 97.88 263 LYS A CA 1
ATOM 1959 C C . LYS A 1 263 ? -17.234 17.5 -10.164 1 97.88 263 LYS A C 1
ATOM 1961 O O . LYS A 1 263 ? -16.766 18.594 -9.883 1 97.88 263 LYS A O 1
ATOM 1966 N N . ARG A 1 264 ? -17.781 16.719 -9.25 1 98.19 264 ARG A N 1
ATOM 1967 C CA . ARG A 1 264 ? -17.844 17.109 -7.848 1 98.19 264 ARG A CA 1
ATOM 1968 C C . ARG A 1 264 ? -16.438 17.266 -7.273 1 98.19 264 ARG A C 1
ATOM 1970 O O . ARG A 1 264 ? -16.156 18.234 -6.559 1 98.19 264 ARG A O 1
ATOM 1977 N N . LEU A 1 265 ? -15.57 16.312 -7.605 1 98.69 265 LEU A N 1
ATOM 1978 C CA . LEU A 1 265 ? -14.203 16.344 -7.105 1 98.69 265 LEU A CA 1
ATOM 1979 C C . LEU A 1 265 ? -13.445 17.547 -7.656 1 98.69 265 LEU A C 1
ATOM 1981 O O . LEU A 1 265 ? -12.758 18.25 -6.91 1 98.69 265 LEU A O 1
ATOM 1985 N N . LYS A 1 266 ? -13.633 17.797 -8.938 1 98.25 266 LYS A N 1
ATOM 1986 C CA . LYS A 1 266 ? -12.969 18.938 -9.57 1 98.25 266 LYS A CA 1
ATOM 1987 C C . LYS A 1 266 ? -13.484 20.25 -9.008 1 98.25 266 LYS A C 1
ATOM 1989 O O . LYS A 1 266 ? -12.703 21.188 -8.773 1 98.25 266 LYS A O 1
ATOM 1994 N N . ALA A 1 267 ? -14.727 20.359 -8.805 1 98.12 267 ALA A N 1
ATOM 1995 C CA . ALA A 1 267 ? -15.344 21.578 -8.273 1 98.12 267 ALA A CA 1
ATOM 1996 C C . ALA A 1 267 ? -14.828 21.875 -6.871 1 98.12 267 ALA A C 1
ATOM 1998 O O . ALA A 1 267 ? -14.773 23.047 -6.469 1 98.12 267 ALA A O 1
ATOM 1999 N N . ALA A 1 268 ? -14.43 20.828 -6.199 1 97.81 268 ALA A N 1
ATOM 2000 C CA . ALA A 1 268 ? -13.93 20.984 -4.84 1 97.81 268 ALA A CA 1
ATOM 2001 C C . ALA A 1 268 ? -12.445 21.344 -4.84 1 97.81 268 ALA A C 1
ATOM 2003 O O . ALA A 1 268 ? -11.836 21.5 -3.777 1 97.81 268 ALA A O 1
ATOM 2004 N N . GLY A 1 269 ? -11.812 21.469 -6 1 97.56 269 GLY A N 1
ATOM 2005 C CA . GLY A 1 269 ? -10.445 21.922 -6.109 1 97.56 269 GLY A CA 1
ATOM 2006 C C . GLY A 1 269 ? -9.438 20.797 -6.223 1 97.56 269 GLY A C 1
ATOM 2007 O O . GLY A 1 269 ? -8.227 21.031 -6.25 1 97.56 269 GLY A O 1
ATOM 2008 N N . LEU A 1 270 ? -9.906 19.547 -6.27 1 98.56 270 LEU A N 1
ATOM 2009 C CA . LEU A 1 270 ? -9.008 18.406 -6.426 1 98.56 270 LEU A CA 1
ATOM 2010 C C . LEU A 1 270 ? -8.555 18.281 -7.875 1 98.56 270 LEU A C 1
ATOM 2012 O O . LEU A 1 270 ? -9.258 18.688 -8.797 1 98.56 270 LEU A O 1
ATOM 2016 N N . GLN A 1 271 ? -7.359 17.75 -8.062 1 98.5 271 GLN A N 1
ATOM 2017 C CA . GLN A 1 271 ? -6.828 17.469 -9.391 1 98.5 271 GLN A CA 1
ATOM 2018 C C . GLN A 1 271 ? -7.156 16.062 -9.844 1 98.5 271 GLN A C 1
ATOM 2020 O O . GLN A 1 271 ? -6.461 15.109 -9.484 1 98.5 271 GLN A O 1
ATOM 2025 N N . VAL A 1 272 ? -8.18 15.938 -10.695 1 98.25 272 VAL A N 1
ATOM 2026 C CA . VAL A 1 272 ? -8.609 14.633 -11.18 1 98.25 272 VAL A CA 1
ATOM 2027 C C . VAL A 1 272 ? -7.871 14.297 -12.477 1 98.25 272 VAL A C 1
ATOM 2029 O O . VAL A 1 272 ? -7.93 15.062 -13.445 1 98.25 272 VAL A O 1
ATOM 2032 N N . VAL A 1 273 ? -7.223 13.164 -12.453 1 96.62 273 VAL A N 1
ATOM 2033 C CA . VAL A 1 273 ? -6.379 12.758 -13.57 1 96.62 273 VAL A CA 1
ATOM 2034 C C . VAL A 1 273 ? -7.168 11.859 -14.516 1 96.62 273 VAL A C 1
ATOM 2036 O O . VAL A 1 273 ? -7.637 10.789 -14.125 1 96.62 273 VAL A O 1
ATOM 2039 N N . GLY A 1 274 ? -7.273 12.266 -15.781 1 90.62 274 GLY A N 1
ATOM 2040 C CA . GLY A 1 274 ? -7.91 11.445 -16.797 1 90.62 274 GLY A CA 1
ATOM 2041 C C . GLY A 1 274 ? -6.996 10.367 -17.359 1 90.62 274 GLY A C 1
ATOM 2042 O O . GLY A 1 274 ? -5.797 10.367 -17.078 1 90.62 274 GLY A O 1
ATOM 2043 N N . ARG A 1 275 ? -7.566 9.484 -18.172 1 85.88 275 ARG A N 1
ATOM 2044 C CA . ARG A 1 275 ? -6.852 8.336 -18.734 1 85.88 275 ARG A CA 1
ATOM 2045 C C . ARG A 1 275 ? -5.703 8.789 -19.625 1 85.88 275 ARG A C 1
ATOM 2047 O O . ARG A 1 275 ? -4.688 8.094 -19.734 1 85.88 275 ARG A O 1
ATOM 2054 N N . GLU A 1 276 ? -5.84 9.914 -20.203 1 85.44 276 GLU A N 1
ATOM 2055 C CA . GLU A 1 276 ? -4.844 10.398 -21.156 1 85.44 276 GLU A CA 1
ATOM 2056 C C . GLU A 1 276 ? -3.891 11.391 -20.5 1 85.44 276 GLU A C 1
ATOM 2058 O O . GLU A 1 276 ? -2.965 11.891 -21.156 1 85.44 276 GLU A O 1
ATOM 2063 N N . GLN A 1 277 ? -4.125 11.602 -19.312 1 86.38 277 GLN A N 1
ATOM 2064 C CA . GLN A 1 277 ? -3.309 12.578 -18.594 1 86.38 277 GLN A CA 1
ATOM 2065 C C . GLN A 1 277 ? -2.318 11.891 -17.656 1 86.38 277 GLN A C 1
ATOM 2067 O O . GLN A 1 277 ? -2.695 11.008 -16.891 1 86.38 277 GLN A O 1
ATOM 2072 N N . HIS A 1 278 ? -1.076 12.305 -17.766 1 87.88 278 HIS A N 1
ATOM 2073 C CA . HIS A 1 278 ? -0.027 11.82 -16.875 1 87.88 278 HIS A CA 1
ATOM 2074 C C . HIS A 1 278 ? 0.053 10.297 -16.891 1 87.88 278 HIS A C 1
ATOM 2076 O O . HIS A 1 278 ? 0.154 9.664 -15.836 1 87.88 278 HIS A O 1
ATOM 2082 N N . GLY A 1 279 ? -0.229 9.742 -18.047 1 88.88 279 GLY A N 1
ATOM 2083 C CA . GLY A 1 279 ? -0.164 8.289 -18.141 1 88.88 279 GLY A CA 1
ATOM 2084 C C . GLY A 1 279 ? -1.289 7.594 -17.391 1 88.88 279 GLY A C 1
ATOM 2085 O O . GLY A 1 279 ? -1.23 6.387 -17.156 1 88.88 279 GLY A O 1
ATOM 2086 N N . GLY A 1 280 ? -2.262 8.352 -16.922 1 93.75 280 GLY A N 1
ATOM 2087 C CA . GLY A 1 280 ? -3.451 7.766 -16.328 1 93.75 280 GLY A CA 1
ATOM 2088 C C . GLY A 1 280 ? -3.498 7.922 -14.82 1 93.75 280 GLY A C 1
ATOM 2089 O O . GLY A 1 280 ? -4.547 7.734 -14.203 1 93.75 280 GLY A O 1
ATOM 2090 N N . TYR A 1 281 ? -2.336 8.266 -14.18 1 98.06 281 TYR A N 1
ATOM 2091 C CA . TYR A 1 281 ? -2.311 8.422 -12.734 1 98.06 281 TYR A CA 1
ATOM 2092 C C . TYR A 1 281 ? -1.13 9.281 -12.305 1 98.06 281 TYR A C 1
ATOM 2094 O O . TYR A 1 281 ? -0.149 9.422 -13.039 1 98.06 281 TYR A O 1
ATOM 2102 N N . VAL A 1 282 ? -1.211 9.852 -11.125 1 98.5 282 VAL A N 1
ATOM 2103 C CA . VAL A 1 282 ? -0.134 10.578 -10.461 1 98.5 282 VAL A CA 1
ATOM 2104 C C . VAL A 1 282 ? 0.387 9.766 -9.273 1 98.5 282 VAL A C 1
ATOM 2106 O O . VAL A 1 282 ? -0.396 9.273 -8.461 1 98.5 282 VAL A O 1
ATOM 2109 N N . THR A 1 283 ? 1.68 9.57 -9.211 1 98.5 283 THR A N 1
ATOM 2110 C CA . THR A 1 283 ? 2.32 8.828 -8.133 1 98.5 283 THR A CA 1
ATOM 2111 C C . THR A 1 283 ? 2.607 9.75 -6.945 1 98.5 283 THR A C 1
ATOM 2113 O O . THR A 1 283 ? 2.531 10.969 -7.07 1 98.5 283 THR A O 1
ATOM 2116 N N . PRO A 1 284 ? 2.875 9.18 -5.773 1 98.62 284 PRO A N 1
ATOM 2117 C CA . PRO A 1 284 ? 3.213 10.047 -4.645 1 98.62 284 PRO A CA 1
ATOM 2118 C C . PRO A 1 284 ? 4.453 10.898 -4.91 1 98.62 284 PRO A C 1
ATOM 2120 O O . PRO A 1 284 ? 4.523 12.047 -4.465 1 98.62 284 PRO A O 1
ATOM 2123 N N . MET A 1 285 ? 5.371 10.383 -5.668 1 97.38 285 MET A N 1
ATOM 2124 C CA . MET A 1 285 ? 6.559 11.156 -6.027 1 97.38 285 MET A CA 1
ATOM 2125 C C . MET A 1 285 ? 6.18 12.367 -6.867 1 97.38 285 MET A C 1
ATOM 2127 O O . MET A 1 285 ? 6.656 13.477 -6.613 1 97.38 285 MET A O 1
ATOM 2131 N N . GLU A 1 286 ? 5.328 12.148 -7.801 1 97.88 286 GLU A N 1
ATOM 2132 C CA . GLU A 1 286 ? 4.906 13.211 -8.711 1 97.88 286 GLU A CA 1
ATOM 2133 C C . GLU A 1 286 ? 4.039 14.234 -7.988 1 97.88 286 GLU A C 1
ATOM 2135 O O . GLU A 1 286 ? 3.967 15.398 -8.406 1 97.88 286 GLU A O 1
ATOM 2140 N N . ALA A 1 287 ? 3.389 13.828 -6.922 1 98.38 287 ALA A N 1
ATOM 2141 C CA . ALA A 1 287 ? 2.492 14.703 -6.168 1 98.38 287 ALA A CA 1
ATOM 2142 C C . ALA A 1 287 ? 3.273 15.57 -5.184 1 98.38 287 ALA A C 1
ATOM 2144 O O . ALA A 1 287 ? 2.727 16.516 -4.605 1 98.38 287 ALA A O 1
ATOM 2145 N N . THR A 1 288 ? 4.539 15.297 -4.977 1 97.75 288 THR A N 1
ATOM 2146 C CA . THR A 1 288 ? 5.344 15.961 -3.959 1 97.75 288 THR A CA 1
ATOM 2147 C C . THR A 1 288 ? 5.805 17.328 -4.44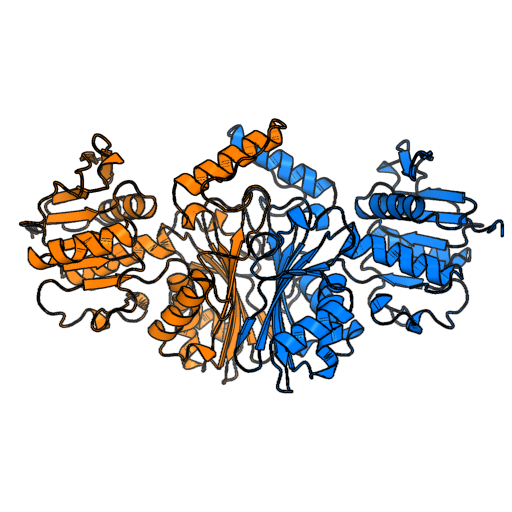9 1 97.75 288 THR A C 1
ATOM 2149 O O . THR A 1 288 ? 6.164 17.484 -5.617 1 97.75 288 THR A O 1
ATOM 2152 N N . GLY A 1 289 ? 5.809 18.234 -3.625 1 96.06 289 GLY A N 1
ATOM 2153 C CA . GLY A 1 289 ? 6.348 19.562 -3.924 1 96.06 289 GLY A CA 1
ATOM 2154 C C . GLY A 1 289 ? 5.273 20.594 -4.215 1 96.06 289 GLY A C 1
ATOM 2155 O O . GLY A 1 289 ? 5.578 21.75 -4.496 1 96.06 289 GLY A O 1
ATOM 2156 N N . ASN A 1 290 ? 4 20.109 -4.184 1 94.31 290 ASN A N 1
ATOM 2157 C CA . ASN A 1 290 ? 2.92 21.062 -4.41 1 94.31 290 ASN A CA 1
ATOM 2158 C C . ASN A 1 290 ? 1.79 20.891 -3.4 1 94.31 290 ASN A C 1
ATOM 2160 O O . ASN A 1 290 ? 1.872 20.031 -2.521 1 94.31 290 ASN A O 1
ATOM 2164 N N . GLU A 1 291 ? 0.803 21.703 -3.484 1 96.81 291 GLU A N 1
ATOM 2165 C CA . GLU A 1 291 ? -0.239 21.766 -2.465 1 96.81 291 GLU A CA 1
ATOM 2166 C C . GLU A 1 291 ? -1.507 21.047 -2.92 1 96.81 291 GLU A C 1
ATOM 2168 O O . GLU A 1 291 ? -2.559 21.172 -2.287 1 96.81 291 GLU A O 1
ATOM 2173 N N . MET A 1 292 ? -1.462 20.312 -3.963 1 98 292 MET A N 1
ATOM 2174 C CA . MET A 1 292 ? -2.656 19.734 -4.57 1 98 292 MET A CA 1
ATOM 2175 C C . MET A 1 292 ? -2.898 18.312 -4.055 1 98 292 MET A C 1
ATOM 2177 O O . MET A 1 292 ? -1.963 17.641 -3.621 1 98 292 MET A O 1
ATOM 2181 N N . VAL A 1 293 ? -4.09 17.953 -4.004 1 98.81 293 VAL A N 1
ATOM 2182 C CA . VAL A 1 293 ? -4.496 16.562 -3.812 1 98.81 293 VAL A CA 1
ATOM 2183 C C . VAL A 1 293 ? -4.898 15.953 -5.152 1 98.81 293 VAL A C 1
ATOM 2185 O O . VAL A 1 293 ? -5.809 16.453 -5.82 1 98.81 293 VAL A O 1
ATOM 2188 N N . TRP A 1 294 ? -4.254 14.883 -5.535 1 98.88 294 TRP A N 1
ATOM 2189 C CA . TRP A 1 294 ? -4.449 14.273 -6.844 1 98.88 294 TRP A CA 1
ATOM 2190 C C . TRP A 1 294 ? -5.328 13.031 -6.738 1 98.88 294 TRP A C 1
ATOM 2192 O O . TRP A 1 294 ? -5.133 12.195 -5.852 1 98.88 294 TRP A O 1
ATOM 2202 N N . VAL A 1 295 ? -6.301 12.961 -7.637 1 98.75 295 VAL A N 1
ATOM 2203 C CA . VAL A 1 295 ? -7.211 11.828 -7.703 1 98.75 295 VAL A CA 1
ATOM 2204 C C . VAL A 1 295 ? -7 11.07 -9.016 1 98.75 295 VAL A C 1
ATOM 2206 O O . VAL A 1 295 ? -7.148 11.641 -10.102 1 98.75 295 VAL A O 1
ATOM 2209 N N . SER A 1 296 ? -6.617 9.844 -8.898 1 98.25 296 SER A N 1
ATOM 2210 C CA . SER A 1 296 ? -6.395 8.977 -10.055 1 98.25 296 SER A CA 1
ATOM 2211 C C . SER A 1 296 ? -7.219 7.695 -9.945 1 98.25 296 SER A C 1
ATOM 2213 O O . SER A 1 296 ? -7.824 7.426 -8.906 1 98.25 296 SER A O 1
ATOM 2215 N N . ARG A 1 297 ? -7.324 6.914 -11.094 1 97.69 297 ARG A N 1
ATOM 2216 C CA . ARG A 1 297 ? -7.848 5.555 -11.117 1 97.69 297 ARG A CA 1
ATOM 2217 C C . ARG A 1 297 ? -9.305 5.52 -10.656 1 97.69 297 ARG A C 1
ATOM 2219 O O . ARG A 1 297 ? -9.703 4.621 -9.914 1 97.69 297 ARG A O 1
ATOM 2226 N N . LEU A 1 298 ? -10.031 6.484 -11.023 1 97.12 298 LEU A N 1
ATOM 2227 C CA . LEU A 1 298 ? -11.445 6.516 -10.672 1 97.12 298 LEU A CA 1
ATOM 2228 C C . LEU A 1 298 ? -12.211 5.41 -11.391 1 97.12 298 LEU A C 1
ATOM 2230 O O . LEU A 1 298 ? -12.086 5.254 -12.609 1 97.12 298 LEU A O 1
ATOM 2234 N N . ARG A 1 299 ? -12.969 4.641 -10.656 1 96.38 299 ARG A N 1
ATOM 2235 C CA . ARG A 1 299 ? -13.805 3.582 -11.203 1 96.38 299 ARG A CA 1
ATOM 2236 C C . ARG A 1 299 ? -15.086 3.42 -10.391 1 96.38 299 ARG A C 1
ATOM 2238 O O . ARG A 1 299 ? -15.109 3.709 -9.195 1 96.38 299 ARG A O 1
ATOM 2245 N N . LYS A 1 300 ? -16.094 3.002 -11.094 1 97 300 LYS A N 1
ATOM 2246 C CA . LYS A 1 300 ? -17.391 2.779 -10.461 1 97 300 LYS A CA 1
ATOM 2247 C C . LYS A 1 300 ? -17.828 1.329 -10.625 1 97 300 LYS A C 1
ATOM 2249 O O . LYS A 1 300 ? -17.797 0.781 -11.727 1 97 300 LYS A O 1
ATOM 2254 N N . HIS A 1 301 ? -18.188 0.697 -9.531 1 96.5 301 HIS A N 1
ATOM 2255 C CA . HIS A 1 301 ? -18.812 -0.621 -9.492 1 96.5 301 HIS A CA 1
ATOM 2256 C C . HIS A 1 301 ? -20.109 -0.59 -8.688 1 96.5 301 HIS A C 1
ATOM 2258 O O . HIS A 1 301 ? -20.078 -0.667 -7.453 1 96.5 301 HIS A O 1
ATOM 2264 N N . GLY A 1 302 ? -21.25 -0.574 -9.391 1 95.31 302 GLY A N 1
ATOM 2265 C CA . GLY A 1 302 ? -22.484 -0.39 -8.664 1 95.31 302 GLY A CA 1
ATOM 2266 C C . GLY A 1 302 ? -22.562 0.934 -7.926 1 95.31 302 GLY A C 1
ATOM 2267 O O . GLY A 1 302 ? -22.453 1.998 -8.539 1 95.31 302 GLY A O 1
ATOM 2268 N N . LYS A 1 303 ? -22.594 0.831 -6.598 1 96.75 303 LYS A N 1
ATOM 2269 C CA . LYS A 1 303 ? -22.703 2.035 -5.781 1 96.75 303 LYS A CA 1
ATOM 2270 C C . LYS A 1 303 ? -21.359 2.396 -5.145 1 96.75 303 LYS A C 1
ATOM 2272 O O . LYS A 1 303 ? -21.297 3.281 -4.289 1 96.75 303 LYS A O 1
ATOM 2277 N N . VAL A 1 304 ? -20.344 1.697 -5.617 1 98 304 VAL A N 1
ATOM 2278 C CA . VAL A 1 304 ? -19.047 1.907 -5.012 1 98 304 VAL A CA 1
ATOM 2279 C C . VAL A 1 304 ? -18.156 2.729 -5.957 1 98 304 VAL A C 1
ATOM 2281 O O . VAL A 1 304 ? -18.031 2.404 -7.141 1 98 304 VAL A O 1
ATOM 2284 N N . LEU A 1 305 ? -17.656 3.793 -5.441 1 98.56 305 LEU A N 1
ATOM 2285 C CA . LEU A 1 305 ? -16.625 4.574 -6.125 1 98.56 305 LEU A CA 1
ATOM 2286 C C . LEU A 1 305 ? -15.242 4.238 -5.586 1 98.56 305 LEU A C 1
ATOM 2288 O O . LEU A 1 305 ? -15.008 4.324 -4.379 1 98.56 305 LEU A O 1
ATOM 2292 N N . SER A 1 306 ? -14.359 3.807 -6.488 1 98.38 306 SER A N 1
ATOM 2293 C CA . SER A 1 306 ? -12.961 3.584 -6.137 1 98.38 306 SER A CA 1
ATOM 2294 C C . SER A 1 306 ? -12.07 4.695 -6.676 1 98.38 306 SER A C 1
ATOM 2296 O O . SER A 1 306 ? -12.273 5.172 -7.797 1 98.38 306 SER A O 1
ATOM 2298 N N . LEU A 1 307 ? -11.164 5.133 -5.883 1 98.38 307 LEU A N 1
ATOM 2299 C CA . LEU A 1 307 ? -10.219 6.148 -6.34 1 98.38 307 LEU A CA 1
ATOM 2300 C C . LEU A 1 307 ? -8.875 5.996 -5.641 1 98.38 307 LEU A C 1
ATOM 2302 O O . LEU A 1 307 ? -8.773 5.312 -4.621 1 98.38 307 LEU A O 1
ATOM 2306 N N . TRP A 1 308 ? -7.852 6.559 -6.23 1 98.81 308 TRP A N 1
ATOM 2307 C CA . TRP A 1 308 ? -6.488 6.629 -5.719 1 98.81 308 TRP A CA 1
ATOM 2308 C C . TRP A 1 308 ? -6.082 8.07 -5.453 1 98.81 308 TRP A C 1
ATOM 2310 O O . TRP A 1 308 ? -6.207 8.93 -6.332 1 98.81 308 TRP A O 1
ATOM 2320 N N . LEU A 1 309 ? -5.637 8.312 -4.234 1 98.94 309 LEU A N 1
ATOM 2321 C CA . LEU A 1 309 ? -5.168 9.648 -3.9 1 98.94 309 LEU A CA 1
ATOM 2322 C C . LEU A 1 309 ? -3.646 9.688 -3.809 1 98.94 309 LEU A C 1
ATOM 2324 O O . LEU A 1 309 ? -3.023 8.719 -3.359 1 98.94 309 LEU A O 1
ATOM 2328 N N . SER A 1 310 ? -3.059 10.75 -4.199 1 98.88 310 SER A N 1
ATOM 2329 C CA . SER A 1 310 ? -1.663 11.094 -3.949 1 98.88 310 SER A CA 1
ATOM 2330 C C . SER A 1 310 ? -1.518 12.562 -3.557 1 98.88 310 SER A C 1
ATOM 2332 O O . SER A 1 310 ? -2.15 13.438 -4.152 1 98.88 310 SER A O 1
ATOM 2334 N N . ALA A 1 311 ? -0.737 12.789 -2.543 1 98.94 311 ALA A N 1
ATOM 2335 C CA . ALA A 1 311 ? -0.531 14.164 -2.088 1 98.94 311 ALA A CA 1
ATOM 2336 C C . ALA A 1 311 ? 0.772 14.289 -1.305 1 98.94 311 ALA A C 1
ATOM 2338 O O . ALA A 1 311 ? 1.201 13.344 -0.642 1 98.94 311 ALA A O 1
ATOM 2339 N N . ASP A 1 312 ? 1.391 15.445 -1.41 1 98.81 312 ASP A N 1
ATOM 2340 C CA . ASP A 1 312 ? 2.514 15.773 -0.538 1 98.81 312 ASP A CA 1
ATOM 2341 C C . ASP A 1 312 ? 2.074 15.836 0.923 1 98.81 312 ASP A C 1
ATOM 2343 O O . ASP A 1 312 ? 1.409 16.797 1.335 1 98.81 312 ASP A O 1
ATOM 2347 N N . ASN A 1 313 ? 2.494 14.859 1.692 1 98.69 313 ASN A N 1
ATOM 2348 C CA . ASN A 1 313 ? 2.012 14.758 3.066 1 98.69 313 ASN A CA 1
ATOM 2349 C C . ASN A 1 313 ? 2.52 15.914 3.924 1 98.69 313 ASN A C 1
ATOM 2351 O O . ASN A 1 313 ? 1.889 16.281 4.918 1 98.69 313 ASN A O 1
ATOM 2355 N N . VAL A 1 314 ? 3.584 16.531 3.543 1 98.56 314 VAL A N 1
ATOM 2356 C CA . VAL A 1 314 ? 4.18 17.609 4.324 1 98.56 314 VAL A CA 1
ATOM 2357 C C . VAL A 1 314 ? 3.543 18.938 3.939 1 98.56 314 VAL A C 1
ATOM 2359 O O . VAL A 1 314 ? 3.135 19.703 4.809 1 98.56 314 VAL A O 1
ATOM 2362 N N . LYS A 1 315 ? 3.391 19.141 2.658 1 98.31 315 LYS A N 1
ATOM 2363 C CA . LYS A 1 315 ? 2.863 20.422 2.184 1 98.31 315 LYS A CA 1
ATOM 2364 C C . LYS A 1 315 ? 1.341 20.391 2.094 1 98.31 315 LYS A C 1
ATOM 2366 O O . LYS A 1 315 ? 0.652 20.984 2.926 1 98.31 315 LYS A O 1
ATOM 2371 N N . ALA A 1 316 ? 0.794 19.531 1.246 1 98.44 316 ALA A N 1
ATOM 2372 C CA . ALA A 1 316 ? -0.644 19.453 1.006 1 98.44 316 ALA A CA 1
ATOM 2373 C C . ALA A 1 316 ? -1.367 18.844 2.201 1 98.44 316 ALA A C 1
ATOM 2375 O O . ALA A 1 316 ? -2.518 19.188 2.482 1 98.44 316 ALA A O 1
ATOM 2376 N N . GLY A 1 317 ? -0.68 18.031 2.961 1 98.38 317 GLY A N 1
ATOM 2377 C CA . GLY A 1 317 ? -1.326 17.312 4.043 1 98.38 317 GLY A CA 1
ATOM 2378 C C . GLY A 1 317 ? -1.201 18.016 5.387 1 98.38 317 GLY A C 1
ATOM 2379 O O . GLY A 1 317 ? -1.941 17.703 6.324 1 98.38 317 GLY A O 1
ATOM 2380 N N . ALA A 1 318 ? -0.246 18.953 5.477 1 98.31 318 ALA A N 1
ATOM 2381 C CA . ALA A 1 318 ? 0.025 19.484 6.812 1 98.31 318 ALA A CA 1
ATOM 2382 C C . ALA A 1 318 ? 0.238 21 6.766 1 98.31 318 ALA A C 1
ATOM 2384 O O . ALA A 1 318 ? -0.662 21.766 7.113 1 98.31 318 ALA A O 1
ATOM 2385 N N . ALA A 1 319 ? 1.323 21.484 6.18 1 98.69 319 ALA A N 1
ATOM 2386 C CA . ALA A 1 319 ? 1.793 22.859 6.273 1 98.69 319 ALA A CA 1
ATOM 2387 C C . ALA A 1 319 ? 0.757 23.844 5.715 1 98.69 319 ALA A C 1
ATOM 2389 O O . ALA A 1 319 ? 0.51 24.891 6.301 1 98.69 319 ALA A O 1
ATOM 2390 N N . LEU A 1 320 ? 0.182 23.453 4.613 1 98.56 320 LEU A N 1
ATOM 2391 C CA . LEU A 1 320 ? -0.791 24.328 3.959 1 98.56 320 LEU A CA 1
ATOM 2392 C C . LEU A 1 320 ? -1.942 24.656 4.902 1 98.56 320 LEU A C 1
ATOM 2394 O O . LEU A 1 320 ? -2.379 25.812 4.969 1 98.56 320 LEU A O 1
ATOM 2398 N N . HIS A 1 321 ? -2.379 23.734 5.621 1 98.38 321 HIS A N 1
ATOM 2399 C CA . HIS A 1 321 ? -3.547 23.922 6.473 1 98.38 321 HIS A CA 1
ATOM 2400 C C . HIS A 1 321 ? -3.188 24.703 7.734 1 98.38 321 HIS A C 1
ATOM 2402 O O . HIS A 1 321 ? -4.004 25.453 8.25 1 98.38 321 HIS A O 1
ATOM 2408 N N . CYS A 1 322 ? -1.981 24.484 8.234 1 98.56 322 CYS A N 1
ATOM 2409 C CA . CYS A 1 322 ? -1.495 25.312 9.336 1 98.56 322 CYS A CA 1
ATOM 2410 C C . CYS A 1 322 ? -1.48 26.797 8.945 1 98.56 322 CYS A C 1
ATOM 2412 O O . CYS A 1 322 ? -1.992 27.641 9.688 1 98.56 322 CYS A O 1
ATOM 2414 N N . VAL A 1 323 ? -0.971 27.047 7.777 1 98.38 323 VAL A N 1
ATOM 2415 C CA . VAL A 1 323 ? -0.789 28.422 7.32 1 98.38 323 VAL A CA 1
ATOM 2416 C C . VAL A 1 323 ? -2.146 29.047 7 1 98.38 323 VAL A C 1
ATOM 2418 O O . VAL A 1 323 ? -2.395 30.203 7.328 1 98.38 323 VAL A O 1
ATOM 2421 N N . ARG A 1 324 ? -3.02 28.266 6.383 1 97.69 324 ARG A N 1
ATOM 2422 C CA . ARG A 1 324 ? -4.34 28.781 6.035 1 97.69 324 ARG A CA 1
ATOM 2423 C C . ARG A 1 324 ? -5.133 29.141 7.289 1 97.69 324 ARG A C 1
ATOM 2425 O O . ARG A 1 324 ? -5.82 30.156 7.32 1 97.69 324 ARG A O 1
ATOM 2432 N N . ILE A 1 325 ? -5.105 28.312 8.297 1 98 325 ILE A N 1
ATOM 2433 C CA . ILE A 1 325 ? -5.773 28.609 9.562 1 98 325 ILE A CA 1
ATOM 2434 C C . ILE A 1 325 ? -5.176 29.875 10.172 1 98 325 ILE A C 1
ATOM 2436 O O . ILE A 1 325 ? -5.902 30.75 10.633 1 98 325 ILE A O 1
ATOM 2440 N N . ALA A 1 326 ? -3.861 29.969 10.172 1 97.5 326 ALA A N 1
ATOM 2441 C CA . ALA A 1 326 ? -3.166 31.141 10.695 1 97.5 326 ALA A CA 1
ATOM 2442 C C . ALA A 1 326 ? -3.617 32.406 9.984 1 97.5 326 ALA A C 1
ATOM 2444 O O . ALA A 1 326 ? -3.828 33.438 10.617 1 97.5 326 ALA A O 1
ATOM 2445 N N . GLU A 1 327 ? -3.719 32.344 8.672 1 96.25 327 GLU A N 1
ATOM 2446 C CA . GLU A 1 327 ? -4.172 33.469 7.879 1 96.25 327 GLU A CA 1
ATOM 2447 C C . GLU A 1 327 ? -5.562 33.938 8.312 1 96.25 327 GLU A C 1
ATOM 2449 O O . GLU A 1 327 ? -5.816 35.125 8.453 1 96.25 327 GLU A O 1
ATOM 2454 N N . ILE A 1 328 ? -6.402 32.938 8.5 1 95.19 328 ILE A N 1
ATOM 2455 C CA . ILE A 1 328 ? -7.773 33.25 8.891 1 95.19 328 ILE A CA 1
ATOM 2456 C C . ILE A 1 328 ? -7.793 33.875 10.281 1 95.19 328 ILE A C 1
ATOM 2458 O O . ILE A 1 328 ? -8.469 34.875 10.508 1 95.19 328 ILE A O 1
ATOM 2462 N N . LEU A 1 329 ? -7.043 33.344 11.203 1 94.19 329 LEU A N 1
ATOM 2463 C CA . LEU A 1 329 ? -6.988 33.844 12.57 1 94.19 329 LEU A CA 1
ATOM 2464 C C . LEU A 1 329 ? -6.387 35.25 12.602 1 94.19 329 LEU A C 1
ATOM 2466 O O . LEU A 1 329 ? -6.727 36.062 13.469 1 94.19 329 LEU A O 1
ATOM 2470 N N . ALA A 1 330 ? -5.5 35.562 11.672 1 90.81 330 ALA A N 1
ATOM 2471 C CA . ALA A 1 330 ? -4.844 36.875 11.602 1 90.81 330 ALA A CA 1
ATOM 2472 C C . ALA A 1 330 ? -5.734 37.906 10.898 1 90.81 330 ALA A C 1
ATOM 2474 O O . ALA A 1 330 ? -5.336 39.062 10.719 1 90.81 330 ALA A O 1
ATOM 2475 N N . GLY A 1 331 ? -6.93 37.562 10.555 1 83.31 331 GLY A N 1
ATOM 2476 C CA . GLY A 1 331 ? -7.891 38.5 9.992 1 83.31 331 GLY A CA 1
ATOM 2477 C C . GLY A 1 331 ? -7.875 38.562 8.477 1 83.31 331 GLY A C 1
ATOM 2478 O O . GLY A 1 331 ? -8.531 39.406 7.867 1 83.31 331 GLY A O 1
ATOM 2479 N N . GLN A 1 332 ? -6.961 37.844 8.008 1 65.19 332 GLN A N 1
ATOM 2480 C CA . GLN A 1 332 ? -6.969 37.812 6.547 1 65.19 332 GLN A CA 1
ATOM 2481 C C . GLN A 1 332 ? -8.18 37.031 6.035 1 65.19 332 GLN A C 1
ATOM 2483 O O . GLN A 1 332 ? -8.617 36.062 6.672 1 65.19 332 GLN A O 1
ATOM 2488 N N . SER A 1 333 ? -9.234 37.812 5.586 1 50.84 333 SER A N 1
ATOM 2489 C CA . SER A 1 333 ? -10.383 37.125 5.012 1 50.84 333 SER A CA 1
ATOM 2490 C C . SER A 1 333 ? -9.961 35.812 4.371 1 50.84 333 SER A C 1
ATOM 2492 O O . SER A 1 333 ? -8.828 35.656 3.889 1 50.84 333 SER A O 1
ATOM 2494 N N . ALA A 1 334 ? -10.461 34.594 5.047 1 47.44 334 ALA A N 1
ATOM 2495 C CA . ALA A 1 334 ? -10.352 33.281 4.402 1 47.44 334 ALA A CA 1
ATOM 2496 C C . ALA A 1 334 ? -10.195 33.438 2.891 1 47.44 334 ALA A C 1
ATOM 2498 O O . ALA A 1 334 ? -11.188 33.438 2.156 1 47.44 334 ALA A O 1
ATOM 2499 N N . LEU A 1 335 ? -9.586 34.281 2.346 1 36.94 335 LEU A N 1
ATOM 2500 C CA . LEU A 1 335 ? -9.656 34.562 0.916 1 36.94 335 LEU A CA 1
ATOM 2501 C C . LEU A 1 335 ? -9.453 33.312 0.101 1 36.94 335 LEU A C 1
ATOM 2503 O O . LEU A 1 335 ? -8.719 32.406 0.514 1 36.94 335 LEU A O 1
ATOM 2507 N N . MET A 1 336 ? -10.227 33.219 -1.254 1 30.38 336 MET A N 1
ATOM 2508 C CA . MET A 1 336 ? -10.375 32.281 -2.367 1 30.38 336 MET A CA 1
ATOM 2509 C C . MET A 1 336 ? -9.023 31.734 -2.809 1 30.38 336 MET A C 1
ATOM 2511 O O . MET A 1 336 ? -8.039 32.469 -2.861 1 30.38 336 MET A O 1
ATOM 2515 N N . MET B 1 1 ? 9.445 -47.031 -7.25 1 34.03 1 MET B N 1
ATOM 2516 C CA . MET B 1 1 ? 8.75 -47.094 -8.531 1 34.03 1 MET B CA 1
ATOM 2517 C C . MET B 1 1 ? 9.289 -46.062 -9.508 1 34.03 1 MET B C 1
ATOM 2519 O O . MET B 1 1 ? 9.289 -44.875 -9.211 1 34.03 1 MET B O 1
ATOM 2523 N N . SER B 1 2 ? 10.359 -46.375 -10.203 1 42.69 2 SER B N 1
ATOM 2524 C CA . SER B 1 2 ? 11.125 -45.656 -11.195 1 42.69 2 SER B CA 1
ATOM 2525 C C . SER B 1 2 ? 10.219 -44.844 -12.117 1 42.69 2 SER B C 1
ATOM 2527 O O . SER B 1 2 ? 9.414 -45.406 -12.852 1 42.69 2 SER B O 1
ATOM 2529 N N . THR B 1 3 ? 9.586 -43.719 -11.695 1 59 3 THR B N 1
ATOM 2530 C CA . THR B 1 3 ? 8.586 -43.125 -12.578 1 59 3 THR B CA 1
ATOM 2531 C C . THR B 1 3 ? 9.211 -42.688 -13.898 1 59 3 THR B C 1
ATOM 2533 O O . THR B 1 3 ? 10.391 -42.344 -13.945 1 59 3 THR B O 1
ATOM 2536 N N . SER B 1 4 ? 8.867 -43.281 -14.992 1 80.44 4 SER B N 1
ATOM 2537 C CA . SER B 1 4 ? 9.203 -43 -16.391 1 80.44 4 SER B CA 1
ATOM 2538 C C . SER B 1 4 ? 8.727 -41.625 -16.797 1 80.44 4 SER B C 1
ATOM 2540 O O . SER B 1 4 ? 8.875 -41.219 -17.953 1 80.44 4 SER B O 1
ATOM 2542 N N . LEU B 1 5 ? 8.508 -40.875 -15.734 1 92.19 5 LEU B N 1
ATOM 2543 C CA . LEU B 1 5 ? 7.895 -39.594 -16.078 1 92.19 5 LEU B CA 1
ATOM 2544 C C . LEU B 1 5 ? 8.953 -38.562 -16.406 1 92.19 5 LEU B C 1
ATOM 2546 O O . LEU B 1 5 ? 9.883 -38.312 -15.625 1 92.19 5 LEU B O 1
ATOM 2550 N N . GLN B 1 6 ? 8.875 -38 -17.594 1 96.31 6 GLN B N 1
ATOM 2551 C CA . GLN B 1 6 ? 9.703 -36.875 -17.984 1 96.31 6 GLN B CA 1
ATOM 2552 C C . GLN B 1 6 ? 8.906 -35.562 -17.938 1 96.31 6 GLN B C 1
ATOM 2554 O O . GLN B 1 6 ? 7.773 -35.5 -18.422 1 96.31 6 GLN B O 1
ATOM 2559 N N . ILE B 1 7 ? 9.539 -34.531 -17.297 1 97.38 7 ILE B N 1
ATOM 2560 C CA . ILE B 1 7 ? 8.773 -33.312 -17.172 1 97.38 7 ILE B CA 1
ATOM 2561 C C . ILE B 1 7 ? 9.578 -32.156 -17.75 1 97.38 7 ILE B C 1
ATOM 2563 O O . ILE B 1 7 ? 10.805 -32.188 -17.797 1 97.38 7 ILE B O 1
ATOM 2567 N N . ALA B 1 8 ? 8.891 -31.141 -18.219 1 98.62 8 ALA B N 1
ATOM 2568 C CA . ALA B 1 8 ? 9.5 -29.922 -18.734 1 98.62 8 ALA B CA 1
ATOM 2569 C C . ALA B 1 8 ? 9.039 -28.703 -17.938 1 98.62 8 ALA B C 1
ATOM 2571 O O . ALA B 1 8 ? 7.859 -28.594 -17.594 1 98.62 8 ALA B O 1
ATOM 2572 N N . VAL B 1 9 ? 9.938 -27.859 -17.578 1 98.88 9 VAL B N 1
ATOM 2573 C CA . VAL B 1 9 ? 9.633 -26.562 -17 1 98.88 9 VAL B CA 1
ATOM 2574 C C . VAL B 1 9 ? 9.93 -25.453 -18.016 1 98.88 9 VAL B C 1
ATOM 2576 O O . VAL B 1 9 ? 11.094 -25.172 -18.312 1 98.88 9 VAL B O 1
ATOM 2579 N N . VAL B 1 10 ? 8.883 -24.906 -18.562 1 98.81 10 VAL B N 1
ATOM 2580 C CA . VAL B 1 10 ? 9 -23.844 -19.562 1 98.81 10 VAL B CA 1
ATOM 2581 C C . VAL B 1 10 ? 9.008 -22.484 -18.875 1 98.81 10 VAL B C 1
ATOM 2583 O O . VAL B 1 10 ? 8.086 -22.141 -18.125 1 98.81 10 VAL B O 1
ATOM 2586 N N . GLY B 1 11 ? 9.953 -21.656 -19.141 1 98.44 11 GLY B N 1
ATOM 2587 C CA . GLY B 1 11 ? 10.266 -20.469 -18.359 1 98.44 11 GLY B CA 1
ATOM 2588 C C . GLY B 1 11 ? 11.211 -20.75 -17.203 1 98.44 11 GLY B C 1
ATOM 2589 O O . GLY B 1 11 ? 11.047 -20.188 -16.109 1 98.44 11 GLY B O 1
ATOM 2590 N N . ALA B 1 12 ? 12.156 -21.625 -17.422 1 98.5 12 ALA B N 1
ATOM 2591 C CA . ALA B 1 12 ? 13 -22.172 -16.359 1 98.5 12 ALA B CA 1
ATOM 2592 C C . ALA B 1 12 ? 13.891 -21.094 -15.758 1 98.5 12 ALA B C 1
ATOM 2594 O O . ALA B 1 12 ? 14.328 -21.203 -14.609 1 98.5 12 ALA B O 1
ATOM 2595 N N . THR B 1 13 ? 14.164 -20.047 -16.5 1 97.06 13 THR B N 1
ATOM 2596 C CA . THR B 1 13 ? 15.078 -19.016 -16 1 97.06 13 THR B CA 1
ATOM 2597 C C . THR B 1 13 ? 14.305 -17.859 -15.383 1 97.06 13 THR B C 1
ATOM 2599 O O . THR B 1 13 ? 14.898 -16.953 -14.812 1 97.06 13 THR B O 1
ATOM 2602 N N . SER B 1 14 ? 12.992 -17.891 -15.523 1 97.12 14 SER B N 1
ATOM 2603 C CA . SER B 1 14 ? 12.18 -16.891 -14.844 1 97.12 14 SER B CA 1
ATOM 2604 C C . SER B 1 14 ? 12.227 -17.078 -13.328 1 97.12 14 SER B C 1
ATOM 2606 O O . SER B 1 14 ? 12.648 -18.125 -12.844 1 97.12 14 SER B O 1
ATOM 2608 N N . LEU B 1 15 ? 11.805 -16.078 -12.609 1 97.56 15 LEU B N 1
ATOM 2609 C CA . LEU B 1 15 ? 11.773 -16.172 -11.156 1 97.56 15 LEU B CA 1
ATOM 2610 C C . LEU B 1 15 ? 10.906 -17.328 -10.703 1 97.56 15 LEU B C 1
ATOM 2612 O O . LEU B 1 15 ? 11.305 -18.109 -9.828 1 97.56 15 LEU B O 1
ATOM 2616 N N . VAL B 1 16 ? 9.711 -17.438 -11.266 1 98.38 16 VAL B N 1
ATOM 2617 C CA . VAL B 1 16 ? 8.797 -18.516 -10.883 1 98.38 16 VAL B CA 1
ATOM 2618 C C . VAL B 1 16 ? 9.344 -19.859 -11.352 1 98.38 16 VAL B C 1
ATOM 2620 O O . VAL B 1 16 ? 9.273 -20.859 -10.633 1 98.38 16 VAL B O 1
ATOM 2623 N N . GLY B 1 17 ? 9.883 -19.906 -12.57 1 98.5 17 GLY B N 1
ATOM 2624 C CA . GLY B 1 17 ? 10.469 -21.141 -13.07 1 98.5 17 GLY B CA 1
ATOM 2625 C C . GLY B 1 17 ? 11.594 -21.672 -12.195 1 98.5 17 GLY B C 1
ATOM 2626 O O . GLY B 1 17 ? 11.648 -22.859 -11.914 1 98.5 17 GLY B O 1
ATOM 2627 N N . GLN B 1 18 ? 12.43 -20.797 -11.766 1 98.06 18 GLN B N 1
ATOM 2628 C CA . GLN B 1 18 ? 13.523 -21.172 -10.883 1 98.06 18 GLN B CA 1
ATOM 2629 C C . GLN B 1 18 ? 13 -21.703 -9.547 1 98.06 18 GLN B C 1
ATOM 2631 O O . GLN B 1 18 ? 13.516 -22.688 -9.016 1 98.06 18 GLN B O 1
ATOM 2636 N N . ALA B 1 19 ? 12.023 -21.031 -9.039 1 98.31 19 ALA B N 1
ATOM 2637 C CA . ALA B 1 19 ? 11.414 -21.469 -7.785 1 98.31 19 ALA B CA 1
ATOM 2638 C C . ALA B 1 19 ? 10.758 -22.844 -7.945 1 98.31 19 ALA B C 1
ATOM 2640 O O . ALA B 1 19 ? 10.789 -23.656 -7.027 1 98.31 19 ALA B O 1
ATOM 2641 N N . VAL B 1 20 ? 10.141 -23.078 -9.102 1 98.69 20 VAL B N 1
ATOM 2642 C CA . VAL B 1 20 ? 9.531 -24.375 -9.391 1 98.69 20 VAL B CA 1
ATOM 2643 C C . VAL B 1 20 ? 10.602 -25.453 -9.383 1 98.69 20 VAL B C 1
ATOM 2645 O O . VAL B 1 20 ? 10.438 -26.5 -8.742 1 98.69 20 VAL B O 1
ATOM 2648 N N . LEU B 1 21 ? 11.695 -25.188 -10.078 1 98.69 21 LEU B N 1
ATOM 2649 C CA . LEU B 1 21 ? 12.781 -26.156 -10.133 1 98.69 21 LEU B CA 1
ATOM 2650 C C . LEU B 1 21 ? 13.336 -26.422 -8.742 1 98.69 21 LEU B C 1
ATOM 2652 O O . LEU B 1 21 ? 13.625 -27.578 -8.398 1 98.69 21 LEU B O 1
ATOM 2656 N N . GLU B 1 22 ? 13.461 -25.391 -7.992 1 98.12 22 GLU B N 1
ATOM 2657 C CA . GLU B 1 22 ? 13.93 -25.531 -6.617 1 98.12 22 GLU B CA 1
ATOM 2658 C C . GLU B 1 22 ? 12.992 -26.422 -5.801 1 98.12 22 GLU B C 1
ATOM 2660 O O . GLU B 1 22 ? 13.438 -27.312 -5.086 1 98.12 22 GLU B O 1
ATOM 2665 N N . LEU B 1 23 ? 11.75 -26.188 -5.895 1 98.12 23 LEU B N 1
ATOM 2666 C CA . LEU B 1 23 ? 10.758 -26.938 -5.125 1 98.12 23 LEU B CA 1
ATOM 2667 C C . LEU B 1 23 ? 10.68 -28.391 -5.598 1 98.12 23 LEU B C 1
ATOM 2669 O O . LEU B 1 23 ? 10.484 -29.297 -4.793 1 98.12 23 LEU B O 1
ATOM 2673 N N . LEU B 1 24 ? 10.805 -28.594 -6.918 1 97.81 24 LEU B N 1
ATOM 2674 C CA . LEU B 1 24 ? 10.836 -29.953 -7.438 1 97.81 24 LEU B CA 1
ATOM 2675 C C . LEU B 1 24 ? 11.969 -30.75 -6.805 1 97.81 24 LEU B C 1
ATOM 2677 O O . LEU B 1 24 ? 11.781 -31.906 -6.426 1 97.81 24 LEU B O 1
ATOM 2681 N N . ALA B 1 25 ? 13.086 -30.094 -6.711 1 97.69 25 ALA B N 1
ATOM 2682 C CA . ALA B 1 25 ? 14.25 -30.734 -6.109 1 97.69 25 ALA B CA 1
ATOM 2683 C C . ALA B 1 25 ? 14.039 -30.969 -4.617 1 97.69 25 ALA B C 1
ATOM 2685 O O . ALA B 1 25 ? 14.266 -32.062 -4.113 1 97.69 25 ALA B O 1
ATOM 2686 N N . GLU B 1 26 ? 13.625 -29.969 -3.914 1 96.81 26 GLU B N 1
ATOM 2687 C CA . GLU B 1 26 ? 13.445 -30.016 -2.467 1 96.81 26 GLU B CA 1
ATOM 2688 C C . GLU B 1 26 ? 12.422 -31.078 -2.076 1 96.81 26 GLU B C 1
ATOM 2690 O O . GLU B 1 26 ? 12.547 -31.719 -1.028 1 96.81 26 GLU B O 1
ATOM 2695 N N . ARG B 1 27 ? 11.445 -31.266 -2.949 1 95.31 27 ARG B N 1
ATOM 2696 C CA . ARG B 1 27 ? 10.344 -32.156 -2.621 1 95.31 27 ARG B CA 1
ATOM 2697 C C . ARG B 1 27 ? 10.562 -33.562 -3.229 1 95.31 27 ARG B C 1
ATOM 2699 O O . ARG B 1 27 ? 9.68 -34.406 -3.16 1 95.31 27 ARG B O 1
ATOM 2706 N N . ASN B 1 28 ? 11.664 -33.75 -3.826 1 94.19 28 ASN B N 1
ATOM 2707 C CA . ASN B 1 28 ? 12.016 -35.031 -4.469 1 94.19 28 ASN B CA 1
ATOM 2708 C C . ASN B 1 28 ? 10.922 -35.5 -5.426 1 94.19 28 ASN B C 1
ATOM 2710 O O . ASN B 1 28 ? 10.438 -36.625 -5.32 1 94.19 28 ASN B O 1
ATOM 2714 N N . PHE B 1 29 ? 10.477 -34.594 -6.305 1 95 29 PHE B N 1
ATOM 2715 C CA . PHE B 1 29 ? 9.445 -34.906 -7.285 1 95 29 PHE B CA 1
ATOM 2716 C C . PHE B 1 29 ? 9.828 -36.156 -8.078 1 95 29 PHE B C 1
ATOM 2718 O O . PHE B 1 29 ? 10.977 -36.281 -8.516 1 95 29 PHE B O 1
ATOM 2725 N N . PRO B 1 30 ? 8.914 -37 -8.297 1 91.62 30 PRO B N 1
ATOM 2726 C CA . PRO B 1 30 ? 9.242 -38.312 -8.898 1 91.62 30 PRO B CA 1
ATOM 2727 C C . PRO B 1 30 ? 9.344 -38.25 -10.422 1 91.62 30 PRO B C 1
ATOM 2729 O O . PRO B 1 30 ? 8.594 -38.938 -11.125 1 91.62 30 PRO B O 1
ATOM 2732 N N . ALA B 1 31 ? 10.273 -37.562 -10.969 1 94 31 ALA B N 1
ATOM 2733 C CA . ALA B 1 31 ? 10.531 -37.469 -12.406 1 94 31 ALA B CA 1
ATOM 2734 C C . ALA B 1 31 ? 11.805 -38.219 -12.781 1 94 31 ALA B C 1
ATOM 2736 O O . ALA B 1 31 ? 12.797 -38.156 -12.055 1 94 31 ALA B O 1
ATOM 2737 N N . ALA B 1 32 ? 11.672 -38.969 -13.828 1 94.25 32 ALA B N 1
ATOM 2738 C CA . ALA B 1 32 ? 12.859 -39.625 -14.367 1 94.25 32 ALA B CA 1
ATOM 2739 C C . ALA B 1 32 ? 13.828 -38.594 -14.945 1 94.25 32 ALA B C 1
ATOM 2741 O O . ALA B 1 32 ? 15.047 -38.781 -14.891 1 94.25 32 ALA B O 1
ATOM 2742 N N . ARG B 1 33 ? 13.242 -37.625 -15.523 1 95.56 33 ARG B N 1
ATOM 2743 C CA . ARG B 1 33 ? 14.023 -36.531 -16.125 1 95.56 33 ARG B CA 1
ATOM 2744 C C . ARG B 1 33 ? 13.266 -35.219 -16.062 1 95.56 33 ARG B C 1
ATOM 2746 O O . ARG B 1 33 ? 12.039 -35.188 -16.219 1 95.56 33 ARG B O 1
ATOM 2753 N N . VAL B 1 34 ? 14.031 -34.125 -15.805 1 97.81 34 VAL B N 1
ATOM 2754 C CA . VAL B 1 34 ? 13.477 -32.781 -15.828 1 97.81 34 VAL B CA 1
ATOM 2755 C C . VAL B 1 34 ? 14.195 -31.953 -16.891 1 97.81 34 VAL B C 1
ATOM 2757 O O . VAL B 1 34 ? 15.43 -31.891 -16.906 1 97.81 34 VAL B O 1
ATOM 2760 N N . PHE B 1 35 ? 13.461 -31.344 -17.781 1 98.31 35 PHE B N 1
ATOM 2761 C CA . PHE B 1 35 ? 14.023 -30.453 -18.797 1 98.31 35 PHE B CA 1
ATOM 2762 C C . PHE B 1 35 ? 13.781 -29 -18.438 1 98.31 35 PHE B C 1
ATOM 2764 O O . PHE B 1 35 ? 12.68 -28.625 -18.031 1 98.31 35 PHE B O 1
ATOM 2771 N N . ALA B 1 36 ? 14.789 -28.203 -18.5 1 98.69 36 ALA B N 1
ATOM 2772 C CA . ALA B 1 36 ? 14.641 -26.75 -18.453 1 98.69 36 ALA B CA 1
ATOM 2773 C C . ALA B 1 36 ? 14.438 -26.172 -19.844 1 98.69 36 ALA B C 1
ATOM 2775 O O . ALA B 1 36 ? 15.242 -26.422 -20.75 1 98.69 36 ALA B O 1
ATOM 2776 N N . VAL B 1 37 ? 13.383 -25.516 -20.031 1 98.69 37 VAL B N 1
ATOM 2777 C CA . VAL B 1 37 ? 13.047 -24.938 -21.328 1 98.69 37 VAL B CA 1
ATOM 2778 C C . VAL B 1 37 ? 12.758 -23.438 -21.156 1 98.69 37 VAL B C 1
ATOM 2780 O O . VAL B 1 37 ? 12.172 -23.016 -20.156 1 98.69 37 VAL B O 1
ATOM 2783 N N . ASP B 1 38 ? 13.18 -22.609 -22.078 1 98.12 38 ASP B N 1
ATOM 2784 C CA . ASP B 1 38 ? 12.914 -21.172 -22.031 1 98.12 38 ASP B CA 1
ATOM 2785 C C . ASP B 1 38 ? 13 -20.562 -23.422 1 98.12 38 ASP B C 1
ATOM 2787 O O . ASP B 1 38 ? 13.148 -21.281 -24.422 1 98.12 38 ASP B O 1
ATOM 2791 N N . SER B 1 39 ? 12.781 -19.297 -23.531 1 95.31 39 SER B N 1
ATOM 2792 C CA . SER B 1 39 ? 12.859 -18.594 -24.797 1 95.31 39 SER B CA 1
ATOM 2793 C C . SER B 1 39 ? 14.25 -18.719 -25.422 1 95.31 39 SER B C 1
ATOM 2795 O O . SER B 1 39 ? 15.211 -19.047 -24.734 1 95.31 39 SER B O 1
ATOM 2797 N N . ALA B 1 40 ? 14.328 -18.375 -26.641 1 92.88 40 ALA B N 1
ATOM 2798 C CA . ALA B 1 40 ? 15.562 -18.531 -27.406 1 92.88 40 ALA B CA 1
ATOM 2799 C C . ALA B 1 40 ? 16.656 -17.625 -26.859 1 92.88 40 ALA B C 1
ATOM 2801 O O . ALA B 1 40 ? 17.844 -17.953 -26.938 1 92.88 40 ALA B O 1
ATOM 2802 N N . GLU B 1 41 ? 16.266 -16.547 -26.297 1 92.06 41 GLU B N 1
ATOM 2803 C CA . GLU B 1 41 ? 17.219 -15.594 -25.734 1 92.06 41 GLU B CA 1
ATOM 2804 C C . GLU B 1 41 ? 18.031 -16.219 -24.609 1 92.06 41 GLU B C 1
ATOM 2806 O O . GLU B 1 41 ? 19.141 -15.75 -24.297 1 92.06 41 GLU B O 1
ATOM 2811 N N . GLN B 1 42 ? 17.516 -17.25 -24.047 1 92.94 42 GLN B N 1
ATOM 2812 C CA . GLN B 1 42 ? 18.172 -17.891 -22.891 1 92.94 42 GLN B CA 1
ATOM 2813 C C . GLN B 1 42 ? 19 -19.094 -23.328 1 92.94 42 GLN B C 1
ATOM 2815 O O . GLN B 1 42 ? 19.516 -19.828 -22.5 1 92.94 42 GLN B O 1
ATOM 2820 N N . ASN B 1 43 ? 19.078 -19.266 -24.641 1 92.62 43 ASN B N 1
ATOM 2821 C CA . ASN B 1 43 ? 19.875 -20.375 -25.141 1 92.62 43 ASN B CA 1
ATOM 2822 C C . ASN B 1 43 ? 21.312 -20.297 -24.641 1 92.62 43 ASN B C 1
ATOM 2824 O O . ASN B 1 43 ? 21.938 -19.234 -24.656 1 92.62 43 ASN B O 1
ATOM 2828 N N . GLY B 1 44 ? 21.812 -21.406 -24.188 1 93.81 44 GLY B N 1
ATOM 2829 C CA . GLY B 1 44 ? 23.172 -21.453 -23.672 1 93.81 44 GLY B CA 1
ATOM 2830 C C . GLY B 1 44 ? 23.25 -21.234 -22.172 1 93.81 44 GLY B C 1
ATOM 2831 O O . GLY B 1 44 ? 24.297 -21.484 -21.547 1 93.81 44 GLY B O 1
ATOM 2832 N N . SER B 1 45 ? 22.172 -20.812 -21.547 1 96.38 45 SER B N 1
ATOM 2833 C CA . SER B 1 45 ? 22.141 -20.625 -20.109 1 96.38 45 SER B CA 1
ATOM 2834 C C . SER B 1 45 ? 21.812 -21.938 -19.391 1 96.38 45 SER B C 1
ATOM 2836 O O . SER B 1 45 ? 21.609 -22.969 -20.031 1 96.38 45 SER B O 1
ATOM 2838 N N . THR B 1 46 ? 21.922 -21.922 -18.094 1 97.75 46 THR B N 1
ATOM 2839 C CA . THR B 1 46 ? 21.594 -23.078 -17.281 1 97.75 46 THR B CA 1
ATOM 2840 C C . THR B 1 46 ? 20.594 -22.719 -16.188 1 97.75 46 THR B C 1
ATOM 2842 O O . THR B 1 46 ? 20.391 -21.531 -15.898 1 97.75 46 THR B O 1
ATOM 2845 N N . ALA B 1 47 ? 19.938 -23.656 -15.688 1 98 47 ALA B N 1
ATOM 2846 C CA . ALA B 1 47 ? 19.031 -23.547 -14.539 1 98 47 ALA B CA 1
ATOM 2847 C C . ALA B 1 47 ? 19.328 -24.609 -13.5 1 98 47 ALA B C 1
ATOM 2849 O O . ALA B 1 47 ? 19.703 -25.734 -13.844 1 98 47 ALA B O 1
ATOM 2850 N N . SER B 1 48 ? 19.125 -24.266 -12.297 1 97.88 48 SER B N 1
ATOM 2851 C CA . SER B 1 48 ? 19.5 -25.172 -11.211 1 97.88 48 SER B CA 1
ATOM 2852 C C . SER B 1 48 ? 18.328 -26.047 -10.789 1 97.88 48 SER B C 1
ATOM 2854 O O . SER B 1 48 ? 17.219 -25.547 -10.586 1 97.88 48 SER B O 1
ATOM 2856 N N . LEU B 1 49 ? 18.547 -27.328 -10.656 1 98 49 LEU B N 1
ATOM 2857 C CA . LEU B 1 49 ? 17.672 -28.312 -10.016 1 98 49 LEU B CA 1
ATOM 2858 C C . LEU B 1 49 ? 18.359 -28.953 -8.82 1 98 49 LEU B C 1
ATOM 2860 O O . LEU B 1 49 ? 18.938 -30.031 -8.93 1 98 49 LEU B O 1
ATOM 2864 N N . GLY B 1 50 ? 18.172 -28.266 -7.672 1 94 50 GLY B N 1
ATOM 2865 C CA . GLY B 1 50 ? 19 -28.672 -6.543 1 94 50 GLY B CA 1
ATOM 2866 C C . GLY B 1 50 ? 20.484 -28.531 -6.812 1 94 50 GLY B C 1
ATOM 2867 O O . GLY B 1 50 ? 20.953 -27.438 -7.156 1 94 50 GLY B O 1
ATOM 2868 N N . ASN B 1 51 ? 21.172 -29.609 -6.754 1 94 51 ASN B N 1
ATOM 2869 C CA . ASN B 1 51 ? 22.609 -29.594 -6.977 1 94 51 ASN B CA 1
ATOM 2870 C C . ASN B 1 51 ? 22.953 -29.875 -8.438 1 94 51 ASN B C 1
ATOM 2872 O O . ASN B 1 51 ? 24.125 -29.859 -8.82 1 94 51 ASN B O 1
ATOM 2876 N N . LEU B 1 52 ? 21.984 -30.047 -9.227 1 95.38 52 LEU B N 1
ATOM 2877 C CA . LEU B 1 52 ? 22.188 -30.312 -10.648 1 95.38 52 LEU B CA 1
ATOM 2878 C C . LEU B 1 52 ? 22 -29.047 -11.469 1 95.38 52 LEU B C 1
ATOM 2880 O O . LEU B 1 52 ? 21.156 -28.203 -11.141 1 95.38 52 LEU B O 1
ATOM 2884 N N . GLU B 1 53 ? 22.75 -28.938 -12.5 1 97.62 53 GLU B N 1
ATOM 2885 C CA . GLU B 1 53 ? 22.578 -27.859 -13.469 1 97.62 53 GLU B CA 1
ATOM 2886 C C . GLU B 1 53 ? 22 -28.391 -14.781 1 97.62 53 GLU B C 1
ATOM 2888 O O . GLU B 1 53 ? 22.547 -29.312 -15.383 1 97.62 53 GLU B O 1
ATOM 2893 N N . LEU B 1 54 ? 20.969 -27.812 -15.164 1 98.19 54 LEU B N 1
ATOM 2894 C CA . LEU B 1 54 ? 20.297 -28.203 -16.406 1 98.19 54 LEU B CA 1
ATOM 2895 C C . LEU B 1 54 ? 20.594 -27.219 -17.516 1 98.19 54 LEU B C 1
ATOM 2897 O O . LEU B 1 54 ? 20.547 -26 -17.312 1 98.19 54 LEU B O 1
ATOM 2901 N N . ASP B 1 55 ? 20.922 -27.734 -18.688 1 98 55 ASP B N 1
ATOM 2902 C CA . ASP B 1 55 ? 20.984 -26.859 -19.844 1 98 55 ASP B CA 1
ATOM 2903 C C . ASP B 1 55 ? 19.594 -26.375 -20.234 1 98 55 ASP B C 1
ATOM 2905 O O . ASP B 1 55 ? 18.625 -27.141 -20.203 1 98 55 ASP B O 1
ATOM 2909 N N . VAL B 1 56 ? 19.5 -25.125 -20.609 1 98.5 56 VAL B N 1
ATOM 2910 C CA . VAL B 1 56 ? 18.219 -24.578 -21.031 1 98.5 56 VAL B CA 1
ATOM 2911 C C . VAL B 1 56 ? 18.016 -24.797 -22.516 1 98.5 56 VAL B C 1
ATOM 2913 O O . VAL B 1 56 ? 18.875 -24.422 -23.328 1 98.5 56 VAL B O 1
ATOM 2916 N N . HIS B 1 57 ? 16.953 -25.406 -22.828 1 98.12 57 HIS B N 1
ATOM 2917 C CA . HIS B 1 57 ? 16.594 -25.641 -24.234 1 98.12 57 HIS B CA 1
ATOM 2918 C C . HIS B 1 57 ? 15.68 -24.547 -24.75 1 98.12 57 HIS B C 1
ATOM 2920 O O . HIS B 1 57 ? 14.727 -24.141 -24.078 1 98.12 57 HIS B O 1
ATOM 2926 N N . PRO B 1 58 ? 15.945 -24.062 -25.953 1 98.06 58 PRO B N 1
ATOM 2927 C CA . PRO B 1 58 ? 15 -23.109 -26.547 1 98.06 58 PRO B CA 1
ATOM 2928 C C . PRO B 1 58 ? 13.633 -23.734 -26.828 1 98.06 58 PRO B C 1
ATOM 2930 O O . PRO B 1 58 ? 13.562 -24.828 -27.391 1 98.06 58 PRO B O 1
ATOM 2933 N N . VAL B 1 59 ? 12.625 -23.047 -26.469 1 98.12 59 VAL B N 1
ATOM 2934 C CA . VAL B 1 59 ? 11.273 -23.594 -26.516 1 98.12 59 VAL B CA 1
ATOM 2935 C C . VAL B 1 59 ? 10.875 -23.844 -27.969 1 98.12 59 VAL B C 1
ATOM 2937 O O . VAL B 1 59 ? 10.148 -24.797 -28.266 1 98.12 59 VAL B O 1
ATOM 2940 N N . ASP B 1 60 ? 11.352 -23.016 -28.938 1 97 60 ASP B N 1
ATOM 2941 C CA . ASP B 1 60 ? 10.984 -23.141 -30.344 1 97 60 ASP B CA 1
ATOM 2942 C C . ASP B 1 60 ? 11.672 -24.344 -30.984 1 97 60 ASP B C 1
ATOM 2944 O O . ASP B 1 60 ? 11.289 -24.781 -32.062 1 97 60 ASP B O 1
ATOM 2948 N N . GLU B 1 61 ? 12.602 -24.984 -30.297 1 96.62 61 GLU B N 1
ATOM 2949 C CA . GLU B 1 61 ? 13.305 -26.172 -30.781 1 96.62 61 GLU B CA 1
ATOM 2950 C C . GLU B 1 61 ? 13.023 -27.375 -29.891 1 96.62 61 GLU B C 1
ATOM 2952 O O . GLU B 1 61 ? 13.5 -28.469 -30.172 1 96.62 61 GLU B O 1
ATOM 2957 N N . PHE B 1 62 ? 12.32 -27.156 -28.906 1 97.56 62 PHE B N 1
ATOM 2958 C CA . PHE B 1 62 ? 12.086 -28.219 -27.938 1 97.56 62 PHE B CA 1
ATOM 2959 C C . PHE B 1 62 ? 10.961 -29.141 -28.391 1 97.56 62 PHE B C 1
ATOM 2961 O O . PHE B 1 62 ? 9.891 -28.656 -28.797 1 97.56 62 PHE B O 1
ATOM 2968 N N . ASN B 1 63 ? 11.211 -30.422 -28.375 1 96.25 63 ASN B N 1
ATOM 2969 C CA . ASN B 1 63 ? 10.219 -31.438 -28.703 1 96.25 63 ASN B CA 1
ATOM 2970 C C . ASN B 1 63 ? 9.531 -31.984 -27.453 1 96.25 63 ASN B C 1
ATOM 2972 O O . ASN B 1 63 ? 10.18 -32.625 -26.609 1 96.25 63 ASN B O 1
ATOM 2976 N N . PHE B 1 64 ? 8.273 -31.797 -27.328 1 97.69 64 PHE B N 1
ATOM 2977 C CA . PHE B 1 64 ? 7.535 -32.188 -26.141 1 97.69 64 PHE B CA 1
ATOM 2978 C C . PHE B 1 64 ? 7.172 -33.688 -26.203 1 97.69 64 PHE B C 1
ATOM 2980 O O . PHE B 1 64 ? 6.492 -34.188 -25.312 1 97.69 64 PHE B O 1
ATOM 2987 N N . GLU B 1 65 ? 7.73 -34.25 -27.297 1 93.56 65 GLU B N 1
ATOM 2988 C CA . GLU B 1 65 ? 7.461 -35.688 -27.406 1 93.56 65 GLU B CA 1
ATOM 2989 C C . GLU B 1 65 ? 8.023 -36.438 -26.203 1 93.56 65 GLU B C 1
ATOM 2991 O O . GLU B 1 65 ? 9.117 -36.125 -25.734 1 93.56 65 GLU B O 1
ATOM 2996 N N . ASN B 1 66 ? 7.367 -37.25 -25.469 1 92.19 66 ASN B N 1
ATOM 2997 C CA . ASN B 1 66 ? 7.711 -38.094 -24.328 1 92.19 66 ASN B CA 1
ATOM 2998 C C . ASN B 1 66 ? 7.621 -37.344 -23.016 1 92.19 66 ASN B C 1
ATOM 3000 O O . ASN B 1 66 ? 8 -37.875 -21.969 1 92.19 66 ASN B O 1
ATOM 3004 N N . VAL B 1 67 ? 7.402 -36.062 -23.125 1 96.62 67 VAL B N 1
ATOM 3005 C CA . VAL B 1 67 ? 7.137 -35.312 -21.906 1 96.62 67 VAL B CA 1
ATOM 3006 C C . VAL B 1 67 ? 5.742 -35.625 -21.391 1 96.62 67 VAL B C 1
ATOM 3008 O O . VAL B 1 67 ? 4.746 -35.469 -22.094 1 96.62 67 VAL B O 1
ATOM 3011 N N . GLY B 1 68 ? 5.664 -36.125 -20.203 1 96.38 68 GLY B N 1
ATOM 3012 C CA . GLY B 1 68 ? 4.379 -36.5 -19.625 1 96.38 68 GLY B CA 1
ATOM 3013 C C . GLY B 1 68 ? 3.691 -35.312 -18.938 1 96.38 68 GLY B C 1
ATOM 3014 O O . GLY B 1 68 ? 2.467 -35.312 -18.797 1 96.38 68 GLY B O 1
ATOM 3015 N N . LEU B 1 69 ? 4.512 -34.344 -18.484 1 97.81 69 LEU B N 1
ATOM 3016 C CA . LEU B 1 69 ? 4.004 -33.219 -17.734 1 97.81 69 LEU B CA 1
ATOM 3017 C C . LEU B 1 69 ? 4.848 -31.969 -18.016 1 97.81 69 LEU B C 1
ATOM 3019 O O . LEU B 1 69 ? 6.078 -32.031 -18 1 97.81 69 LEU B O 1
ATOM 3023 N N . ALA B 1 70 ? 4.203 -30.891 -18.344 1 98.62 70 ALA B N 1
ATOM 3024 C CA . ALA B 1 70 ? 4.898 -29.625 -18.578 1 98.62 70 ALA B CA 1
ATOM 3025 C C . ALA B 1 70 ? 4.348 -28.516 -17.688 1 98.62 70 ALA B C 1
ATOM 3027 O O . ALA B 1 70 ? 3.133 -28.328 -17.594 1 98.62 70 ALA B O 1
ATOM 3028 N N . ILE B 1 71 ? 5.191 -27.781 -17.016 1 98.81 71 ILE B N 1
ATOM 3029 C CA . ILE B 1 71 ? 4.84 -26.625 -16.203 1 98.81 71 ILE B CA 1
ATOM 3030 C C . ILE B 1 71 ? 5.266 -25.344 -16.922 1 98.81 71 ILE B C 1
ATOM 3032 O O . ILE B 1 71 ? 6.449 -25.156 -17.219 1 98.81 71 ILE B O 1
ATOM 3036 N N . PHE B 1 72 ? 4.301 -24.531 -17.203 1 98.88 72 PHE B N 1
ATOM 3037 C CA . PHE B 1 72 ? 4.562 -23.297 -17.938 1 98.88 72 PHE B CA 1
ATOM 3038 C C . PHE B 1 72 ? 4.582 -22.109 -17 1 98.88 72 PHE B C 1
ATOM 3040 O O . PHE B 1 72 ? 3.588 -21.828 -16.328 1 98.88 72 PHE B O 1
ATOM 3047 N N . ALA B 1 73 ? 5.672 -21.422 -16.922 1 98.25 73 ALA B N 1
ATOM 3048 C CA . ALA B 1 73 ? 5.867 -20.203 -16.141 1 98.25 73 ALA B CA 1
ATOM 3049 C C . ALA B 1 73 ? 6.625 -19.141 -16.938 1 98.25 73 ALA B C 1
ATOM 3051 O O . ALA B 1 73 ? 7.523 -18.484 -16.406 1 98.25 73 ALA B O 1
ATOM 3052 N N . ALA B 1 74 ? 6.301 -18.984 -18.234 1 95.81 74 ALA B N 1
ATOM 3053 C CA . ALA B 1 74 ? 7.07 -18.141 -19.156 1 95.81 74 ALA B CA 1
ATOM 3054 C C . ALA B 1 74 ? 6.242 -16.969 -19.641 1 95.81 74 ALA B C 1
ATOM 3056 O O . ALA B 1 74 ? 6.688 -16.203 -20.516 1 95.81 74 ALA B O 1
ATOM 3057 N N . GLY B 1 75 ? 5.062 -16.844 -19.188 1 94.94 75 GLY B N 1
ATOM 3058 C CA . GLY B 1 75 ? 4.211 -15.75 -19.625 1 94.94 75 GLY B CA 1
ATOM 3059 C C . GLY B 1 75 ? 3.15 -16.188 -20.625 1 94.94 75 GLY B C 1
ATOM 3060 O O . GLY B 1 75 ? 3.219 -17.297 -21.156 1 94.94 75 GLY B O 1
ATOM 3061 N N . GLY B 1 76 ? 2.223 -15.289 -20.906 1 96.25 76 GLY B N 1
ATOM 3062 C CA . GLY B 1 76 ? 1.041 -15.602 -21.688 1 96.25 76 GLY B CA 1
ATOM 3063 C C . GLY B 1 76 ? 1.352 -15.883 -23.141 1 96.25 76 GLY B C 1
ATOM 3064 O O . GLY B 1 76 ? 0.764 -16.781 -23.75 1 96.25 76 GLY B O 1
ATOM 3065 N N . ASP B 1 77 ? 2.227 -15.141 -23.719 1 96.31 77 ASP B N 1
ATOM 3066 C CA . ASP B 1 77 ? 2.549 -15.305 -25.141 1 96.31 77 ASP B CA 1
ATOM 3067 C C . ASP B 1 77 ? 3.135 -16.688 -25.406 1 96.31 77 ASP B C 1
ATOM 3069 O O . ASP B 1 77 ? 2.723 -17.375 -26.344 1 96.31 77 ASP B O 1
ATOM 3073 N N . ILE B 1 78 ? 4.027 -17.094 -24.594 1 97.5 78 ILE B N 1
ATOM 3074 C CA . ILE B 1 78 ? 4.652 -18.391 -24.734 1 97.5 78 ILE B CA 1
ATOM 3075 C C . ILE B 1 78 ? 3.615 -19.5 -24.516 1 97.5 78 ILE B C 1
ATOM 3077 O O . ILE B 1 78 ? 3.559 -20.469 -25.266 1 97.5 78 ILE B O 1
ATOM 3081 N N . SER B 1 79 ? 2.818 -19.328 -23.516 1 98.31 79 SER B N 1
ATOM 3082 C CA . SER B 1 79 ? 1.784 -20.312 -23.234 1 98.31 79 SER B CA 1
ATOM 3083 C C . SER B 1 79 ? 0.815 -20.453 -24.406 1 98.31 79 SER B C 1
ATOM 3085 O O . SER B 1 79 ? 0.472 -21.578 -24.797 1 98.31 79 SER B O 1
ATOM 3087 N N . ARG B 1 80 ? 0.368 -19.359 -24.953 1 98.19 80 ARG B N 1
ATOM 3088 C CA . ARG B 1 80 ? -0.594 -19.391 -26.047 1 98.19 80 ARG B CA 1
ATOM 3089 C C . ARG B 1 80 ? -0.028 -20.141 -27.25 1 98.19 80 ARG B C 1
ATOM 3091 O O . ARG B 1 80 ? -0.762 -20.828 -27.953 1 98.19 80 ARG B O 1
ATOM 3098 N N . GLU B 1 81 ? 1.207 -20 -27.391 1 98.12 81 GLU B N 1
ATOM 3099 C CA . GLU B 1 81 ? 1.851 -20.594 -28.562 1 98.12 81 GLU B CA 1
ATOM 3100 C C . GLU B 1 81 ? 2.197 -22.062 -28.312 1 98.12 81 GLU B C 1
ATOM 3102 O O . GLU B 1 81 ? 2 -22.922 -29.188 1 98.12 81 GLU B O 1
ATOM 3107 N N . TYR B 1 82 ? 2.627 -22.453 -27.125 1 98.5 82 TYR B N 1
ATOM 3108 C CA . TYR B 1 82 ? 3.311 -23.734 -27 1 98.5 82 TYR B CA 1
ATOM 3109 C C . TYR B 1 82 ? 2.508 -24.703 -26.125 1 98.5 82 TYR B C 1
ATOM 3111 O O . TYR B 1 82 ? 2.76 -25.906 -26.141 1 98.5 82 TYR B O 1
ATOM 3119 N N . VAL B 1 83 ? 1.585 -24.219 -25.328 1 98.56 83 VAL B N 1
ATOM 3120 C CA . VAL B 1 83 ? 0.751 -25.109 -24.531 1 98.56 83 VAL B CA 1
ATOM 3121 C C . VAL B 1 83 ? 0.001 -26.062 -25.453 1 98.56 83 VAL B C 1
ATOM 3123 O O . VAL B 1 83 ? -0.005 -27.281 -25.219 1 98.56 83 VAL B O 1
ATOM 3126 N N . PRO B 1 84 ? -0.628 -25.594 -26.578 1 98 84 PRO B N 1
ATOM 3127 C CA . PRO B 1 84 ? -1.304 -26.516 -27.484 1 98 84 PRO B CA 1
ATOM 3128 C C . PRO B 1 84 ? -0.362 -27.578 -28.047 1 98 84 PRO B C 1
ATOM 3130 O O . PRO B 1 84 ? -0.751 -28.75 -28.188 1 98 84 PRO B O 1
ATOM 3133 N N . GLN B 1 85 ? 0.854 -27.203 -28.328 1 98.12 85 GLN B N 1
ATOM 3134 C CA . GLN B 1 85 ? 1.831 -28.141 -28.859 1 98.12 85 GLN B CA 1
ATOM 3135 C C . GLN B 1 85 ? 2.178 -29.219 -27.844 1 98.12 85 GLN B C 1
ATOM 3137 O O . GLN B 1 85 ? 2.291 -30.406 -28.188 1 98.12 85 GLN B O 1
ATOM 3142 N N . ALA B 1 86 ? 2.387 -28.844 -26.609 1 98.31 86 ALA B N 1
ATOM 3143 C CA . ALA B 1 86 ? 2.672 -29.797 -25.547 1 98.31 86 ALA B CA 1
ATOM 3144 C C . ALA B 1 86 ? 1.516 -30.781 -25.359 1 98.31 86 ALA B C 1
ATOM 3146 O O . ALA B 1 86 ? 1.732 -31.984 -25.234 1 98.31 86 ALA B O 1
ATOM 3147 N N . ARG B 1 87 ? 0.334 -30.266 -25.375 1 97.75 87 ARG B N 1
ATOM 3148 C CA . ARG B 1 87 ? -0.844 -31.109 -25.188 1 97.75 87 ARG B CA 1
ATOM 3149 C C . ARG B 1 87 ? -1.023 -32.062 -26.359 1 97.75 87 ARG B C 1
ATOM 3151 O O . ARG B 1 87 ? -1.376 -33.25 -26.172 1 97.75 87 ARG B O 1
ATOM 3158 N N . ASP B 1 88 ? -0.803 -31.562 -27.516 1 97.44 88 ASP B N 1
ATOM 3159 C CA . ASP B 1 88 ? -0.897 -32.406 -28.703 1 97.44 88 ASP B CA 1
ATOM 3160 C C . ASP B 1 88 ? 0.091 -33.562 -28.641 1 97.44 88 ASP B C 1
ATOM 3162 O O . ASP B 1 88 ? -0.186 -34.656 -29.141 1 97.44 88 ASP B O 1
ATOM 3166 N N . ALA B 1 89 ? 1.177 -33.312 -28.031 1 97.56 89 ALA B N 1
ATOM 3167 C CA . ALA B 1 89 ? 2.207 -34.344 -27.875 1 97.56 89 ALA B CA 1
ATOM 3168 C C . ALA B 1 89 ? 1.861 -35.281 -26.734 1 97.56 89 ALA B C 1
ATOM 3170 O O . ALA B 1 89 ? 2.549 -36.312 -26.531 1 97.56 89 ALA B O 1
ATOM 3171 N N . GLY B 1 90 ? 0.816 -35 -25.953 1 96.38 90 GLY B N 1
ATOM 3172 C CA . GLY B 1 90 ? 0.318 -35.906 -24.938 1 96.38 90 GLY B CA 1
ATOM 3173 C C . GLY B 1 90 ? 0.649 -35.469 -23.516 1 96.38 90 GLY B C 1
ATOM 3174 O O . GLY B 1 90 ? 0.309 -36.156 -22.562 1 96.38 90 GLY B O 1
ATOM 3175 N N . ALA B 1 91 ? 1.258 -34.344 -23.359 1 97.19 91 ALA B N 1
ATOM 3176 C CA . ALA B 1 91 ? 1.686 -33.875 -22.031 1 97.19 91 ALA B CA 1
ATOM 3177 C C . ALA B 1 91 ? 0.522 -33.25 -21.266 1 97.19 91 ALA B C 1
ATOM 3179 O O . ALA B 1 91 ? -0.288 -32.531 -21.828 1 97.19 91 ALA B O 1
ATOM 3180 N N . ALA B 1 92 ? 0.373 -33.594 -20 1 97.25 92 ALA B N 1
ATOM 3181 C CA . ALA B 1 92 ? -0.402 -32.75 -19.094 1 97.25 92 ALA B CA 1
ATOM 3182 C C . ALA B 1 92 ? 0.279 -31.406 -18.875 1 97.25 92 ALA B C 1
ATOM 3184 O O . ALA B 1 92 ? 1.51 -31.312 -18.844 1 97.25 92 ALA B O 1
ATOM 3185 N N . VAL B 1 93 ? -0.554 -30.375 -18.766 1 98.5 93 VAL B N 1
ATOM 3186 C CA . VAL B 1 93 ? 0.039 -29.047 -18.688 1 98.5 93 VAL B CA 1
ATOM 3187 C C . VAL B 1 93 ? -0.488 -28.312 -17.453 1 98.5 93 VAL B C 1
ATOM 3189 O O . VAL B 1 93 ? -1.696 -28.297 -17.203 1 98.5 93 VAL B O 1
ATOM 3192 N N . VAL B 1 94 ? 0.408 -27.781 -16.641 1 98.69 94 VAL B N 1
ATOM 3193 C CA . VAL B 1 94 ? 0.143 -26.812 -15.578 1 98.69 94 VAL B CA 1
ATOM 3194 C C . VAL B 1 94 ? 0.608 -25.422 -16.031 1 98.69 94 VAL B C 1
ATOM 3196 O O . VAL B 1 94 ? 1.806 -25.188 -16.219 1 98.69 94 VAL B O 1
ATOM 3199 N N . ASP B 1 95 ? -0.321 -24.5 -16.141 1 98.88 95 ASP B N 1
ATOM 3200 C CA . ASP B 1 95 ? 0.025 -23.203 -16.734 1 98.88 95 ASP B CA 1
ATOM 3201 C C . ASP B 1 95 ? -0.177 -22.062 -15.734 1 98.88 95 ASP B C 1
ATOM 3203 O O . ASP B 1 95 ? -1.306 -21.797 -15.32 1 98.88 95 ASP B O 1
ATOM 3207 N N . PHE B 1 96 ? 0.903 -21.359 -15.406 1 98.62 96 PHE B N 1
ATOM 3208 C CA . PHE B 1 96 ? 0.832 -20.25 -14.477 1 98.62 96 PHE B CA 1
ATOM 3209 C C . PHE B 1 96 ? 0.609 -18.938 -15.219 1 98.62 96 PHE B C 1
ATOM 3211 O O . PHE B 1 96 ? 0.404 -17.891 -14.594 1 98.62 96 PHE B O 1
ATOM 3218 N N . SER B 1 97 ? 0.491 -18.922 -16.469 1 97.19 97 SER B N 1
ATOM 3219 C CA . SER B 1 97 ? 0.245 -17.672 -17.188 1 97.19 97 SER B CA 1
ATOM 3220 C C . SER B 1 97 ? -1.235 -17.297 -17.172 1 97.19 97 SER B C 1
ATOM 3222 O O . SER B 1 97 ? -2.072 -18.094 -16.75 1 97.19 97 SER B O 1
ATOM 3224 N N . SER B 1 98 ? -1.488 -16.078 -17.625 1 95.5 98 SER B N 1
ATOM 3225 C CA . SER B 1 98 ? -2.873 -15.617 -17.672 1 95.5 98 SER B CA 1
ATOM 3226 C C . SER B 1 98 ? -3.588 -16.125 -18.922 1 95.5 98 SER B C 1
ATOM 3228 O O . SER B 1 98 ? -4.785 -15.883 -19.094 1 95.5 98 SER B O 1
ATOM 3230 N N . ALA B 1 99 ? -3.01 -16.859 -19.766 1 96.94 99 ALA B N 1
ATOM 3231 C CA . ALA B 1 99 ? -3.482 -17.156 -21.109 1 96.94 99 ALA B CA 1
ATOM 3232 C C . ALA B 1 99 ? -4.766 -17.984 -21.078 1 96.94 99 ALA B C 1
ATOM 3234 O O . ALA B 1 99 ? -5.652 -17.812 -21.906 1 96.94 99 ALA B O 1
ATOM 3235 N N . PHE B 1 100 ? -4.898 -18.844 -20.031 1 97.75 100 PHE B N 1
ATOM 3236 C CA . PHE B 1 100 ? -5.977 -19.812 -20.125 1 97.75 100 PHE B CA 1
ATOM 3237 C C . PHE B 1 100 ? -6.828 -19.812 -18.859 1 97.75 100 PHE B C 1
ATOM 3239 O O . PHE B 1 100 ? -7.676 -20.688 -18.672 1 97.75 100 PHE B O 1
ATOM 3246 N N . ARG B 1 101 ? -6.586 -18.859 -17.984 1 97.25 101 ARG B N 1
ATOM 3247 C CA . ARG B 1 101 ? -7.266 -18.828 -16.688 1 97.25 101 ARG B CA 1
ATOM 3248 C C . ARG B 1 101 ? -8.773 -18.688 -16.859 1 97.25 101 ARG B C 1
ATOM 3250 O O . ARG B 1 101 ? -9.555 -19.156 -16.031 1 97.25 101 ARG B O 1
ATOM 3257 N N . ASN B 1 102 ? -9.164 -18.109 -17.984 1 94.56 102 ASN B N 1
ATOM 3258 C CA . ASN B 1 102 ? -10.594 -17.906 -18.234 1 94.56 102 ASN B CA 1
ATOM 3259 C C . ASN B 1 102 ? -11.086 -18.766 -19.391 1 94.56 102 ASN B C 1
ATOM 3261 O O . ASN B 1 102 ? -12.203 -18.578 -19.875 1 94.56 102 ASN B O 1
ATOM 3265 N N . ALA B 1 103 ? -10.273 -19.641 -19.891 1 95.12 103 ALA B N 1
ATOM 3266 C CA . ALA B 1 103 ? -10.641 -20.484 -21.031 1 95.12 103 ALA B CA 1
ATOM 3267 C C . ALA B 1 103 ? -11.672 -21.531 -20.625 1 95.12 103 ALA B C 1
ATOM 3269 O O . ALA B 1 103 ? -11.578 -22.109 -19.547 1 95.12 103 ALA B O 1
ATOM 3270 N N . ALA B 1 104 ? -12.648 -21.703 -21.484 1 94 104 ALA B N 1
ATOM 3271 C CA . ALA B 1 104 ? -13.68 -22.703 -21.234 1 94 104 ALA B CA 1
ATOM 3272 C C . ALA B 1 104 ? -13.078 -24.094 -21.062 1 94 104 ALA B C 1
ATOM 3274 O O . ALA B 1 104 ? -12.195 -24.5 -21.828 1 94 104 ALA B O 1
ATOM 3275 N N . GLY B 1 105 ? -13.516 -24.797 -20.031 1 93.19 105 GLY B N 1
ATOM 3276 C CA . GLY B 1 105 ? -13.102 -26.188 -19.828 1 93.19 105 GLY B CA 1
ATOM 3277 C C . GLY B 1 105 ? -11.766 -26.297 -19.109 1 93.19 105 GLY B C 1
ATOM 3278 O O . GLY B 1 105 ? -11.32 -27.406 -18.797 1 93.19 105 GLY B O 1
ATOM 3279 N N . VAL B 1 106 ? -11.086 -25.219 -18.859 1 97.38 106 VAL B N 1
ATOM 3280 C CA . VAL B 1 106 ? -9.805 -25.25 -18.156 1 97.38 106 VAL B CA 1
ATOM 3281 C C . VAL B 1 106 ? -10.031 -24.969 -16.672 1 97.38 106 VAL B C 1
ATOM 3283 O O . VAL B 1 106 ? -10.477 -23.875 -16.297 1 97.38 106 VAL B O 1
ATOM 3286 N N . PRO B 1 107 ? -9.773 -25.922 -15.836 1 97.88 107 PRO B N 1
ATOM 3287 C CA . PRO B 1 107 ? -9.93 -25.641 -14.406 1 97.88 107 PRO B CA 1
ATOM 3288 C C . PRO B 1 107 ? -8.883 -24.672 -13.875 1 97.88 107 PRO B C 1
ATOM 3290 O O . PRO B 1 107 ? -7.73 -24.703 -14.305 1 97.88 107 PRO B O 1
ATOM 3293 N N . LEU B 1 108 ? -9.266 -23.766 -13.047 1 98.62 108 LEU B N 1
ATOM 3294 C CA . LEU B 1 108 ? -8.422 -22.891 -12.227 1 98.62 108 LEU B CA 1
ATOM 3295 C C . LEU B 1 108 ? -8.266 -23.469 -10.82 1 98.62 108 LEU B C 1
ATOM 3297 O O . LEU B 1 108 ? -9.227 -23.531 -10.055 1 98.62 108 LEU B O 1
ATOM 3301 N N . VAL B 1 109 ? -6.984 -23.828 -10.492 1 98.44 109 VAL B N 1
ATOM 3302 C CA . VAL B 1 109 ? -6.922 -24.703 -9.32 1 98.44 109 VAL B CA 1
ATOM 3303 C C . VAL B 1 109 ? -5.91 -24.141 -8.32 1 98.44 109 VAL B C 1
ATOM 3305 O O . VAL B 1 109 ? -4.781 -23.812 -8.695 1 98.44 109 VAL B O 1
ATOM 3308 N N . ALA B 1 110 ? -6.305 -23.953 -7.164 1 98.31 110 ALA B N 1
ATOM 3309 C CA . ALA B 1 110 ? -5.5 -23.906 -5.945 1 98.31 110 ALA B CA 1
ATOM 3310 C C . ALA B 1 110 ? -5.738 -25.141 -5.086 1 98.31 110 ALA B C 1
ATOM 3312 O O . ALA B 1 110 ? -6.777 -25.25 -4.426 1 98.31 110 ALA B O 1
ATOM 3313 N N . PRO B 1 111 ? -4.809 -25.969 -5.027 1 97.19 111 PRO B N 1
ATOM 3314 C CA . PRO B 1 111 ? -5.086 -27.312 -4.496 1 97.19 111 PRO B CA 1
ATOM 3315 C C . PRO B 1 111 ? -5.699 -27.266 -3.096 1 97.19 111 PRO B C 1
ATOM 3317 O O . PRO B 1 111 ? -6.617 -28.031 -2.799 1 97.19 111 PRO B O 1
ATOM 3320 N N . ALA B 1 112 ? -5.273 -26.375 -2.244 1 96.88 112 ALA B N 1
ATOM 3321 C CA . ALA B 1 112 ? -5.773 -26.297 -0.874 1 96.88 112 ALA B CA 1
ATOM 3322 C C . ALA B 1 112 ? -7.246 -25.891 -0.849 1 96.88 112 ALA B C 1
ATOM 3324 O O . ALA B 1 112 ? -7.918 -26.031 0.175 1 96.88 112 ALA B O 1
ATOM 3325 N N . ILE B 1 113 ? -7.762 -25.438 -1.955 1 97.81 113 ILE B N 1
ATOM 3326 C CA . ILE B 1 113 ? -9.133 -24.953 -2.002 1 97.81 113 ILE B CA 1
ATOM 3327 C C . ILE B 1 113 ? -10 -25.906 -2.824 1 97.81 113 ILE B C 1
ATOM 3329 O O . ILE B 1 113 ? -11.102 -26.266 -2.408 1 97.81 113 ILE B O 1
ATOM 3333 N N . ASN B 1 114 ? -9.492 -26.375 -3.998 1 97.44 114 ASN B N 1
ATOM 3334 C CA . ASN B 1 114 ? -10.383 -27.094 -4.902 1 97.44 114 ASN B CA 1
ATOM 3335 C C . ASN B 1 114 ? -9.648 -28.188 -5.672 1 97.44 114 ASN B C 1
ATOM 3337 O O . ASN B 1 114 ? -9.828 -28.328 -6.883 1 97.44 114 ASN B O 1
ATOM 3341 N N . ALA B 1 115 ? -8.852 -28.969 -5.039 1 96.56 115 ALA B N 1
ATOM 3342 C CA . ALA B 1 115 ? -8.094 -30.062 -5.645 1 96.56 115 ALA B CA 1
ATOM 3343 C C . ALA B 1 115 ? -9.016 -31.047 -6.359 1 96.56 115 ALA B C 1
ATOM 3345 O O . ALA B 1 115 ? -8.594 -31.734 -7.289 1 96.56 115 ALA B O 1
ATOM 3346 N N . ALA B 1 116 ? -10.234 -31.125 -5.934 1 95.62 116 ALA B N 1
ATOM 3347 C CA . ALA B 1 116 ? -11.195 -32.062 -6.512 1 95.62 116 ALA B CA 1
ATOM 3348 C C . ALA B 1 116 ? -11.383 -31.812 -8.008 1 95.62 116 ALA B C 1
ATOM 3350 O O . ALA B 1 116 ? -11.766 -32.719 -8.75 1 95.62 116 ALA B O 1
ATOM 3351 N N . GLU B 1 117 ? -11.078 -30.578 -8.398 1 95.62 117 GLU B N 1
ATOM 3352 C CA . GLU B 1 117 ? -11.211 -30.219 -9.805 1 95.62 117 GLU B CA 1
ATOM 3353 C C . GLU B 1 117 ? -10.18 -30.953 -10.664 1 95.62 117 GLU B C 1
ATOM 3355 O O . GLU B 1 117 ? -10.297 -31 -11.891 1 95.62 117 GLU B O 1
ATOM 3360 N N . LEU B 1 118 ? -9.188 -31.547 -10.078 1 96.12 118 LEU B N 1
ATOM 3361 C CA . LEU B 1 118 ? -8.133 -32.25 -10.797 1 96.12 118 LEU B CA 1
ATOM 3362 C C . LEU B 1 118 ? -8.508 -33.719 -11.008 1 96.12 118 LEU B C 1
ATOM 3364 O O . LEU B 1 118 ? -7.785 -34.438 -11.68 1 96.12 118 LEU B O 1
ATOM 3368 N N . GLU B 1 119 ? -9.633 -34.031 -10.445 1 91.31 119 GLU B N 1
ATOM 3369 C CA . GLU B 1 119 ? -10.078 -35.406 -10.609 1 91.31 119 GLU B CA 1
ATOM 3370 C C . GLU B 1 119 ? -10.727 -35.625 -11.969 1 91.31 119 GLU B C 1
ATOM 3372 O O . GLU B 1 119 ? -11.406 -34.719 -12.484 1 91.31 119 GLU B O 1
ATOM 3377 N N . GLU B 1 120 ? -10.492 -36.719 -12.57 1 85.81 120 GLU B N 1
ATOM 3378 C CA . GLU B 1 120 ? -11.133 -37.219 -13.789 1 85.81 120 GLU B CA 1
ATOM 3379 C C . GLU B 1 120 ? -10.891 -36.281 -14.961 1 85.81 120 GLU B C 1
ATOM 3381 O O . GLU B 1 120 ? -11.828 -35.938 -15.688 1 85.81 120 GLU B O 1
ATOM 3386 N N . LEU B 1 121 ? -9.695 -35.812 -14.906 1 90 121 LEU B N 1
ATOM 3387 C CA . LEU B 1 121 ? -9.328 -35.031 -16.062 1 90 121 LEU B CA 1
ATOM 3388 C C . LEU B 1 121 ? -8.961 -35.906 -17.25 1 90 121 LEU B C 1
ATOM 3390 O O . LEU B 1 121 ? -8.508 -37.031 -17.062 1 90 121 LEU B O 1
ATOM 3394 N N . GLY B 1 122 ? -9.367 -35.688 -18.438 1 87.12 122 GLY B N 1
ATOM 3395 C CA . GLY B 1 122 ? -9.094 -36.5 -19.625 1 87.12 122 GLY B CA 1
ATOM 3396 C C . GLY B 1 122 ? -7.621 -36.531 -19.984 1 87.12 122 GLY B C 1
ATOM 3397 O O . GLY B 1 122 ? -6.758 -36.344 -19.125 1 87.12 122 GLY B O 1
ATOM 3398 N N . ARG B 1 123 ? -7.332 -36.938 -21.141 1 89.69 123 ARG B N 1
ATOM 3399 C CA . ARG B 1 123 ? -5.965 -37.062 -21.641 1 89.69 123 ARG B CA 1
ATOM 3400 C C . ARG B 1 123 ? -5.336 -35.688 -21.828 1 89.69 123 ARG B C 1
ATOM 3402 O O . ARG B 1 123 ? -5.992 -34.75 -22.297 1 89.69 123 ARG B O 1
ATOM 3409 N N . ALA B 1 124 ? -4.137 -35.562 -21.484 1 93.06 124 ALA B N 1
ATOM 3410 C CA . ALA B 1 124 ? -3.338 -34.344 -21.672 1 93.06 124 ALA B CA 1
ATOM 3411 C C . ALA B 1 124 ? -4.074 -33.125 -21.141 1 93.06 124 ALA B C 1
ATOM 3413 O O . ALA B 1 124 ? -4.25 -32.156 -21.875 1 93.06 124 ALA B O 1
ATOM 3414 N N . PRO B 1 125 ? -4.484 -33.125 -19.859 1 96.31 125 PRO B N 1
ATOM 3415 C CA . PRO B 1 125 ? -5.25 -32 -19.312 1 96.31 125 PRO B CA 1
ATOM 3416 C C . PRO B 1 125 ? -4.438 -30.719 -19.234 1 96.31 125 PRO B C 1
ATOM 3418 O O . PRO B 1 125 ? -3.207 -30.766 -19.156 1 96.31 125 PRO B O 1
ATOM 3421 N N . LEU B 1 126 ? -5.156 -29.609 -19.359 1 98.19 126 LEU B N 1
ATOM 3422 C CA . LEU B 1 126 ? -4.629 -28.281 -19.094 1 98.19 126 LEU B CA 1
ATOM 3423 C C . LEU B 1 126 ? -5.234 -27.703 -17.828 1 98.19 126 LEU B C 1
ATOM 3425 O O . LEU B 1 126 ? -6.457 -27.609 -17.703 1 98.19 126 LEU B O 1
ATOM 3429 N N . VAL B 1 127 ? -4.387 -27.406 -16.875 1 98.44 127 VAL B N 1
ATOM 3430 C CA . VAL B 1 127 ? -4.812 -26.812 -15.609 1 98.44 127 VAL B CA 1
ATOM 3431 C C . VAL B 1 127 ? -4.184 -25.438 -15.445 1 98.44 127 VAL B C 1
ATOM 3433 O O . VAL B 1 127 ? -2.969 -25.281 -15.594 1 98.44 127 VAL B O 1
ATOM 3436 N N . ALA B 1 128 ? -4.996 -24.453 -15.203 1 98.75 128 ALA B N 1
ATOM 3437 C CA . ALA B 1 128 ? -4.5 -23.094 -14.953 1 98.75 128 ALA B CA 1
ATOM 3438 C C . ALA B 1 128 ? -4.27 -22.859 -13.461 1 98.75 128 ALA B C 1
ATOM 3440 O O . ALA B 1 128 ? -5.059 -23.312 -12.633 1 98.75 128 ALA B O 1
ATOM 3441 N N . VAL B 1 129 ? -3.178 -22.219 -13.148 1 98.75 129 VAL B N 1
ATOM 3442 C CA . VAL B 1 129 ? -2.85 -21.797 -11.789 1 98.75 129 VAL B CA 1
ATOM 3443 C C . VAL B 1 129 ? -3.217 -20.328 -11.594 1 98.75 129 VAL B C 1
ATOM 3445 O O . VAL B 1 129 ? -2.924 -19.484 -12.453 1 98.75 129 VAL B O 1
ATOM 3448 N N . PRO B 1 130 ? -3.852 -20 -10.5 1 98.69 130 PRO B N 1
ATOM 3449 C CA . PRO B 1 130 ? -4.254 -18.609 -10.289 1 98.69 130 PRO B CA 1
ATOM 3450 C C . PRO B 1 130 ? -3.064 -17.672 -10.156 1 98.69 130 PRO B C 1
ATOM 3452 O O . PRO B 1 130 ? -1.949 -18.109 -9.859 1 98.69 130 PRO B O 1
ATOM 3455 N N . ASN B 1 131 ? -3.322 -16.406 -10.305 1 98.06 131 ASN B N 1
ATOM 3456 C CA . ASN B 1 131 ? -2.408 -15.297 -10.102 1 98.06 131 ASN B CA 1
ATOM 3457 C C . ASN B 1 131 ? -1.77 -15.328 -8.719 1 98.06 131 ASN B C 1
ATOM 3459 O O . ASN B 1 131 ? -2.416 -15.711 -7.742 1 98.06 131 ASN B O 1
ATOM 3463 N N . CYS B 1 132 ? -0.519 -14.93 -8.68 1 98.62 132 CYS B N 1
ATOM 3464 C CA . CYS B 1 132 ? 0.221 -14.984 -7.422 1 98.62 132 CYS B CA 1
ATOM 3465 C C . CYS B 1 132 ? -0.421 -14.086 -6.371 1 98.62 132 CYS B C 1
ATOM 3467 O O . CYS B 1 132 ? -0.21 -14.281 -5.172 1 98.62 132 CYS B O 1
ATOM 3469 N N . THR B 1 133 ? -1.151 -13.062 -6.73 1 98.75 133 THR B N 1
ATOM 3470 C CA . THR B 1 133 ? -1.864 -12.195 -5.805 1 98.75 133 THR B CA 1
ATOM 3471 C C . THR B 1 133 ? -3.188 -12.82 -5.379 1 98.75 133 THR B C 1
ATOM 3473 O O . THR B 1 133 ? -3.693 -12.547 -4.289 1 98.75 133 THR B O 1
ATOM 3476 N N . VAL B 1 134 ? -3.697 -13.727 -6.168 1 98.88 134 VAL B N 1
ATOM 3477 C CA . VAL B 1 134 ? -5.004 -14.344 -5.949 1 98.88 134 VAL B CA 1
ATOM 3478 C C . VAL B 1 134 ? -4.883 -15.445 -4.898 1 98.88 134 VAL B C 1
ATOM 3480 O O . VAL B 1 134 ? -5.668 -15.492 -3.949 1 98.88 134 VAL B O 1
ATOM 3483 N N . THR B 1 135 ? -3.904 -16.312 -5.066 1 98.75 135 THR B N 1
ATOM 3484 C CA . THR B 1 135 ? -3.873 -17.547 -4.297 1 98.75 135 THR B CA 1
ATOM 3485 C C . THR B 1 135 ? -3.76 -17.266 -2.805 1 98.75 135 THR B C 1
ATOM 3487 O O . THR B 1 135 ? -4.562 -17.75 -2.01 1 98.75 135 THR B O 1
ATOM 3490 N N . PRO B 1 136 ? -2.795 -16.438 -2.363 1 98.88 136 PRO B N 1
ATOM 3491 C CA . PRO B 1 136 ? -2.736 -16.156 -0.926 1 98.88 136 PRO B CA 1
ATOM 3492 C C . PRO B 1 136 ? -4.012 -15.5 -0.399 1 98.88 136 PRO B C 1
ATOM 3494 O O . PRO B 1 136 ? -4.457 -15.812 0.708 1 98.88 136 PRO B O 1
ATOM 3497 N N . LEU B 1 137 ? -4.598 -14.633 -1.144 1 98.94 137 LEU B N 1
ATOM 3498 C CA . LEU B 1 137 ? -5.852 -13.992 -0.759 1 98.94 137 LEU B CA 1
ATOM 3499 C C . LEU B 1 137 ? -6.969 -15.016 -0.615 1 98.94 137 LEU B C 1
ATOM 3501 O O . LEU B 1 137 ? -7.691 -15.016 0.385 1 98.94 137 LEU B O 1
ATOM 3505 N N . ALA B 1 138 ? -7.07 -15.891 -1.606 1 98.94 138 ALA B N 1
ATOM 3506 C CA . ALA B 1 138 ? -8.117 -16.906 -1.594 1 98.94 138 ALA B CA 1
ATOM 3507 C C . ALA B 1 138 ? -7.938 -17.875 -0.423 1 98.94 138 ALA B C 1
ATOM 3509 O O . ALA B 1 138 ? -8.914 -18.281 0.205 1 98.94 138 ALA B O 1
ATOM 3510 N N . LEU B 1 139 ? -6.699 -18.203 -0.19 1 98.88 139 LEU B N 1
ATOM 3511 C CA . LEU B 1 139 ? -6.414 -19.109 0.926 1 98.88 139 LEU B CA 1
ATOM 3512 C C . LEU B 1 139 ? -6.852 -18.484 2.248 1 98.88 139 LEU B C 1
ATOM 3514 O O . LEU B 1 139 ? -7.285 -19.188 3.16 1 98.88 139 LEU B O 1
ATOM 3518 N N . ALA B 1 140 ? -6.746 -17.188 2.402 1 98.88 140 ALA B N 1
ATOM 3519 C CA . ALA B 1 140 ? -7.137 -16.5 3.625 1 98.88 140 ALA B CA 1
ATOM 3520 C C . ALA B 1 140 ? -8.656 -16.359 3.717 1 98.88 140 ALA B C 1
ATOM 3522 O O . ALA B 1 140 ? -9.227 -16.375 4.812 1 98.88 140 ALA B O 1
ATOM 3523 N N . LEU B 1 141 ? -9.328 -16.219 2.598 1 98.88 141 LEU B N 1
ATOM 3524 C CA . LEU B 1 141 ? -10.766 -15.969 2.574 1 98.88 141 LEU B CA 1
ATOM 3525 C C . LEU B 1 141 ? -11.547 -17.281 2.676 1 98.88 141 LEU B C 1
ATOM 3527 O O . LEU B 1 141 ? -12.648 -17.297 3.227 1 98.88 141 LEU B O 1
ATOM 3531 N N . ALA B 1 142 ? -10.969 -18.391 2.152 1 98.81 142 ALA B N 1
ATOM 3532 C CA . ALA B 1 142 ? -11.664 -19.672 2.051 1 98.81 142 ALA B CA 1
ATOM 3533 C C . ALA B 1 142 ? -12.172 -20.125 3.416 1 98.81 142 ALA B C 1
ATOM 3535 O O . ALA B 1 142 ? -13.344 -20.484 3.561 1 98.81 142 ALA B O 1
ATOM 3536 N N . PRO B 1 143 ? -11.328 -20.078 4.48 1 98.56 143 PRO B N 1
ATOM 3537 C CA . PRO B 1 143 ? -11.805 -20.547 5.781 1 98.56 143 PRO B CA 1
ATOM 3538 C C . PRO B 1 143 ? -12.891 -19.641 6.371 1 98.56 143 PRO B C 1
ATOM 3540 O O . PRO B 1 143 ? -13.547 -20.016 7.348 1 98.56 143 PRO B O 1
ATOM 3543 N N . LEU B 1 144 ? -13.109 -18.453 5.855 1 98.5 144 LEU B N 1
ATOM 3544 C CA . LEU B 1 144 ? -14.109 -17.516 6.355 1 98.5 144 LEU B CA 1
ATOM 3545 C C . LEU B 1 144 ? -15.422 -17.656 5.594 1 98.5 144 LEU B C 1
ATOM 3547 O O . LEU B 1 144 ? -16.453 -17.141 6.027 1 98.5 144 LEU B O 1
ATOM 3551 N N . ALA B 1 145 ? -15.422 -18.359 4.492 1 97.38 145 ALA B N 1
ATOM 3552 C CA . ALA B 1 145 ? -16.562 -18.484 3.59 1 97.38 145 ALA B CA 1
ATOM 3553 C C . ALA B 1 145 ? -17.781 -19.016 4.32 1 97.38 145 ALA B C 1
ATOM 3555 O O . ALA B 1 145 ? -18.906 -18.562 4.09 1 97.38 145 ALA B O 1
ATOM 3556 N N . PRO B 1 146 ? -17.578 -20.016 5.234 1 96.62 146 PRO B N 1
ATOM 3557 C CA . PRO B 1 146 ? -18.75 -20.562 5.938 1 96.62 146 PRO B CA 1
ATOM 3558 C C . PRO B 1 146 ? -19.469 -19.516 6.785 1 96.62 146 PRO B C 1
ATOM 3560 O O . PRO B 1 146 ? -20.625 -19.703 7.164 1 96.62 146 PRO B O 1
ATOM 3563 N N . LEU B 1 147 ? -18.781 -18.406 7.141 1 97.5 147 LEU B N 1
ATOM 3564 C CA . LEU B 1 147 ? -19.391 -17.344 7.918 1 97.5 147 LEU B CA 1
ATOM 3565 C C . LEU B 1 147 ? -20.203 -16.406 7.02 1 97.5 147 LEU B C 1
ATOM 3567 O O . LEU B 1 147 ? -20.875 -15.5 7.508 1 97.5 147 LEU B O 1
ATOM 3571 N N . GLY B 1 148 ? -20.172 -16.656 5.719 1 98.19 148 GLY B N 1
ATOM 3572 C CA . GLY B 1 148 ? -20.906 -15.836 4.762 1 98.19 148 GLY B CA 1
ATOM 3573 C C . GLY B 1 148 ? -20.172 -14.562 4.391 1 98.19 148 GLY B C 1
ATOM 3574 O O . GLY B 1 148 ? -20.359 -13.523 5.031 1 98.19 148 GLY B O 1
ATOM 3575 N N . ILE B 1 149 ? -19.469 -14.57 3.328 1 98.5 149 ILE B N 1
ATOM 3576 C CA . ILE B 1 149 ? -18.766 -13.375 2.861 1 98.5 149 ILE B CA 1
ATOM 3577 C C . ILE B 1 149 ? -19.734 -12.469 2.102 1 98.5 149 ILE B C 1
ATOM 3579 O O . ILE B 1 149 ? -20.328 -12.883 1.097 1 98.5 149 ILE B O 1
ATOM 3583 N N . ASP B 1 150 ? -19.922 -11.312 2.586 1 97.94 150 ASP B N 1
ATOM 3584 C CA . ASP B 1 150 ? -20.797 -10.336 1.942 1 97.94 150 ASP B CA 1
ATOM 3585 C C . ASP B 1 150 ? -20.016 -9.453 0.97 1 97.94 150 ASP B C 1
ATOM 3587 O O . ASP B 1 150 ? -20.406 -9.297 -0.189 1 97.94 150 ASP B O 1
ATOM 3591 N N . ARG B 1 151 ? -18.922 -8.922 1.467 1 97.62 151 ARG B N 1
ATOM 3592 C CA . ARG B 1 151 ? -18.078 -8.039 0.668 1 97.62 151 ARG B CA 1
ATOM 3593 C C . ARG B 1 151 ? -16.609 -8.148 1.092 1 97.62 151 ARG B C 1
ATOM 3595 O O . ARG B 1 151 ? -16.312 -8.289 2.279 1 97.62 151 ARG B O 1
ATOM 3602 N N . VAL B 1 152 ? -15.773 -8.062 0.147 1 98.81 152 VAL B N 1
ATOM 3603 C CA . VAL B 1 152 ? -14.328 -8.047 0.39 1 98.81 152 VAL B CA 1
ATOM 3604 C C . VAL B 1 152 ? -13.711 -6.82 -0.28 1 98.81 152 VAL B C 1
ATOM 3606 O O . VAL B 1 152 ? -13.953 -6.559 -1.461 1 98.81 152 VAL B O 1
ATOM 3609 N N . THR B 1 153 ? -13.023 -6.031 0.426 1 98.81 153 THR B N 1
ATOM 3610 C CA . THR B 1 153 ? -12.211 -4.953 -0.135 1 98.81 153 THR B CA 1
ATOM 3611 C C . THR B 1 153 ? -10.727 -5.246 0.039 1 98.81 153 THR B C 1
ATOM 3613 O O . THR B 1 153 ? -10.281 -5.586 1.137 1 98.81 153 THR B O 1
ATOM 3616 N N . VAL B 1 154 ? -9.961 -5.105 -1.053 1 98.94 154 VAL B N 1
ATOM 3617 C CA . VAL B 1 154 ? -8.547 -5.469 -1.027 1 98.94 154 VAL B CA 1
ATOM 3618 C C . VAL B 1 154 ? -7.715 -4.344 -1.634 1 98.94 154 VAL B C 1
ATOM 3620 O O . VAL B 1 154 ? -8.047 -3.826 -2.705 1 98.94 154 VAL B O 1
ATOM 3623 N N . ALA B 1 155 ? -6.715 -3.93 -0.991 1 98.94 155 ALA B N 1
ATOM 3624 C CA . ALA B 1 155 ? -5.629 -3.119 -1.532 1 98.94 155 ALA B CA 1
ATOM 3625 C C . ALA B 1 155 ? -4.297 -3.863 -1.455 1 98.94 155 ALA B C 1
ATOM 3627 O O . ALA B 1 155 ? -3.906 -4.34 -0.386 1 98.94 155 ALA B O 1
ATOM 3628 N N . THR B 1 156 ? -3.619 -3.938 -2.564 1 98.94 156 THR B N 1
ATOM 3629 C CA . THR B 1 156 ? -2.406 -4.75 -2.553 1 98.94 156 THR B CA 1
ATOM 3630 C C . THR B 1 156 ? -1.163 -3.863 -2.553 1 98.94 156 THR B C 1
ATOM 3632 O O . THR B 1 156 ? -1.202 -2.729 -3.033 1 98.94 156 THR B O 1
ATOM 3635 N N . TYR B 1 157 ? -0.172 -4.371 -1.995 1 98.94 157 TYR B N 1
ATOM 3636 C CA . TYR B 1 157 ? 1.199 -3.877 -1.995 1 98.94 157 TYR B CA 1
ATOM 3637 C C . TYR B 1 157 ? 2.143 -4.883 -2.646 1 98.94 157 TYR B C 1
ATOM 3639 O O . TYR B 1 157 ? 2.793 -5.672 -1.955 1 98.94 157 TYR B O 1
ATOM 3647 N N . GLN B 1 158 ? 2.184 -4.773 -3.971 1 98.94 158 GLN B N 1
ATOM 3648 C CA . GLN B 1 158 ? 2.838 -5.863 -4.691 1 98.94 158 GLN B CA 1
ATOM 3649 C C . GLN B 1 158 ? 4.305 -5.539 -4.961 1 98.94 158 GLN B C 1
ATOM 3651 O O . GLN B 1 158 ? 4.633 -4.434 -5.387 1 98.94 158 GLN B O 1
ATOM 3656 N N . ALA B 1 159 ? 5.133 -6.48 -4.805 1 98.88 159 ALA B N 1
ATOM 3657 C CA . ALA B 1 159 ? 6.57 -6.375 -5.039 1 98.88 159 ALA B CA 1
ATOM 3658 C C . ALA B 1 159 ? 6.883 -6.332 -6.531 1 98.88 159 ALA B C 1
ATOM 3660 O O . ALA B 1 159 ? 6.078 -6.785 -7.355 1 98.88 159 ALA B O 1
ATOM 3661 N N . VAL B 1 160 ? 8.047 -5.871 -6.844 1 98.75 160 VAL B N 1
ATOM 3662 C CA . VAL B 1 160 ? 8.492 -5.707 -8.227 1 98.75 160 VAL B CA 1
ATOM 3663 C C . VAL B 1 160 ? 8.758 -7.074 -8.852 1 98.75 160 VAL B C 1
ATOM 3665 O O . VAL B 1 160 ? 8.656 -7.238 -10.07 1 98.75 160 VAL B O 1
ATOM 3668 N N . SER B 1 161 ? 9.047 -8.039 -8.008 1 98.56 161 SER B N 1
ATOM 3669 C CA . SER B 1 161 ? 9.273 -9.391 -8.523 1 98.56 161 SER B CA 1
ATOM 3670 C C . SER B 1 161 ? 8.047 -9.914 -9.258 1 98.56 161 SER B C 1
ATOM 3672 O O . SER B 1 161 ? 8.156 -10.797 -10.109 1 98.56 161 SER B O 1
ATOM 3674 N N . GLY B 1 162 ? 6.914 -9.383 -8.914 1 97.94 162 GLY B N 1
ATOM 3675 C CA . GLY B 1 162 ? 5.707 -9.742 -9.641 1 97.94 162 GLY B CA 1
ATOM 3676 C C . GLY B 1 162 ? 5.773 -9.406 -11.117 1 97.94 162 GLY B C 1
ATOM 3677 O O . GLY B 1 162 ? 5 -9.938 -11.922 1 97.94 162 GLY B O 1
ATOM 3678 N N . SER B 1 163 ? 6.703 -8.523 -11.477 1 97.06 163 SER B N 1
ATOM 3679 C CA . SER B 1 163 ? 6.875 -8.117 -12.867 1 97.06 163 SER B CA 1
ATOM 3680 C C . SER B 1 163 ? 8.086 -8.797 -13.5 1 97.06 163 SER B C 1
ATOM 3682 O O . SER B 1 163 ? 8.453 -8.484 -14.633 1 97.06 163 SER B O 1
ATOM 3684 N N . GLY B 1 164 ? 8.805 -9.609 -12.742 1 96.19 164 GLY B N 1
ATOM 3685 C CA . GLY B 1 164 ? 9.883 -10.414 -13.289 1 96.19 164 GLY B CA 1
ATOM 3686 C C . GLY B 1 164 ? 11.258 -9.867 -12.984 1 96.19 164 GLY B C 1
ATOM 3687 O O . GLY B 1 164 ? 11.391 -8.836 -12.312 1 96.19 164 GLY B O 1
ATOM 3688 N N . GLN B 1 165 ? 12.227 -10.539 -13.508 1 95.25 165 GLN B N 1
ATOM 3689 C CA . GLN B 1 165 ? 13.633 -10.258 -13.219 1 95.25 165 GLN B CA 1
ATOM 3690 C C . GLN B 1 165 ? 14.031 -8.867 -13.727 1 95.25 165 GLN B C 1
ATOM 3692 O O . GLN B 1 165 ? 14.734 -8.133 -13.039 1 95.25 165 GLN B O 1
ATOM 3697 N N . LYS B 1 166 ? 13.609 -8.523 -14.875 1 95.94 166 LYS B N 1
ATOM 3698 C CA . LYS B 1 166 ? 13.977 -7.238 -15.461 1 95.94 166 LYS B CA 1
ATOM 3699 C C . LYS B 1 166 ? 13.453 -6.078 -14.617 1 95.94 166 LYS B C 1
ATOM 3701 O O . LYS B 1 166 ? 14.094 -5.031 -14.531 1 95.94 166 LYS B O 1
ATOM 3706 N N . ALA B 1 167 ? 12.312 -6.254 -14.047 1 98 167 ALA B N 1
ATOM 3707 C CA . ALA B 1 167 ? 11.742 -5.223 -13.188 1 98 167 ALA B CA 1
ATOM 3708 C C . ALA B 1 167 ? 12.57 -5.047 -11.914 1 98 167 ALA B C 1
ATOM 3710 O O . ALA B 1 167 ? 12.773 -3.924 -11.445 1 98 167 ALA B O 1
ATOM 3711 N N . MET B 1 168 ? 13.047 -6.098 -11.359 1 97.44 168 MET B N 1
ATOM 3712 C CA . MET B 1 168 ? 13.906 -6.039 -10.18 1 97.44 168 MET B CA 1
ATOM 3713 C C . MET B 1 168 ? 15.203 -5.312 -10.492 1 97.44 168 MET B C 1
ATOM 3715 O O . MET B 1 168 ? 15.664 -4.484 -9.695 1 97.44 168 MET B O 1
ATOM 3719 N N . GLU B 1 169 ? 15.719 -5.676 -11.633 1 97.62 169 GLU B N 1
ATOM 3720 C CA . GLU B 1 169 ? 16.938 -5.008 -12.07 1 97.62 169 GLU B CA 1
ATOM 3721 C C . GLU B 1 169 ? 16.703 -3.514 -12.273 1 97.62 169 GLU B C 1
ATOM 3723 O O . GLU B 1 169 ? 17.547 -2.693 -11.906 1 97.62 169 GLU B O 1
ATOM 3728 N N . GLU B 1 170 ? 15.586 -3.219 -12.859 1 98.38 170 GLU B N 1
ATOM 3729 C CA . GLU B 1 170 ? 15.258 -1.812 -13.07 1 98.38 170 GLU B CA 1
ATOM 3730 C C . GLU B 1 170 ? 15.188 -1.057 -11.75 1 98.38 170 GLU B C 1
ATOM 3732 O O . GLU B 1 170 ? 15.711 0.053 -11.633 1 98.38 170 GLU B O 1
ATOM 3737 N N . MET B 1 171 ? 14.547 -1.596 -10.742 1 98.25 171 MET B N 1
ATOM 3738 C CA . MET B 1 171 ? 14.445 -0.926 -9.453 1 98.25 171 MET B CA 1
ATOM 3739 C C . MET B 1 171 ? 15.828 -0.738 -8.82 1 98.25 171 MET B C 1
ATOM 3741 O O . MET B 1 171 ? 16.109 0.319 -8.258 1 98.25 171 MET B O 1
ATOM 3745 N N . ALA B 1 172 ? 16.656 -1.776 -8.945 1 97.88 172 ALA B N 1
ATOM 3746 C CA . ALA B 1 172 ? 18.016 -1.68 -8.414 1 97.88 172 ALA B CA 1
ATOM 3747 C C . ALA B 1 172 ? 18.797 -0.58 -9.125 1 97.88 172 ALA B C 1
ATOM 3749 O O . ALA B 1 172 ? 19.484 0.221 -8.477 1 97.88 172 ALA B O 1
ATOM 3750 N N . ASP B 1 173 ? 18.672 -0.594 -10.414 1 97.88 173 ASP B N 1
ATOM 3751 C CA . ASP B 1 173 ? 19.375 0.395 -11.219 1 97.88 173 ASP B CA 1
ATOM 3752 C C . ASP B 1 173 ? 18.891 1.81 -10.906 1 97.88 173 ASP B C 1
ATOM 3754 O O . ASP B 1 173 ? 19.703 2.734 -10.789 1 97.88 173 ASP B O 1
ATOM 3758 N N . GLN B 1 174 ? 17.641 1.936 -10.836 1 98.31 174 GLN B N 1
ATOM 3759 C CA . GLN B 1 174 ? 17.078 3.236 -10.492 1 98.31 174 GLN B CA 1
ATOM 3760 C C . GLN B 1 174 ? 17.562 3.707 -9.125 1 98.31 174 GLN B C 1
ATOM 3762 O O . GLN B 1 174 ? 17.891 4.883 -8.953 1 98.31 174 GLN B O 1
ATOM 3767 N N . THR B 1 175 ? 17.594 2.838 -8.133 1 97.69 175 THR B N 1
ATOM 3768 C CA . THR B 1 175 ? 18.031 3.16 -6.781 1 97.69 175 THR B CA 1
ATOM 3769 C C . THR B 1 175 ? 19.484 3.643 -6.789 1 97.69 175 THR B C 1
ATOM 3771 O O . THR B 1 175 ? 19.797 4.676 -6.199 1 97.69 175 THR B O 1
ATOM 3774 N N . THR B 1 176 ? 20.281 2.9 -7.531 1 96.44 176 THR B N 1
ATOM 3775 C CA . THR B 1 176 ? 21.688 3.26 -7.648 1 96.44 176 THR B CA 1
ATOM 3776 C C . THR B 1 176 ? 21.844 4.621 -8.32 1 96.44 176 THR B C 1
ATOM 3778 O O . THR B 1 176 ? 22.641 5.449 -7.871 1 96.44 176 THR B O 1
ATOM 3781 N N . ALA B 1 177 ? 21.094 4.781 -9.328 1 96.44 177 ALA B N 1
ATOM 3782 C CA . ALA B 1 177 ? 21.156 6.043 -10.062 1 96.44 177 ALA B CA 1
ATOM 3783 C C . ALA B 1 177 ? 20.797 7.219 -9.164 1 96.44 177 ALA B C 1
ATOM 3785 O O . ALA B 1 177 ? 21.484 8.242 -9.172 1 96.44 177 ALA B O 1
ATOM 3786 N N . LEU B 1 178 ? 19.797 7.09 -8.383 1 94.12 178 LEU B N 1
ATOM 3787 C CA . LEU B 1 178 ? 19.312 8.172 -7.523 1 94.12 178 LEU B CA 1
ATOM 3788 C C . LEU B 1 178 ? 20.328 8.5 -6.438 1 94.12 178 LEU B C 1
ATOM 3790 O O . LEU B 1 178 ? 20.562 9.672 -6.129 1 94.12 178 LEU B O 1
ATOM 3794 N N . PHE B 1 179 ? 21.016 7.551 -5.871 1 92.38 179 PHE B N 1
ATOM 3795 C CA . PHE B 1 179 ? 21.984 7.766 -4.809 1 92.38 179 PHE B CA 1
ATOM 3796 C C . PHE B 1 179 ? 23.312 8.273 -5.375 1 92.38 179 PHE B C 1
ATOM 3798 O O . PHE B 1 179 ? 24.156 8.781 -4.637 1 92.38 179 PHE B O 1
ATOM 3805 N N . SER B 1 180 ? 23.391 8.078 -6.68 1 91.38 180 SER B N 1
ATOM 3806 C CA . SER B 1 180 ? 24.562 8.648 -7.355 1 91.38 180 SER B CA 1
ATOM 3807 C C . SER B 1 180 ? 24.219 9.961 -8.039 1 91.38 180 SER B C 1
ATOM 3809 O O . SER B 1 180 ? 24.984 10.461 -8.867 1 91.38 180 SER B O 1
ATOM 3811 N N . GLN B 1 181 ? 23 10.367 -7.867 1 90.25 181 GLN B N 1
ATOM 3812 C CA . GLN B 1 181 ? 22.5 11.633 -8.383 1 90.25 181 GLN B CA 1
ATOM 3813 C C . GLN B 1 181 ? 22.422 11.609 -9.906 1 90.25 181 GLN B C 1
ATOM 3815 O O . GLN B 1 181 ? 22.797 12.578 -10.57 1 90.25 181 GLN B O 1
ATOM 3820 N N . ARG B 1 182 ? 22.172 10.461 -10.445 1 89.31 182 ARG B N 1
ATOM 3821 C CA . ARG B 1 182 ? 21.906 10.281 -11.867 1 89.31 182 ARG B CA 1
ATOM 3822 C C . ARG B 1 182 ? 20.406 10.086 -12.125 1 89.31 182 ARG B C 1
ATOM 3824 O O . ARG B 1 182 ? 19.641 9.805 -11.203 1 89.31 182 ARG B O 1
ATOM 3831 N N . ASP B 1 183 ? 20.016 10.305 -13.297 1 90.69 183 ASP B N 1
ATOM 3832 C CA . ASP B 1 183 ? 18.609 10.125 -13.664 1 90.69 183 ASP B CA 1
ATOM 3833 C C . ASP B 1 183 ? 18.219 8.648 -13.648 1 90.69 183 ASP B C 1
ATOM 3835 O O . ASP B 1 183 ? 19.016 7.793 -14.062 1 90.69 183 ASP B O 1
ATOM 3839 N N . ALA B 1 184 ? 17.109 8.414 -13.078 1 91.62 184 ALA B N 1
ATOM 3840 C CA . ALA B 1 184 ? 16.562 7.059 -13.078 1 91.62 184 ALA B CA 1
ATOM 3841 C C . ALA B 1 184 ? 15.734 6.809 -14.344 1 91.62 184 ALA B C 1
ATOM 3843 O O . ALA B 1 184 ? 14.789 7.547 -14.625 1 91.62 184 ALA B O 1
ATOM 3844 N N . GLU B 1 185 ? 16.062 5.82 -15.062 1 93.31 185 GLU B N 1
ATOM 3845 C CA . GLU B 1 185 ? 15.359 5.492 -16.297 1 93.31 185 GLU B CA 1
ATOM 3846 C C . GLU B 1 185 ? 14.344 4.379 -16.078 1 93.31 185 GLU B C 1
ATOM 3848 O O . GLU B 1 185 ? 14.562 3.486 -15.25 1 93.31 185 GLU B O 1
ATOM 3853 N N . ALA B 1 186 ? 13.234 4.5 -16.734 1 94.38 186 ALA B N 1
ATOM 3854 C CA . ALA B 1 186 ? 12.195 3.479 -16.672 1 94.38 186 ALA B CA 1
ATOM 3855 C C . ALA B 1 186 ? 12.047 2.771 -18.016 1 94.38 186 ALA B C 1
ATOM 3857 O O . ALA B 1 186 ? 11.922 3.424 -19.062 1 94.38 186 ALA B O 1
ATOM 3858 N N . SER B 1 187 ? 12.086 1.47 -18.016 1 95.19 187 SER B N 1
ATOM 3859 C CA . SER B 1 187 ? 11.938 0.682 -19.234 1 95.19 187 SER B CA 1
ATOM 3860 C C . SER B 1 187 ? 10.852 -0.38 -19.078 1 95.19 187 SER B C 1
ATOM 3862 O O . SER B 1 187 ? 10.086 -0.637 -20.016 1 95.19 187 SER B O 1
ATOM 3864 N N . VAL B 1 188 ? 10.82 -1.003 -17.953 1 96 188 VAL B N 1
ATOM 3865 C CA . VAL B 1 188 ? 9.805 -2.02 -17.672 1 96 188 VAL B CA 1
ATOM 3866 C C . VAL B 1 188 ? 8.5 -1.348 -17.25 1 96 188 VAL B C 1
ATOM 3868 O O . VAL B 1 188 ? 7.43 -1.701 -17.734 1 96 188 VAL B O 1
ATOM 3871 N N . TYR B 1 189 ? 8.648 -0.36 -16.391 1 97.12 189 TYR B N 1
ATOM 3872 C CA . TYR B 1 189 ? 7.492 0.389 -15.906 1 97.12 189 TYR B CA 1
ATOM 3873 C C . TYR B 1 189 ? 7.344 1.705 -16.656 1 97.12 189 TYR B C 1
ATOM 3875 O O . TYR B 1 189 ? 8.328 2.252 -17.172 1 97.12 189 TYR B O 1
ATOM 3883 N N . ALA B 1 190 ? 6.102 2.186 -16.703 1 95.19 190 ALA B N 1
ATOM 3884 C CA . ALA B 1 190 ? 5.836 3.459 -17.375 1 95.19 190 ALA B CA 1
ATOM 3885 C C . ALA B 1 190 ? 6.414 4.625 -16.578 1 95.19 190 ALA B C 1
ATOM 3887 O O . ALA B 1 190 ? 6.715 5.68 -17.141 1 95.19 190 ALA B O 1
ATOM 3888 N N . LYS B 1 191 ? 6.578 4.418 -15.281 1 97.44 191 LYS B N 1
ATOM 3889 C CA . LYS B 1 191 ? 7.117 5.418 -14.359 1 97.44 191 LYS B CA 1
ATOM 3890 C C . LYS B 1 191 ? 8.133 4.801 -13.406 1 97.44 191 LYS B C 1
ATOM 3892 O O . LYS B 1 191 ? 8.18 3.576 -13.25 1 97.44 191 LYS B O 1
ATOM 3897 N N . ARG B 1 192 ? 8.953 5.711 -12.812 1 97.88 192 ARG B N 1
ATOM 3898 C CA . ARG B 1 192 ? 9.93 5.254 -11.828 1 97.88 192 ARG B CA 1
ATOM 3899 C C . ARG B 1 192 ? 9.25 4.48 -10.703 1 97.88 192 ARG B C 1
ATOM 3901 O O . ARG B 1 192 ? 8.219 4.906 -10.18 1 97.88 192 ARG B O 1
ATOM 3908 N N . ILE B 1 193 ? 9.859 3.348 -10.383 1 98.75 193 ILE B N 1
ATOM 3909 C CA . ILE B 1 193 ? 9.297 2.527 -9.312 1 98.75 193 ILE B CA 1
ATOM 3910 C C . ILE B 1 193 ? 10.133 2.688 -8.047 1 98.75 193 ILE B C 1
ATOM 3912 O O . ILE B 1 193 ? 9.609 2.6 -6.934 1 98.75 193 ILE B O 1
ATOM 3916 N N . ALA B 1 194 ? 11.445 3.025 -8.227 1 98.62 194 ALA B N 1
ATOM 3917 C CA . ALA B 1 194 ? 12.281 3.24 -7.051 1 98.62 194 ALA B CA 1
ATOM 3918 C C . ALA B 1 194 ? 11.734 4.367 -6.18 1 98.62 194 ALA B C 1
ATOM 3920 O O . ALA B 1 194 ? 11.516 5.48 -6.66 1 98.62 194 ALA B O 1
ATOM 3921 N N . PHE B 1 195 ? 11.469 4.043 -4.883 1 98.56 195 PHE B N 1
ATOM 3922 C CA . PHE B 1 195 ? 10.945 4.965 -3.879 1 98.56 195 PHE B CA 1
ATOM 3923 C C . PHE B 1 195 ? 9.648 5.605 -4.359 1 98.56 195 PHE B C 1
ATOM 3925 O O . PHE B 1 195 ? 9.43 6.805 -4.148 1 98.56 195 PHE B O 1
ATOM 3932 N N . ASN B 1 196 ? 8.828 4.84 -5.031 1 98.81 196 ASN B N 1
ATOM 3933 C CA . ASN B 1 196 ? 7.555 5.285 -5.578 1 98.81 196 ASN B CA 1
ATOM 3934 C C . ASN B 1 196 ? 6.5 4.184 -5.508 1 98.81 196 ASN B C 1
ATOM 3936 O O . ASN B 1 196 ? 6.793 3.066 -5.082 1 98.81 196 ASN B O 1
ATOM 3940 N N . VAL B 1 197 ? 5.238 4.527 -5.746 1 98.94 197 VAL B N 1
ATOM 3941 C CA . VAL B 1 197 ? 4.133 3.576 -5.797 1 98.94 197 VAL B CA 1
ATOM 3942 C C . VAL B 1 197 ? 3.375 3.74 -7.113 1 98.94 197 VAL B C 1
ATOM 3944 O O . VAL B 1 197 ? 3.055 4.859 -7.52 1 98.94 197 VAL B O 1
ATOM 3947 N N . LEU B 1 198 ? 3.178 2.693 -7.793 1 98.81 198 LEU B N 1
ATOM 3948 C CA . LEU B 1 198 ? 2.414 2.713 -9.031 1 98.81 198 LEU B CA 1
ATOM 3949 C C . LEU B 1 198 ? 1.047 2.064 -8.844 1 98.81 198 LEU B C 1
ATOM 3951 O O . LEU B 1 198 ? 0.955 0.858 -8.609 1 98.81 198 LEU B O 1
ATOM 3955 N N . PRO B 1 199 ? -0.055 2.785 -8.938 1 98.69 199 PRO B N 1
ATOM 3956 C CA . PRO B 1 199 ? -1.39 2.264 -8.633 1 98.69 199 PRO B CA 1
ATOM 3957 C C . PRO B 1 199 ? -2.053 1.603 -9.844 1 98.69 199 PRO B C 1
ATOM 3959 O O . PRO B 1 199 ? -3.273 1.677 -10 1 98.69 199 PRO B O 1
ATOM 3962 N N . GLN B 1 200 ? -1.256 1.099 -10.75 1 98.12 200 GLN B N 1
ATOM 3963 C CA . GLN B 1 200 ? -1.755 0.424 -11.945 1 98.12 200 GLN B CA 1
ATOM 3964 C C . GLN B 1 200 ? -0.847 -0.737 -12.336 1 98.12 200 GLN B C 1
ATOM 3966 O O . GLN B 1 200 ? 0.351 -0.548 -12.562 1 98.12 200 GLN B O 1
ATOM 3971 N N . ILE B 1 201 ? -1.379 -1.859 -12.391 1 97.94 201 ILE B N 1
ATOM 3972 C CA . ILE B 1 201 ? -0.663 -3.051 -12.836 1 97.94 201 ILE B CA 1
ATOM 3973 C C . ILE B 1 201 ? -1.383 -3.672 -14.031 1 97.94 201 ILE B C 1
ATOM 3975 O O . ILE B 1 201 ? -2.457 -4.258 -13.875 1 97.94 201 ILE B O 1
ATOM 3979 N N . GLY B 1 202 ? -0.724 -3.574 -15.172 1 96 202 GLY B N 1
ATOM 3980 C CA . GLY B 1 202 ? -1.357 -3.994 -16.406 1 96 202 GLY B CA 1
ATOM 3981 C C . GLY B 1 202 ? -2.221 -2.914 -17.031 1 96 202 GLY B C 1
ATOM 3982 O O . GLY B 1 202 ? -2.463 -1.873 -16.422 1 96 202 GLY B O 1
ATOM 3983 N N . ASP B 1 203 ? -2.742 -3.148 -18.172 1 94.81 203 ASP B N 1
ATOM 3984 C CA . ASP B 1 203 ? -3.545 -2.182 -18.922 1 94.81 203 ASP B CA 1
ATOM 3985 C C . ASP B 1 203 ? -4.922 -2.012 -18.281 1 94.81 203 ASP B C 1
ATOM 3987 O O . ASP B 1 203 ? -5.457 -2.947 -17.688 1 94.81 203 ASP B O 1
ATOM 3991 N N . VAL B 1 204 ? -5.445 -0.825 -18.469 1 96.06 204 VAL B N 1
ATOM 3992 C CA . VAL B 1 204 ? -6.75 -0.5 -17.906 1 96.06 204 VAL B CA 1
ATOM 3993 C C . VAL B 1 204 ? -7.828 -0.666 -18.984 1 96.06 204 VAL B C 1
ATOM 3995 O O . VAL B 1 204 ? -7.617 -0.316 -20.141 1 96.06 204 VAL B O 1
ATOM 3998 N N . ASP B 1 205 ? -8.977 -1.181 -18.625 1 95.44 205 ASP B N 1
ATOM 3999 C CA . ASP B 1 205 ? -10.07 -1.336 -19.578 1 95.44 205 ASP B CA 1
ATOM 4000 C C . ASP B 1 205 ? -10.992 -0.117 -19.562 1 95.44 205 ASP B C 1
ATOM 4002 O O . ASP B 1 205 ? -10.664 0.908 -18.969 1 95.44 205 ASP B O 1
ATOM 4006 N N . ASP B 1 206 ? -12.141 -0.177 -20.234 1 92.69 206 ASP B N 1
ATOM 4007 C CA . ASP B 1 206 ? -13.047 0.96 -20.406 1 92.69 206 ASP B CA 1
ATOM 4008 C C . ASP B 1 206 ? -13.664 1.361 -19.062 1 92.69 206 ASP B C 1
ATOM 4010 O O . ASP B 1 206 ? -14.008 2.527 -18.859 1 92.69 206 ASP B O 1
ATOM 4014 N N . ASN B 1 207 ? -13.703 0.402 -18.125 1 92.25 207 ASN B N 1
ATOM 4015 C CA . ASN B 1 207 ? -14.281 0.667 -16.812 1 92.25 207 ASN B CA 1
ATOM 4016 C C . ASN B 1 207 ? -13.242 1.223 -15.844 1 92.25 207 ASN B C 1
ATOM 4018 O O . ASN B 1 207 ? -13.578 1.641 -14.734 1 92.25 207 ASN B O 1
ATOM 4022 N N . GLY B 1 208 ? -12.016 1.216 -16.219 1 94.75 208 GLY B N 1
ATOM 4023 C CA . GLY B 1 208 ? -10.938 1.743 -15.398 1 94.75 208 GLY B CA 1
ATOM 4024 C C . GLY B 1 208 ? -10.219 0.673 -14.602 1 94.75 208 GLY B C 1
ATOM 4025 O O . GLY B 1 208 ? -9.25 0.964 -13.891 1 94.75 208 GLY B O 1
ATOM 4026 N N . ASP B 1 209 ? -10.633 -0.568 -14.781 1 97.25 209 ASP B N 1
ATOM 4027 C CA . ASP B 1 209 ? -10 -1.661 -14.055 1 97.25 209 ASP B CA 1
ATOM 4028 C C . ASP B 1 209 ? -8.711 -2.113 -14.742 1 97.25 209 ASP B C 1
ATOM 4030 O O . ASP B 1 209 ? -8.695 -2.316 -15.961 1 97.25 209 ASP B O 1
ATOM 4034 N N . SER B 1 210 ? -7.664 -2.268 -14 1 97.56 210 SER B N 1
ATOM 4035 C CA . SER B 1 210 ? -6.434 -2.801 -14.578 1 97.56 210 SER B CA 1
ATOM 4036 C C . SER B 1 210 ? -6.523 -4.312 -14.766 1 97.56 210 SER B C 1
ATOM 4038 O O . SER B 1 210 ? -7.387 -4.969 -14.18 1 97.56 210 SER B O 1
ATOM 4040 N N . GLU B 1 211 ? -5.676 -4.82 -15.555 1 97.19 211 GLU B N 1
ATOM 4041 C CA . GLU B 1 211 ? -5.621 -6.262 -15.789 1 97.19 211 GLU B CA 1
ATOM 4042 C C . GLU B 1 211 ? -5.438 -7.023 -14.484 1 97.19 211 GLU B C 1
ATOM 4044 O O . GLU B 1 211 ? -6.094 -8.039 -14.25 1 97.19 211 GLU B O 1
ATOM 4049 N N . GLU B 1 212 ? -4.559 -6.566 -13.648 1 98.44 212 GLU B N 1
ATOM 4050 C CA . GLU B 1 212 ? -4.305 -7.219 -12.367 1 98.44 212 GLU B CA 1
ATOM 4051 C C . GLU B 1 212 ? -5.535 -7.168 -11.469 1 98.44 212 GLU B C 1
ATOM 4053 O O . GLU B 1 212 ? -5.863 -8.156 -10.805 1 98.44 212 GLU B O 1
ATOM 4058 N N . GLU B 1 213 ? -6.195 -6.066 -11.43 1 98.75 213 GLU B N 1
ATOM 4059 C CA . GLU B 1 213 ? -7.391 -5.922 -10.602 1 98.75 213 GLU B CA 1
ATOM 4060 C C . GLU B 1 213 ? -8.5 -6.863 -11.07 1 98.75 213 GLU B C 1
ATOM 4062 O O . GLU B 1 213 ? -9.172 -7.496 -10.25 1 98.75 213 GLU B O 1
ATOM 4067 N N . ARG B 1 214 ? -8.68 -6.988 -12.375 1 98.12 214 ARG B N 1
ATOM 4068 C CA . ARG B 1 214 ? -9.656 -7.926 -12.914 1 98.12 214 ARG B CA 1
ATOM 4069 C C . ARG B 1 214 ? -9.281 -9.367 -12.57 1 98.12 214 ARG B C 1
ATOM 4071 O O . ARG B 1 214 ? -10.141 -10.156 -12.18 1 98.12 214 ARG B O 1
ATOM 4078 N N . SER B 1 215 ? -7.992 -9.633 -12.68 1 98.19 215 SER B N 1
ATOM 4079 C CA . SER B 1 215 ? -7.52 -10.977 -12.352 1 98.19 215 SER B CA 1
ATOM 4080 C C . SER B 1 215 ? -7.805 -11.32 -10.891 1 98.19 215 SER B C 1
ATOM 4082 O O . SER B 1 215 ? -8.398 -12.359 -10.602 1 98.19 215 SER B O 1
ATOM 4084 N N . VAL B 1 216 ? -7.434 -10.445 -10 1 98.81 216 VAL B N 1
ATOM 4085 C CA . VAL B 1 216 ? -7.609 -10.688 -8.57 1 98.81 216 VAL B CA 1
ATOM 4086 C C . VAL B 1 216 ? -9.094 -10.828 -8.25 1 98.81 216 VAL B C 1
ATOM 4088 O O . VAL B 1 216 ? -9.5 -11.75 -7.535 1 98.81 216 VAL B O 1
ATOM 4091 N N . ARG B 1 217 ? -9.883 -9.969 -8.797 1 98.56 217 ARG B N 1
ATOM 4092 C CA . ARG B 1 217 ? -11.32 -9.977 -8.539 1 98.56 217 ARG B CA 1
ATOM 4093 C C . ARG B 1 217 ? -11.961 -11.258 -9.078 1 98.56 217 ARG B C 1
ATOM 4095 O O . ARG B 1 217 ? -12.578 -12.008 -8.32 1 98.56 217 ARG B O 1
ATOM 4102 N N . ASP B 1 218 ? -11.742 -11.578 -10.352 1 98.25 218 ASP B N 1
ATOM 4103 C CA . ASP B 1 218 ? -12.492 -12.617 -11.039 1 98.25 218 ASP B CA 1
ATOM 4104 C C . ASP B 1 218 ? -11.992 -14.008 -10.641 1 98.25 218 ASP B C 1
ATOM 4106 O O . ASP B 1 218 ? -12.797 -14.922 -10.438 1 98.25 218 ASP B O 1
ATOM 4110 N N . GLU B 1 219 ? -10.711 -14.172 -10.531 1 98.75 219 GLU B N 1
ATOM 4111 C CA . GLU B 1 219 ? -10.172 -15.477 -10.172 1 98.75 219 GLU B CA 1
ATOM 4112 C C . GLU B 1 219 ? -10.477 -15.82 -8.719 1 98.75 219 GLU B C 1
ATOM 4114 O O . GLU B 1 219 ? -10.797 -16.969 -8.398 1 98.75 219 GLU B O 1
ATOM 4119 N N . THR B 1 220 ? -10.359 -14.812 -7.816 1 98.81 220 THR B N 1
ATOM 4120 C CA . THR B 1 220 ? -10.719 -15.047 -6.422 1 98.81 220 THR B CA 1
ATOM 4121 C C . THR B 1 220 ? -12.188 -15.438 -6.301 1 98.81 220 THR B C 1
ATOM 4123 O O . THR B 1 220 ? -12.531 -16.391 -5.594 1 98.81 220 THR B O 1
ATOM 4126 N N . ALA B 1 221 ? -13.023 -14.711 -7.02 1 98.62 221 ALA B N 1
ATOM 4127 C CA . ALA B 1 221 ? -14.453 -15.016 -7.004 1 98.62 221 ALA B CA 1
ATOM 4128 C C . ALA B 1 221 ? -14.711 -16.438 -7.492 1 98.62 221 ALA B C 1
ATOM 4130 O O . ALA B 1 221 ? -15.492 -17.172 -6.883 1 98.62 221 ALA B O 1
ATOM 4131 N N . ARG B 1 222 ? -14.047 -16.812 -8.555 1 97.94 222 ARG B N 1
ATOM 4132 C CA . ARG B 1 222 ? -14.211 -18.141 -9.141 1 97.94 222 ARG B CA 1
ATOM 4133 C C . ARG B 1 222 ? -13.766 -19.234 -8.172 1 97.94 222 ARG B C 1
ATOM 4135 O O . ARG B 1 222 ? -14.492 -20.203 -7.941 1 97.94 222 ARG B O 1
ATOM 4142 N N . LEU B 1 223 ? -12.633 -19.078 -7.535 1 98.19 223 LEU B N 1
ATOM 4143 C CA . LEU B 1 223 ? -12.078 -20.078 -6.625 1 98.19 223 LEU B CA 1
ATOM 4144 C C . LEU B 1 223 ? -12.992 -20.281 -5.418 1 98.19 223 LEU B C 1
ATOM 4146 O O . LEU B 1 223 ? -13.125 -21.391 -4.914 1 98.19 223 LEU B O 1
ATOM 4150 N N . LEU B 1 224 ? -13.641 -19.188 -4.988 1 98.44 224 LEU B N 1
ATOM 4151 C CA . LEU B 1 224 ? -14.375 -19.219 -3.73 1 98.44 224 LEU B CA 1
ATOM 4152 C C . LEU B 1 224 ? -15.875 -19.297 -3.984 1 98.44 224 LEU B C 1
ATOM 4154 O O . LEU B 1 224 ? -16.672 -19.25 -3.043 1 98.44 224 LEU B O 1
ATOM 4158 N N . LYS B 1 225 ? -16.281 -19.375 -5.309 1 97.44 225 LYS B N 1
ATOM 4159 C CA . LYS B 1 225 ? -17.688 -19.422 -5.715 1 97.44 225 LYS B CA 1
ATOM 4160 C C . LYS B 1 225 ? -18.438 -18.188 -5.203 1 97.44 225 LYS B C 1
ATOM 4162 O O . LYS B 1 225 ? -19.516 -18.328 -4.617 1 97.44 225 LYS B O 1
ATOM 4167 N N . LEU B 1 226 ? -17.797 -17.031 -5.301 1 98.44 226 LEU B N 1
ATOM 4168 C CA . LEU B 1 226 ? -18.391 -15.734 -5.027 1 98.44 226 LEU B CA 1
ATOM 4169 C C . LEU B 1 226 ? -18.766 -15.031 -6.324 1 98.44 226 LEU B C 1
ATOM 4171 O O . LEU B 1 226 ? -18.391 -15.469 -7.41 1 98.44 226 LEU B O 1
ATOM 4175 N N . LYS B 1 227 ? -19.594 -13.984 -6.168 1 98 227 LYS B N 1
ATOM 4176 C CA . LYS B 1 227 ? -19.812 -13.078 -7.293 1 98 227 LYS B CA 1
ATOM 4177 C C . LYS B 1 227 ? -18.703 -12.031 -7.371 1 98 227 LYS B C 1
ATOM 4179 O O . LYS B 1 227 ? -18.281 -11.484 -6.348 1 98 227 LYS B O 1
ATOM 4184 N N . PRO B 1 228 ? -18.219 -11.773 -8.594 1 97.94 228 PRO B N 1
ATOM 4185 C CA . PRO B 1 228 ? -17.172 -10.758 -8.734 1 97.94 228 PRO B CA 1
ATOM 4186 C C . PRO B 1 228 ? -17.547 -9.43 -8.078 1 97.94 228 PRO B C 1
ATOM 4188 O O . PRO B 1 228 ? -16.688 -8.734 -7.547 1 97.94 228 PRO B O 1
ATOM 4191 N N . GLU B 1 229 ? -18.844 -9.094 -8.008 1 97 229 GLU B N 1
ATOM 4192 C CA . GLU B 1 229 ? -19.328 -7.828 -7.465 1 97 229 GLU B CA 1
ATOM 4193 C C . GLU B 1 229 ? -19.109 -7.746 -5.957 1 97 229 GLU B C 1
ATOM 4195 O O . GLU B 1 229 ? -19.203 -6.672 -5.367 1 97 229 GLU B O 1
ATOM 4200 N N . GLN B 1 230 ? -18.797 -8.836 -5.363 1 98.06 230 GLN B N 1
ATOM 4201 C CA . GLN B 1 230 ? -18.562 -8.859 -3.92 1 98.06 230 GLN B CA 1
ATOM 4202 C C . GLN B 1 230 ? -17.141 -8.43 -3.586 1 98.06 230 GLN B C 1
ATOM 4204 O O . GLN B 1 230 ? -16.812 -8.234 -2.416 1 98.06 230 GLN B O 1
ATOM 4209 N N . LEU B 1 231 ? -16.312 -8.242 -4.629 1 98.62 231 LEU B N 1
ATOM 4210 C CA . LEU B 1 231 ? -14.914 -7.895 -4.402 1 98.62 231 LEU B CA 1
ATOM 4211 C C . LEU B 1 231 ? -14.602 -6.52 -4.984 1 98.62 231 LEU B C 1
ATOM 4213 O O . LEU B 1 231 ? -14.891 -6.254 -6.152 1 98.62 231 LEU B O 1
ATOM 4217 N N . GLU B 1 232 ? -14.086 -5.66 -4.184 1 98.56 232 GLU B N 1
ATOM 4218 C CA . GLU B 1 232 ? -13.5 -4.395 -4.617 1 98.56 232 GLU B CA 1
ATOM 4219 C C . GLU B 1 232 ? -11.984 -4.406 -4.461 1 98.56 232 GLU B C 1
ATOM 4221 O O . GLU B 1 232 ? -11.469 -4.508 -3.348 1 98.56 232 GLU B O 1
ATOM 4226 N N . VAL B 1 233 ? -11.305 -4.234 -5.621 1 98.81 233 VAL B N 1
ATOM 4227 C CA . VAL B 1 233 ? -9.875 -4.523 -5.609 1 98.81 233 VAL B CA 1
ATOM 4228 C C . VAL B 1 233 ? -9.102 -3.326 -6.156 1 98.81 233 VAL B C 1
ATOM 4230 O O . VAL B 1 233 ? -9.445 -2.785 -7.211 1 98.81 233 VAL B O 1
ATOM 4233 N N . THR B 1 234 ? -8.117 -2.881 -5.449 1 98.88 234 THR B N 1
ATOM 4234 C CA . THR B 1 234 ? -7.109 -1.943 -5.934 1 98.88 234 THR B CA 1
ATOM 4235 C C . THR B 1 234 ? -5.719 -2.566 -5.879 1 98.88 234 THR B C 1
ATOM 4237 O O . THR B 1 234 ? -5.281 -3.025 -4.82 1 98.88 234 THR B O 1
ATOM 4240 N N . CYS B 1 235 ? -5.062 -2.6 -7 1 98.88 235 CYS B N 1
ATOM 4241 C CA . CYS B 1 235 ? -3.732 -3.197 -7.062 1 98.88 235 CYS B CA 1
ATOM 4242 C C . CYS B 1 235 ? -2.67 -2.137 -7.324 1 98.88 235 CYS B C 1
ATOM 4244 O O . CYS B 1 235 ? -2.779 -1.367 -8.281 1 98.88 235 CYS B O 1
ATOM 4246 N N . ALA B 1 236 ? -1.651 -2.152 -6.484 1 98.94 236 ALA B N 1
ATOM 4247 C CA . ALA B 1 236 ? -0.549 -1.205 -6.633 1 98.94 236 ALA B CA 1
ATOM 4248 C C . ALA B 1 236 ? 0.799 -1.905 -6.484 1 98.94 236 ALA B C 1
ATOM 4250 O O . ALA B 1 236 ? 0.919 -2.885 -5.746 1 98.94 236 ALA B O 1
ATOM 4251 N N . ARG B 1 237 ? 1.782 -1.416 -7.254 1 98.88 237 ARG B N 1
ATOM 4252 C CA . ARG B 1 237 ? 3.168 -1.854 -7.121 1 98.88 237 ARG B CA 1
ATOM 4253 C C . ARG B 1 237 ? 3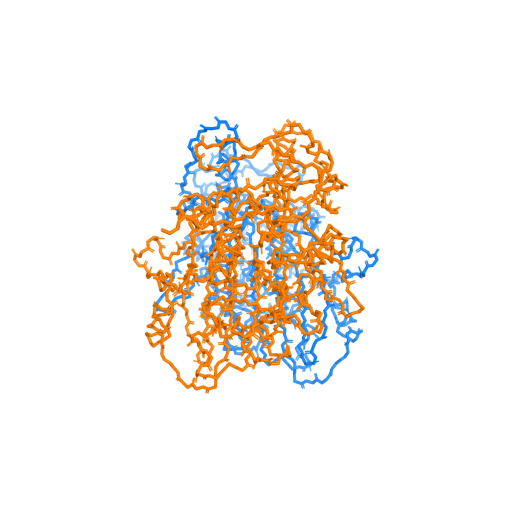.934 -0.957 -6.152 1 98.88 237 ARG B C 1
ATOM 4255 O O . ARG B 1 237 ? 3.812 0.269 -6.207 1 98.88 237 ARG B O 1
ATOM 4262 N N . VAL B 1 238 ? 4.574 -1.529 -5.199 1 98.94 238 VAL B N 1
ATOM 4263 C CA . VAL B 1 238 ? 5.402 -0.788 -4.25 1 98.94 238 VAL B CA 1
ATOM 4264 C C . VAL B 1 238 ? 6.871 -1.138 -4.461 1 98.94 238 VAL B C 1
ATOM 4266 O O . VAL B 1 238 ? 7.191 -2.168 -5.059 1 98.94 238 VAL B O 1
ATOM 4269 N N . PRO B 1 239 ? 7.805 -0.322 -4.031 1 98.88 239 PRO B N 1
ATOM 4270 C CA . PRO B 1 239 ? 9.227 -0.565 -4.277 1 98.88 239 PRO B CA 1
ATOM 4271 C C . PRO B 1 239 ? 9.836 -1.574 -3.305 1 98.88 239 PRO B C 1
ATOM 4273 O O . PRO B 1 239 ? 10.75 -1.236 -2.549 1 98.88 239 PRO B O 1
ATOM 4276 N N . VAL B 1 240 ? 9.352 -2.727 -3.303 1 98.88 240 VAL B N 1
ATOM 4277 C CA . VAL B 1 240 ? 9.773 -3.916 -2.57 1 98.88 240 VAL B CA 1
ATOM 4278 C C . VAL B 1 240 ? 10.203 -5.004 -3.553 1 98.88 240 VAL B C 1
ATOM 4280 O O . VAL B 1 240 ? 9.555 -5.211 -4.578 1 98.88 240 VAL B O 1
ATOM 4283 N N . PHE B 1 241 ? 11.281 -5.656 -3.297 1 98.38 241 PHE B N 1
ATOM 4284 C CA . PHE B 1 241 ? 11.836 -6.598 -4.266 1 98.38 241 PHE B CA 1
ATOM 4285 C C . PHE B 1 241 ? 10.992 -7.871 -4.316 1 98.38 241 PHE B C 1
ATOM 4287 O O . PHE B 1 241 ? 10.57 -8.297 -5.395 1 98.38 241 PHE B O 1
ATOM 4294 N N . PHE B 1 242 ? 10.812 -8.5 -3.15 1 98.44 242 PHE B N 1
ATOM 4295 C CA . PHE B 1 242 ? 10.047 -9.742 -3.057 1 98.44 242 PHE B CA 1
ATOM 4296 C C . PHE B 1 242 ? 9.008 -9.648 -1.943 1 98.44 242 PHE B C 1
ATOM 4298 O O . PHE B 1 242 ? 9.211 -8.953 -0.95 1 98.44 242 PHE B O 1
ATOM 4305 N N . GLY B 1 243 ? 7.93 -10.414 -2.137 1 98.81 243 GLY B N 1
ATOM 4306 C CA . GLY B 1 243 ? 6.891 -10.492 -1.123 1 98.81 243 GLY B CA 1
ATOM 4307 C C . GLY B 1 243 ? 5.758 -9.508 -1.354 1 98.81 243 GLY B C 1
ATOM 4308 O O . GLY B 1 243 ? 5.984 -8.297 -1.425 1 98.81 243 GLY B O 1
ATOM 4309 N N . HIS B 1 244 ? 4.594 -10.031 -1.555 1 98.94 244 HIS B N 1
ATOM 4310 C CA . HIS B 1 244 ? 3.402 -9.195 -1.647 1 98.94 244 HIS B CA 1
ATOM 4311 C C . HIS B 1 244 ? 2.742 -9.023 -0.284 1 98.94 244 HIS B C 1
ATOM 4313 O O . HIS B 1 244 ? 2.91 -9.867 0.602 1 98.94 244 HIS B O 1
ATOM 4319 N N . SER B 1 245 ? 2.035 -7.906 -0.151 1 98.94 245 SER B N 1
ATOM 4320 C CA . SER B 1 245 ? 1.154 -7.715 0.997 1 98.94 245 SER B CA 1
ATOM 4321 C C . SER B 1 245 ? -0.233 -7.258 0.558 1 98.94 245 SER B C 1
ATOM 4323 O O . SER B 1 245 ? -0.418 -6.824 -0.581 1 98.94 245 SER B O 1
ATOM 4325 N N . TRP B 1 246 ? -1.223 -7.488 1.402 1 98.94 246 TRP B N 1
ATOM 4326 C CA . TRP B 1 246 ? -2.621 -7.145 1.167 1 98.94 246 TRP B CA 1
ATOM 4327 C C . TRP B 1 246 ? -3.244 -6.52 2.412 1 98.94 246 TRP B C 1
ATOM 4329 O O . TRP B 1 246 ? -3.105 -7.055 3.516 1 98.94 246 TRP B O 1
ATOM 4339 N N . ALA B 1 247 ? -3.812 -5.355 2.268 1 98.94 247 ALA B N 1
ATOM 4340 C CA . ALA B 1 247 ? -4.824 -4.926 3.229 1 98.94 247 ALA B CA 1
ATOM 4341 C C . ALA B 1 247 ? -6.207 -5.453 2.844 1 98.94 247 ALA B C 1
ATOM 4343 O O . ALA B 1 247 ? -6.715 -5.145 1.764 1 98.94 247 ALA B O 1
ATOM 4344 N N . VAL B 1 248 ? -6.828 -6.234 3.738 1 98.94 248 VAL B N 1
ATOM 4345 C CA . VAL B 1 248 ? -8.07 -6.922 3.383 1 98.94 248 VAL B CA 1
ATOM 4346 C C . VAL B 1 248 ? -9.141 -6.621 4.426 1 98.94 248 VAL B C 1
ATOM 4348 O O . VAL B 1 248 ? -8.898 -6.734 5.629 1 98.94 248 VAL B O 1
ATOM 4351 N N . GLN B 1 249 ? -10.266 -6.234 4.016 1 98.81 249 GLN B N 1
ATOM 4352 C CA . GLN B 1 249 ? -11.469 -6.117 4.844 1 98.81 249 GLN B CA 1
ATOM 4353 C C . GLN B 1 249 ? -12.57 -7.043 4.348 1 98.81 249 GLN B C 1
ATOM 4355 O O . GLN B 1 249 ? -12.93 -7.016 3.17 1 98.81 249 GLN B O 1
ATOM 4360 N N . VAL B 1 250 ? -13.094 -7.828 5.207 1 98.69 250 VAL B N 1
ATOM 4361 C CA . VAL B 1 250 ? -14.141 -8.781 4.859 1 98.69 250 VAL B CA 1
ATOM 4362 C C . VAL B 1 250 ? -15.383 -8.523 5.715 1 98.69 250 VAL B C 1
ATOM 4364 O O . VAL B 1 250 ? -15.312 -8.57 6.945 1 98.69 250 VAL B O 1
ATOM 4367 N N . GLU B 1 251 ? -16.406 -8.203 5.086 1 98.25 251 GLU B N 1
ATOM 4368 C CA . GLU B 1 251 ? -17.688 -8.125 5.781 1 98.25 251 GLU B CA 1
ATOM 4369 C C . GLU B 1 251 ? -18.422 -9.469 5.758 1 98.25 251 GLU B C 1
ATOM 4371 O O . GLU B 1 251 ? -18.609 -10.062 4.691 1 98.25 251 GLU B O 1
ATOM 4376 N N . LEU B 1 252 ? -18.812 -9.93 6.895 1 98.38 252 LEU B N 1
ATOM 4377 C CA . LEU B 1 252 ? -19.422 -11.25 7.027 1 98.38 252 LEU B CA 1
ATOM 4378 C C . LEU B 1 252 ? -20.891 -11.148 7.422 1 98.38 252 LEU B C 1
ATOM 4380 O O . LEU B 1 252 ? -21.297 -10.172 8.062 1 98.38 252 LEU B O 1
ATOM 4384 N N . HIS B 1 253 ? -21.719 -12.094 7.035 1 97.69 253 HIS B N 1
ATOM 4385 C CA . HIS B 1 253 ? -23.141 -12.133 7.387 1 97.69 253 HIS B CA 1
ATOM 4386 C C . HIS B 1 253 ? -23.328 -12.555 8.836 1 97.69 253 HIS B C 1
ATOM 4388 O O . HIS B 1 253 ? -24.125 -11.938 9.562 1 97.69 253 HIS B O 1
ATOM 4394 N N . LYS B 1 254 ? -22.656 -13.555 9.203 1 96.56 254 LYS B N 1
ATOM 4395 C CA . LYS B 1 254 ? -22.812 -14.109 10.547 1 96.56 254 LYS B CA 1
ATOM 4396 C C . LYS B 1 254 ? -21.969 -13.359 11.562 1 96.56 254 LYS B C 1
ATOM 4398 O O . LYS B 1 254 ? -20.875 -12.883 11.234 1 96.56 254 LYS B O 1
ATOM 4403 N N . GLU B 1 255 ? -22.453 -13.344 12.75 1 95.56 255 GLU B N 1
ATOM 4404 C CA . GLU B 1 255 ? -21.641 -12.82 13.844 1 95.56 255 GLU B CA 1
ATOM 4405 C C . GLU B 1 255 ? -20.453 -13.734 14.125 1 95.56 255 GLU B C 1
ATOM 4407 O O . GLU B 1 255 ? -20.547 -14.953 13.953 1 95.56 255 GLU B O 1
ATOM 4412 N N . PHE B 1 256 ? -19.375 -13.086 14.484 1 95.69 256 PHE B N 1
ATOM 4413 C CA . PHE B 1 256 ? -18.172 -13.82 14.836 1 95.69 256 PHE B CA 1
ATOM 4414 C C . PHE B 1 256 ? -17.359 -13.07 15.891 1 95.69 256 PHE B C 1
ATOM 4416 O O . PHE B 1 256 ? -17.625 -11.898 16.156 1 95.69 256 PHE B O 1
ATOM 4423 N N . ASP B 1 257 ? -16.5 -13.742 16.547 1 95.12 257 ASP B N 1
ATOM 4424 C CA . ASP B 1 257 ? -15.492 -13.062 17.344 1 95.12 257 ASP B CA 1
ATOM 4425 C C . ASP B 1 257 ? -14.094 -13.289 16.766 1 95.12 257 ASP B C 1
ATOM 4427 O O . ASP B 1 257 ? -13.914 -14.141 15.883 1 95.12 257 ASP B O 1
ATOM 4431 N N . LEU B 1 258 ? -13.211 -12.555 17.219 1 95.38 258 LEU B N 1
ATOM 4432 C CA . LEU B 1 258 ? -11.859 -12.555 16.672 1 95.38 258 LEU B CA 1
ATOM 4433 C C . LEU B 1 258 ? -11.172 -13.898 16.906 1 95.38 258 LEU B C 1
ATOM 4435 O O . LEU B 1 258 ? -10.398 -14.359 16.062 1 95.38 258 LEU B O 1
ATOM 4439 N N . GLU B 1 259 ? -11.398 -14.484 18 1 95.56 259 GLU B N 1
ATOM 4440 C CA . GLU B 1 259 ? -10.812 -15.781 18.312 1 95.56 259 GLU B CA 1
ATOM 4441 C C . GLU B 1 259 ? -11.281 -16.859 17.328 1 95.56 259 GLU B C 1
ATOM 4443 O O . GLU B 1 259 ? -10.492 -17.688 16.875 1 95.56 259 GLU B O 1
ATOM 4448 N N . GLN B 1 260 ? -12.547 -16.828 17.062 1 96.31 260 GLN B N 1
ATOM 4449 C CA . GLN B 1 260 ? -13.109 -17.75 16.094 1 96.31 260 GLN B CA 1
ATOM 4450 C C . GLN B 1 260 ? -12.453 -17.594 14.719 1 96.31 260 GLN B C 1
ATOM 4452 O O . GLN B 1 260 ? -12.102 -18.578 14.078 1 96.31 260 GLN B O 1
ATOM 4457 N N . ALA B 1 261 ? -12.336 -16.391 14.289 1 97.31 261 ALA B N 1
ATOM 4458 C CA . ALA B 1 261 ? -11.695 -16.125 13.008 1 97.31 261 ALA B CA 1
ATOM 4459 C C . ALA B 1 261 ? -10.258 -16.625 12.984 1 97.31 261 ALA B C 1
ATOM 4461 O O . ALA B 1 261 ? -9.82 -17.25 12.016 1 97.31 261 ALA B O 1
ATOM 4462 N N . GLN B 1 262 ? -9.547 -16.406 14.078 1 97.31 262 GLN B N 1
ATOM 4463 C CA . GLN B 1 262 ? -8.164 -16.859 14.188 1 97.31 262 GLN B CA 1
ATOM 4464 C C . GLN B 1 262 ? -8.062 -18.375 14.102 1 97.31 262 GLN B C 1
ATOM 4466 O O . GLN B 1 262 ? -7.188 -18.906 13.414 1 97.31 262 GLN B O 1
ATOM 4471 N N . LYS B 1 263 ? -8.883 -19 14.797 1 97.81 263 LYS B N 1
ATOM 4472 C CA . LYS B 1 263 ? -8.891 -20.469 14.797 1 97.81 263 LYS B CA 1
ATOM 4473 C C . LYS B 1 263 ? -9.148 -21.016 13.398 1 97.81 263 LYS B C 1
ATOM 4475 O O . LYS B 1 263 ? -8.508 -21.969 12.969 1 97.81 263 LYS B O 1
ATOM 4480 N N . ARG B 1 264 ? -10.078 -20.422 12.688 1 98.19 264 ARG B N 1
ATOM 4481 C CA . ARG B 1 264 ? -10.398 -20.859 11.336 1 98.19 264 ARG B CA 1
ATOM 4482 C C . ARG B 1 264 ? -9.203 -20.688 10.406 1 98.19 264 ARG B C 1
ATOM 4484 O O . ARG B 1 264 ? -8.883 -21.578 9.609 1 98.19 264 ARG B O 1
ATOM 4491 N N . LEU B 1 265 ? -8.547 -19.547 10.531 1 98.69 265 LEU B N 1
ATOM 4492 C CA . LEU B 1 265 ? -7.391 -19.25 9.688 1 98.69 265 LEU B CA 1
ATOM 4493 C C . LEU B 1 265 ? -6.242 -20.203 9.984 1 98.69 265 LEU B C 1
ATOM 4495 O O . LEU B 1 265 ? -5.625 -20.75 9.062 1 98.69 265 LEU B O 1
ATOM 4499 N N . LYS B 1 266 ? -6.027 -20.453 11.258 1 98.25 266 LYS B N 1
ATOM 4500 C CA . LYS B 1 266 ? -4.961 -21.375 11.664 1 98.25 266 LYS B CA 1
ATOM 4501 C C . LYS B 1 266 ? -5.258 -22.797 11.211 1 98.25 266 LYS B C 1
ATOM 4503 O O . LYS B 1 266 ? -4.363 -23.5 10.75 1 98.25 266 LYS B O 1
ATOM 4508 N N . ALA B 1 267 ? -6.457 -23.203 11.336 1 98.12 267 ALA B N 1
ATOM 4509 C CA . ALA B 1 267 ? -6.863 -24.562 10.945 1 98.12 267 ALA B CA 1
ATOM 4510 C C . ALA B 1 267 ? -6.672 -24.781 9.445 1 98.12 267 ALA B C 1
ATOM 4512 O O . ALA B 1 267 ? -6.441 -25.906 9 1 98.12 267 ALA B O 1
ATOM 4513 N N . ALA B 1 268 ? -6.738 -23.672 8.734 1 97.81 268 ALA B N 1
ATOM 4514 C CA . ALA B 1 268 ? -6.586 -23.766 7.285 1 97.81 268 ALA B CA 1
ATOM 4515 C C . ALA B 1 268 ? -5.113 -23.75 6.883 1 97.81 268 ALA B C 1
ATOM 4517 O O . ALA B 1 268 ? -4.785 -23.766 5.695 1 97.81 268 ALA B O 1
ATOM 4518 N N . GLY B 1 269 ? -4.199 -23.656 7.84 1 97.5 269 GLY B N 1
ATOM 4519 C CA . GLY B 1 269 ? -2.773 -23.766 7.574 1 97.5 269 GLY B CA 1
ATOM 4520 C C . GLY B 1 269 ? -2.086 -22.422 7.457 1 97.5 269 GLY B C 1
ATOM 4521 O O . GLY B 1 269 ? -0.891 -22.344 7.164 1 97.5 269 GLY B O 1
ATOM 4522 N N . LEU B 1 270 ? -2.812 -21.328 7.656 1 98.56 270 LEU B N 1
ATOM 4523 C CA . LEU B 1 270 ? -2.209 -20 7.609 1 98.56 270 LEU B CA 1
ATOM 4524 C C . LEU B 1 270 ? -1.445 -19.703 8.898 1 98.56 270 LEU B C 1
ATOM 4526 O O . LEU B 1 270 ? -1.771 -20.25 9.953 1 98.56 270 LEU B O 1
ATOM 4530 N N . GLN B 1 271 ? -0.413 -18.891 8.789 1 98.5 271 GLN B N 1
ATOM 4531 C CA . GLN B 1 271 ? 0.362 -18.453 9.945 1 98.5 271 GLN B CA 1
ATOM 4532 C C . GLN B 1 271 ? -0.181 -17.141 10.516 1 98.5 271 GLN B C 1
ATOM 4534 O O . GLN B 1 271 ? 0.141 -16.062 10.016 1 98.5 271 GLN B O 1
ATOM 4539 N N . VAL B 1 272 ? -0.942 -17.25 11.602 1 98.25 272 VAL B N 1
ATOM 4540 C CA . VAL B 1 272 ? -1.537 -16.078 12.227 1 98.25 272 VAL B CA 1
ATOM 4541 C C . VAL B 1 272 ? -0.597 -15.531 13.297 1 98.25 272 VAL B C 1
ATOM 4543 O O . VAL B 1 272 ? -0.213 -16.25 14.227 1 98.25 272 VAL B O 1
ATOM 4546 N N . VAL B 1 273 ? -0.276 -14.266 13.148 1 96.69 273 VAL B N 1
ATOM 4547 C CA . VAL B 1 273 ? 0.704 -13.625 14.023 1 96.69 273 VAL B CA 1
ATOM 4548 C C . VAL B 1 273 ? -0.012 -12.914 15.164 1 96.69 273 VAL B C 1
ATOM 4550 O O . VAL B 1 273 ? -0.818 -12.008 14.938 1 96.69 273 VAL B O 1
ATOM 4553 N N . GLY B 1 274 ? 0.309 -13.297 16.406 1 90.69 274 GLY B N 1
ATOM 4554 C CA . GLY B 1 274 ? -0.23 -12.617 17.578 1 90.69 274 GLY B CA 1
ATOM 4555 C C . GLY B 1 274 ? 0.502 -11.336 17.906 1 90.69 274 GLY B C 1
ATOM 4556 O O . GLY B 1 274 ? 1.542 -11.031 17.312 1 90.69 274 GLY B O 1
ATOM 4557 N N . ARG B 1 275 ? -0.033 -10.594 18.875 1 85.88 275 ARG B N 1
ATOM 4558 C CA . ARG B 1 275 ? 0.494 -9.289 19.266 1 85.88 275 ARG B CA 1
ATOM 4559 C C . ARG B 1 275 ? 1.911 -9.406 19.812 1 85.88 275 ARG B C 1
ATOM 4561 O O . ARG B 1 275 ? 2.717 -8.484 19.688 1 85.88 275 ARG B O 1
ATOM 4568 N N . GLU B 1 276 ? 2.223 -10.508 20.359 1 85.5 276 GLU B N 1
ATOM 4569 C CA . GLU B 1 276 ? 3.518 -10.695 21.016 1 85.5 276 GLU B CA 1
ATOM 4570 C C . GLU B 1 276 ? 4.488 -11.445 20.109 1 85.5 276 GLU B C 1
ATOM 4572 O O . GLU B 1 276 ? 5.645 -11.664 20.469 1 85.5 276 GLU B O 1
ATOM 4577 N N . GLN B 1 277 ? 4.008 -11.758 19 1 86.44 277 GLN B N 1
ATOM 4578 C CA . GLN B 1 277 ? 4.828 -12.523 18.078 1 86.44 277 GLN B CA 1
ATOM 4579 C C . GLN B 1 277 ? 5.34 -11.641 16.938 1 86.44 277 GLN B C 1
ATOM 4581 O O . GLN B 1 277 ? 4.57 -10.906 16.312 1 86.44 277 GLN B O 1
ATOM 4586 N N . HIS B 1 278 ? 6.625 -11.727 16.703 1 88.06 278 HIS B N 1
ATOM 4587 C CA . HIS B 1 278 ? 7.254 -11.023 15.594 1 88.06 278 HIS B CA 1
ATOM 4588 C C . HIS B 1 278 ? 6.953 -9.531 15.641 1 88.06 278 HIS B C 1
ATOM 4590 O O . HIS B 1 278 ? 6.617 -8.93 14.617 1 88.06 278 HIS B O 1
ATOM 4596 N N . GLY B 1 279 ? 6.859 -9.016 16.844 1 89.06 279 GLY B N 1
ATOM 4597 C CA . GLY B 1 279 ? 6.582 -7.594 16.969 1 89.06 279 GLY B CA 1
ATOM 4598 C C . GLY B 1 279 ? 5.164 -7.227 16.562 1 89.06 279 GLY B C 1
ATOM 4599 O O . GLY B 1 279 ? 4.859 -6.051 16.359 1 89.06 279 GLY B O 1
ATOM 4600 N N . GLY B 1 280 ? 4.328 -8.227 16.344 1 93.88 280 GLY B N 1
ATOM 4601 C CA . GLY B 1 280 ? 2.916 -7.977 16.094 1 93.88 280 GLY B CA 1
ATOM 4602 C C . GLY B 1 280 ? 2.52 -8.188 14.641 1 93.88 280 GLY B C 1
ATOM 4603 O O . GLY B 1 280 ? 1.333 -8.289 14.328 1 93.88 280 GLY B O 1
ATOM 4604 N N . TYR B 1 281 ? 3.531 -8.258 13.711 1 98.06 281 TYR B N 1
ATOM 4605 C CA . TYR B 1 281 ? 3.219 -8.453 12.297 1 98.06 281 TYR B CA 1
ATOM 4606 C C . TYR B 1 281 ? 4.422 -9.008 11.547 1 98.06 281 TYR B C 1
ATOM 4608 O O . TYR B 1 281 ? 5.562 -8.875 12 1 98.06 281 TYR B O 1
ATOM 4616 N N . VAL B 1 282 ? 4.168 -9.609 10.414 1 98.56 282 VAL B N 1
ATOM 4617 C CA . VAL B 1 282 ? 5.184 -10.07 9.469 1 98.56 282 VAL B CA 1
ATOM 4618 C C . VAL B 1 282 ? 5.164 -9.195 8.219 1 98.56 282 VAL B C 1
ATOM 4620 O O . VAL B 1 282 ? 4.098 -8.93 7.656 1 98.56 282 VAL B O 1
ATOM 4623 N N . THR B 1 283 ? 6.312 -8.695 7.828 1 98.5 283 THR B N 1
ATOM 4624 C CA . THR B 1 283 ? 6.445 -7.855 6.645 1 98.5 283 THR B CA 1
ATOM 4625 C C . THR B 1 283 ? 6.633 -8.711 5.395 1 98.5 283 THR B C 1
ATOM 4627 O O . THR B 1 283 ? 6.902 -9.906 5.492 1 98.5 283 THR B O 1
ATOM 4630 N N . PRO B 1 284 ? 6.434 -8.125 4.211 1 98.69 284 PRO B N 1
ATOM 4631 C CA . PRO B 1 284 ? 6.672 -8.922 3.004 1 98.69 284 PRO B CA 1
ATOM 4632 C C . PRO B 1 284 ? 8.109 -9.43 2.91 1 98.69 284 PRO B C 1
ATOM 4634 O O . PRO B 1 284 ? 8.344 -10.547 2.43 1 98.69 284 PRO B O 1
ATOM 4637 N N . MET B 1 285 ? 9.031 -8.672 3.418 1 97.38 285 MET B N 1
ATOM 4638 C CA . MET B 1 285 ? 10.422 -9.109 3.432 1 97.38 285 MET B CA 1
ATOM 4639 C C . MET B 1 285 ? 10.594 -10.352 4.301 1 97.38 285 MET B C 1
ATOM 4641 O O . MET B 1 285 ? 11.25 -11.312 3.898 1 97.38 285 MET B O 1
ATOM 4645 N N . GLU B 1 286 ? 9.984 -10.32 5.434 1 97.88 286 GLU B N 1
ATOM 4646 C CA . GLU B 1 286 ? 10.094 -11.422 6.383 1 97.88 286 GLU B CA 1
ATOM 4647 C C . GLU B 1 286 ? 9.352 -12.664 5.879 1 97.88 286 GLU B C 1
ATOM 4649 O O . GLU B 1 286 ? 9.688 -13.789 6.262 1 97.88 286 GLU B O 1
ATOM 4654 N N . ALA B 1 287 ? 8.367 -12.477 5.031 1 98.38 287 ALA B N 1
ATOM 4655 C CA . ALA B 1 287 ? 7.555 -13.57 4.512 1 98.38 287 ALA B CA 1
ATOM 4656 C C . ALA B 1 287 ? 8.242 -14.25 3.328 1 98.38 287 ALA B C 1
ATOM 4658 O O . ALA B 1 287 ? 7.812 -15.32 2.887 1 98.38 287 ALA B O 1
ATOM 4659 N N . THR B 1 288 ? 9.297 -13.664 2.807 1 97.75 288 THR B N 1
ATOM 4660 C CA . THR B 1 288 ? 9.945 -14.141 1.592 1 97.75 288 THR B CA 1
ATOM 4661 C C . THR B 1 288 ? 10.844 -15.336 1.895 1 97.75 288 THR B C 1
ATOM 4663 O O . THR B 1 288 ? 11.523 -15.367 2.92 1 97.75 288 THR B O 1
ATOM 4666 N N . GLY B 1 289 ? 10.859 -16.25 1.065 1 96.06 289 GLY B N 1
ATOM 4667 C CA . GLY B 1 289 ? 11.766 -17.391 1.168 1 96.06 289 GLY B CA 1
ATOM 4668 C C . GLY B 1 289 ? 11.094 -18.641 1.689 1 96.06 289 GLY B C 1
ATOM 4669 O O . GLY B 1 289 ? 11.734 -19.688 1.824 1 96.06 289 GLY B O 1
ATOM 4670 N N . ASN B 1 290 ? 9.773 -18.484 2.014 1 94.38 290 ASN B N 1
ATOM 4671 C CA . ASN B 1 290 ? 9.062 -19.672 2.48 1 94.38 290 ASN B CA 1
ATOM 4672 C C . ASN B 1 290 ? 7.699 -19.812 1.806 1 94.38 290 ASN B C 1
ATOM 4674 O O . ASN B 1 290 ? 7.336 -19 0.959 1 94.38 290 ASN B O 1
ATOM 4678 N N . GLU B 1 291 ? 6.992 -20.844 2.123 1 96.88 291 GLU B N 1
ATOM 4679 C CA . GLU B 1 291 ? 5.773 -21.219 1.411 1 96.88 291 GLU B CA 1
ATOM 4680 C C . GLU B 1 291 ? 4.531 -20.812 2.201 1 96.88 291 GLU B C 1
ATOM 4682 O O . GLU B 1 291 ? 3.416 -21.219 1.865 1 96.88 291 GLU B O 1
ATOM 4687 N N . MET B 1 292 ? 4.656 -20.031 3.221 1 98 292 MET B N 1
ATOM 4688 C CA . MET B 1 292 ? 3.561 -19.75 4.141 1 98 292 MET B CA 1
ATOM 4689 C C . MET B 1 292 ? 2.852 -18.453 3.752 1 98 292 MET B C 1
ATOM 4691 O O . MET B 1 292 ? 3.441 -17.578 3.107 1 98 292 MET B O 1
ATOM 4695 N N . VAL B 1 293 ? 1.627 -18.406 4.02 1 98.81 293 VAL B N 1
ATOM 4696 C CA . VAL B 1 293 ? 0.859 -17.172 3.986 1 98.81 293 VAL B CA 1
ATOM 4697 C C . VAL B 1 293 ? 0.679 -16.625 5.406 1 98.81 293 VAL B C 1
ATOM 4699 O O . VAL B 1 293 ? 0.127 -17.312 6.27 1 98.81 293 VAL B O 1
ATOM 4702 N N . TRP B 1 294 ? 1.113 -15.422 5.648 1 98.88 294 TRP B N 1
ATOM 4703 C CA . TRP B 1 294 ? 1.125 -14.828 6.98 1 98.88 294 TRP B CA 1
ATOM 4704 C C . TRP B 1 294 ? -0.029 -13.844 7.152 1 98.88 294 TRP B C 1
ATOM 4706 O O . TRP B 1 294 ? -0.281 -13.016 6.273 1 98.88 294 TRP B O 1
ATOM 4716 N N . VAL B 1 295 ? -0.721 -14.008 8.266 1 98.75 295 VAL B N 1
ATOM 4717 C CA . VAL B 1 295 ? -1.834 -13.125 8.602 1 98.75 295 VAL B CA 1
ATOM 4718 C C . VAL B 1 295 ? -1.483 -12.297 9.836 1 98.75 295 VAL B C 1
ATOM 4720 O O . VAL B 1 295 ? -1.202 -12.852 10.906 1 98.75 295 VAL B O 1
ATOM 4723 N N . SER B 1 296 ? -1.458 -11.016 9.672 1 98.25 296 SER B N 1
ATOM 4724 C CA . SER B 1 296 ? -1.167 -10.078 10.758 1 98.25 296 SER B CA 1
ATOM 4725 C C . SER B 1 296 ? -2.277 -9.047 10.906 1 98.25 296 SER B C 1
ATOM 4727 O O . SER B 1 296 ? -3.176 -8.961 10.07 1 98.25 296 SER B O 1
ATOM 4729 N N . ARG B 1 297 ? -2.271 -8.281 12.055 1 97.69 297 ARG B N 1
ATOM 4730 C CA . ARG B 1 297 ? -3.092 -7.09 12.25 1 97.69 297 ARG B CA 1
ATOM 4731 C C . ARG B 1 297 ? -4.578 -7.43 12.195 1 97.69 297 ARG B C 1
ATOM 4733 O O . ARG B 1 297 ? -5.367 -6.688 11.602 1 97.69 297 ARG B O 1
ATOM 4740 N N . LEU B 1 298 ? -4.922 -8.531 12.719 1 97.12 298 LEU B N 1
ATOM 4741 C CA . LEU B 1 298 ? -6.328 -8.93 12.75 1 97.12 298 LEU B CA 1
ATOM 4742 C C . LEU B 1 298 ? -7.129 -8.016 13.68 1 97.12 298 LEU B C 1
ATOM 4744 O O . LEU B 1 298 ? -6.73 -7.781 14.82 1 97.12 298 LEU B O 1
ATOM 4748 N N . ARG B 1 299 ? -8.219 -7.484 13.188 1 96.38 299 ARG B N 1
ATOM 4749 C CA . ARG B 1 299 ? -9.117 -6.648 13.977 1 96.38 299 ARG B CA 1
ATOM 4750 C C . ARG B 1 299 ? -10.57 -6.828 13.531 1 96.38 299 ARG B C 1
ATOM 4752 O O . ARG B 1 299 ? -10.828 -7.148 12.367 1 96.38 299 ARG B O 1
ATOM 4759 N N . LYS B 1 300 ? -11.422 -6.652 14.484 1 97 300 LYS B N 1
ATOM 4760 C CA . LYS B 1 300 ? -12.852 -6.777 14.219 1 97 300 LYS B CA 1
ATOM 4761 C C . LYS B 1 300 ? -13.586 -5.477 14.539 1 97 300 LYS B C 1
ATOM 4763 O O . LYS B 1 300 ? -13.406 -4.902 15.609 1 97 300 LYS B O 1
ATOM 4768 N N . HIS B 1 301 ? -14.367 -4.992 13.594 1 96.56 301 HIS B N 1
ATOM 4769 C CA . HIS B 1 301 ? -15.289 -3.873 13.758 1 96.56 301 HIS B CA 1
ATOM 4770 C C . HIS B 1 301 ? -16.703 -4.25 13.32 1 96.56 301 HIS B C 1
ATOM 4772 O O . HIS B 1 301 ? -17.016 -4.211 12.125 1 96.56 301 HIS B O 1
ATOM 4778 N N . GLY B 1 302 ? -17.562 -4.523 14.305 1 95.31 302 GLY B N 1
ATOM 4779 C CA . GLY B 1 302 ? -18.875 -5.035 13.922 1 95.31 302 GLY B CA 1
ATOM 4780 C C . GLY B 1 302 ? -18.797 -6.363 13.188 1 95.31 302 GLY B C 1
ATOM 4781 O O . GLY B 1 302 ? -18.266 -7.34 13.719 1 95.31 302 GLY B O 1
ATOM 4782 N N . LYS B 1 303 ? -19.203 -6.32 11.914 1 96.75 303 LYS B N 1
ATOM 4783 C CA . LYS B 1 303 ? -19.219 -7.547 11.117 1 96.75 303 LYS B CA 1
ATOM 4784 C C . LYS B 1 303 ? -18.047 -7.578 10.141 1 96.75 303 LYS B C 1
ATOM 4786 O O . LYS B 1 303 ? -17.984 -8.438 9.258 1 96.75 303 LYS B O 1
ATOM 4791 N N . VAL B 1 304 ? -17.141 -6.633 10.344 1 98 304 VAL B N 1
ATOM 4792 C CA . VAL B 1 304 ? -16.031 -6.527 9.414 1 98 304 VAL B CA 1
ATOM 4793 C C . VAL B 1 304 ? -14.758 -7.074 10.07 1 98 304 VAL B C 1
ATOM 4795 O O . VAL B 1 304 ? -14.422 -6.695 11.195 1 98 304 VAL B O 1
ATOM 4798 N N . LEU B 1 305 ? -14.156 -7.996 9.406 1 98.56 305 LEU B N 1
ATOM 4799 C CA . LEU B 1 305 ? -12.828 -8.477 9.773 1 98.56 305 LEU B CA 1
ATOM 4800 C C . LEU B 1 305 ? -11.758 -7.828 8.906 1 98.56 305 LEU B C 1
ATOM 4802 O O . LEU B 1 305 ? -11.828 -7.891 7.676 1 98.56 305 LEU B O 1
ATOM 4806 N N . SER B 1 306 ? -10.797 -7.168 9.555 1 98.38 306 SER B N 1
ATOM 4807 C CA . SER B 1 306 ? -9.641 -6.621 8.852 1 98.38 306 SER B CA 1
ATOM 4808 C C . SER B 1 306 ? -8.398 -7.457 9.109 1 98.38 306 SER B C 1
ATOM 4810 O O . SER B 1 306 ? -8.18 -7.934 10.227 1 98.38 306 SER B O 1
ATOM 4812 N N . LEU B 1 307 ? -7.641 -7.668 8.094 1 98.38 307 LEU B N 1
ATOM 4813 C CA . LEU B 1 307 ? -6.395 -8.406 8.258 1 98.38 307 LEU B CA 1
ATOM 4814 C C . LEU B 1 307 ? -5.355 -7.949 7.238 1 98.38 307 LEU B C 1
ATOM 4816 O O . LEU B 1 307 ? -5.699 -7.293 6.25 1 98.38 307 LEU B O 1
ATOM 4820 N N . TRP B 1 308 ? -4.113 -8.227 7.527 1 98.81 308 TRP B N 1
ATOM 4821 C CA . TRP B 1 308 ? -2.957 -7.973 6.672 1 98.81 308 TRP B CA 1
ATOM 4822 C C . TRP B 1 308 ? -2.289 -9.281 6.262 1 98.81 308 TRP B C 1
ATOM 4824 O O . TRP B 1 308 ? -1.963 -10.109 7.113 1 98.81 308 TRP B O 1
ATOM 4834 N N . LEU B 1 309 ? -2.133 -9.438 4.961 1 98.94 309 LEU B N 1
ATOM 4835 C CA . LEU B 1 309 ? -1.449 -10.625 4.473 1 98.94 309 LEU B CA 1
ATOM 4836 C C . LEU B 1 309 ? -0.044 -10.289 3.988 1 98.94 309 LEU B C 1
ATOM 4838 O O . LEU B 1 309 ? 0.182 -9.211 3.43 1 98.94 309 LEU B O 1
ATOM 4842 N N . SER B 1 310 ? 0.866 -11.172 4.176 1 98.94 310 SER B N 1
ATOM 4843 C CA . SER B 1 310 ? 2.188 -11.164 3.561 1 98.94 310 SER B CA 1
ATOM 4844 C C . SER B 1 310 ? 2.586 -12.562 3.096 1 98.94 310 SER B C 1
ATOM 4846 O O . SER B 1 310 ? 2.363 -13.547 3.807 1 98.94 310 SER B O 1
ATOM 4848 N N . ALA B 1 311 ? 3.105 -12.625 1.911 1 98.94 311 ALA B N 1
ATOM 4849 C CA . ALA B 1 311 ? 3.52 -13.922 1.372 1 98.94 311 ALA B CA 1
ATOM 4850 C C . ALA B 1 311 ? 4.566 -13.75 0.274 1 98.94 311 ALA B C 1
ATOM 4852 O O . ALA B 1 311 ? 4.555 -12.75 -0.448 1 98.94 311 ALA B O 1
ATOM 4853 N N . ASP B 1 312 ? 5.461 -14.711 0.177 1 98.81 312 ASP B N 1
ATOM 4854 C CA . ASP B 1 312 ? 6.363 -14.781 -0.966 1 98.81 312 ASP B CA 1
ATOM 4855 C C . ASP B 1 312 ? 5.594 -15 -2.266 1 98.81 312 ASP B C 1
ATOM 4857 O O . ASP B 1 312 ? 5.102 -16.094 -2.521 1 98.81 312 ASP B O 1
ATOM 4861 N N . ASN B 1 313 ? 5.535 -13.969 -3.092 1 98.69 313 ASN B N 1
ATOM 4862 C CA . ASN B 1 313 ? 4.703 -14.039 -4.285 1 98.69 313 ASN B CA 1
ATOM 4863 C C . ASN B 1 313 ? 5.238 -15.062 -5.285 1 98.69 313 ASN B C 1
ATOM 4865 O O . ASN B 1 313 ? 4.48 -15.602 -6.094 1 98.69 313 ASN B O 1
ATOM 4869 N N . VAL B 1 314 ? 6.48 -15.375 -5.211 1 98.56 314 VAL B N 1
ATOM 4870 C CA . VAL B 1 314 ? 7.098 -16.297 -6.16 1 98.56 314 VAL B CA 1
ATOM 4871 C C . VAL B 1 314 ? 6.934 -17.734 -5.664 1 98.56 314 VAL B C 1
ATOM 4873 O O . VAL B 1 314 ? 6.508 -18.609 -6.418 1 98.56 314 VAL B O 1
ATOM 4876 N N . LYS B 1 315 ? 7.184 -17.938 -4.398 1 98.31 315 LYS B N 1
ATOM 4877 C CA . LYS B 1 315 ? 7.129 -19.281 -3.844 1 98.31 315 LYS B CA 1
ATOM 4878 C C . LYS B 1 315 ? 5.723 -19.625 -3.361 1 98.31 315 LYS B C 1
ATOM 4880 O O . LYS B 1 315 ? 5.012 -20.406 -4 1 98.31 315 LYS B O 1
ATOM 4885 N N . ALA B 1 316 ? 5.223 -18.906 -2.375 1 98.44 316 ALA B N 1
ATOM 4886 C CA . ALA B 1 316 ? 3.924 -19.172 -1.766 1 98.44 316 ALA B CA 1
ATOM 4887 C C . ALA B 1 316 ? 2.787 -18.797 -2.709 1 98.44 316 ALA B C 1
ATOM 4889 O O . ALA B 1 316 ? 1.725 -19.422 -2.693 1 98.44 316 ALA B O 1
ATOM 4890 N N . GLY B 1 317 ? 3.023 -17.875 -3.592 1 98.38 317 GLY B N 1
ATOM 4891 C CA . GLY B 1 317 ? 1.958 -17.359 -4.445 1 98.38 317 GLY B CA 1
ATOM 4892 C C . GLY B 1 317 ? 1.895 -18.047 -5.793 1 98.38 317 GLY B C 1
ATOM 4893 O O . GLY B 1 317 ? 0.882 -17.969 -6.492 1 98.38 317 GLY B O 1
ATOM 4894 N N . ALA B 1 318 ? 3.004 -18.734 -6.164 1 98.25 318 ALA B N 1
ATOM 4895 C CA . ALA B 1 318 ? 3.035 -19.219 -7.539 1 98.25 318 ALA B CA 1
ATOM 4896 C C . ALA B 1 318 ? 3.621 -20.625 -7.605 1 98.25 318 ALA B C 1
ATOM 4898 O O . ALA B 1 318 ? 2.885 -21.609 -7.73 1 98.25 318 ALA B O 1
ATOM 4899 N N . ALA B 1 319 ? 4.906 -20.828 -7.344 1 98.69 319 ALA B N 1
ATOM 4900 C CA . ALA B 1 319 ? 5.66 -22.047 -7.602 1 98.69 319 ALA B CA 1
ATOM 4901 C C . ALA B 1 319 ? 5.078 -23.219 -6.824 1 98.69 319 ALA B C 1
ATOM 4903 O O . ALA B 1 319 ? 4.957 -24.328 -7.359 1 98.69 319 ALA B O 1
ATOM 4904 N N . LEU B 1 320 ? 4.738 -22.969 -5.594 1 98.56 320 LEU B N 1
ATOM 4905 C CA . LEU B 1 320 ? 4.215 -24.031 -4.738 1 98.56 320 LEU B CA 1
ATOM 4906 C C . LEU B 1 320 ? 2.979 -24.656 -5.359 1 98.56 320 LEU B C 1
ATOM 4908 O O . LEU B 1 320 ? 2.836 -25.891 -5.352 1 98.56 320 LEU B O 1
ATOM 4912 N N . HIS B 1 321 ? 2.146 -23.891 -5.906 1 98.38 321 HIS B N 1
ATOM 4913 C CA . HIS B 1 321 ? 0.881 -24.391 -6.434 1 98.38 321 HIS B CA 1
ATOM 4914 C C . HIS B 1 321 ? 1.082 -25.094 -7.773 1 98.38 321 HIS B C 1
ATOM 4916 O O . HIS B 1 321 ? 0.374 -26.062 -8.086 1 98.38 321 HIS B O 1
ATOM 4922 N N . CYS B 1 322 ? 2.027 -24.625 -8.562 1 98.56 322 CYS B N 1
ATOM 4923 C CA . CYS B 1 322 ? 2.396 -25.328 -9.781 1 98.56 322 CYS B CA 1
ATOM 4924 C C . CYS B 1 322 ? 2.875 -26.75 -9.461 1 98.56 322 CYS B C 1
ATOM 4926 O O . CYS B 1 322 ? 2.414 -27.719 -10.07 1 98.56 322 CYS B O 1
ATOM 4928 N N . VAL B 1 323 ? 3.721 -26.828 -8.484 1 98.38 323 VAL B N 1
ATOM 4929 C CA . VAL B 1 323 ? 4.348 -28.094 -8.133 1 98.38 323 VAL B CA 1
ATOM 4930 C C . VAL B 1 323 ? 3.318 -29.031 -7.496 1 98.38 323 VAL B C 1
ATOM 4932 O O . VAL B 1 323 ? 3.285 -30.234 -7.793 1 98.38 323 VAL B O 1
ATOM 4935 N N . ARG B 1 324 ? 2.473 -28.484 -6.648 1 97.69 324 ARG B N 1
ATOM 4936 C CA . ARG B 1 324 ? 1.459 -29.297 -5.988 1 97.69 324 ARG B CA 1
ATOM 4937 C C . ARG B 1 324 ? 0.479 -29.875 -7.004 1 97.69 324 ARG B C 1
ATOM 4939 O O . ARG B 1 324 ? 0.087 -31.047 -6.898 1 97.69 324 ARG B O 1
ATOM 4946 N N . ILE B 1 325 ? 0.033 -29.094 -7.953 1 97.94 325 ILE B N 1
ATOM 4947 C CA . ILE B 1 325 ? -0.843 -29.594 -9.008 1 97.94 325 ILE B CA 1
ATOM 4948 C C . ILE B 1 325 ? -0.131 -30.688 -9.797 1 97.94 325 ILE B C 1
ATOM 4950 O O . ILE B 1 325 ? -0.714 -31.734 -10.086 1 97.94 325 ILE B O 1
ATOM 4954 N N . ALA B 1 326 ? 1.117 -30.453 -10.141 1 97.44 326 ALA B N 1
ATOM 4955 C CA . ALA B 1 326 ? 1.919 -31.438 -10.867 1 97.44 326 ALA B CA 1
ATOM 4956 C C . ALA B 1 326 ? 1.997 -32.75 -10.109 1 97.44 326 ALA B C 1
ATOM 4958 O O . ALA B 1 326 ? 1.887 -33.844 -10.695 1 97.44 326 ALA B O 1
ATOM 4959 N N . GLU B 1 327 ? 2.23 -32.656 -8.812 1 96.25 327 GLU B N 1
ATOM 4960 C CA . GLU B 1 327 ? 2.295 -33.844 -7.973 1 96.25 327 GLU B CA 1
ATOM 4961 C C . GLU B 1 327 ? 0.995 -34.656 -8.039 1 96.25 327 GLU B C 1
ATOM 4963 O O . GLU B 1 327 ? 1.018 -35.875 -8.164 1 96.25 327 GLU B O 1
ATOM 4968 N N . ILE B 1 328 ? -0.089 -33.906 -7.973 1 95.12 328 ILE B N 1
ATOM 4969 C CA . ILE B 1 328 ? -1.396 -34.562 -7.996 1 95.12 328 ILE B CA 1
ATOM 4970 C C . ILE B 1 328 ? -1.624 -35.219 -9.359 1 95.12 328 ILE B C 1
ATOM 4972 O O . ILE B 1 328 ? -2.066 -36.375 -9.438 1 95.12 328 ILE B O 1
ATOM 4976 N N . LEU B 1 329 ? -1.295 -34.562 -10.422 1 94.12 329 LEU B N 1
ATOM 4977 C CA . LEU B 1 329 ? -1.474 -35.062 -11.773 1 94.12 329 LEU B CA 1
ATOM 4978 C C . LEU B 1 329 ? -0.575 -36.281 -12.008 1 94.12 329 LEU B C 1
ATOM 4980 O O . LEU B 1 329 ? -0.92 -37.188 -12.789 1 94.12 329 LEU B O 1
ATOM 4984 N N . ALA B 1 330 ? 0.583 -36.344 -11.359 1 90.81 330 ALA B N 1
ATOM 4985 C CA . ALA B 1 330 ? 1.537 -37.438 -11.5 1 90.81 330 ALA B CA 1
ATOM 4986 C C . ALA B 1 330 ? 1.144 -38.625 -10.625 1 90.81 330 ALA B C 1
ATOM 4988 O O . ALA B 1 330 ? 1.852 -39.625 -10.586 1 90.81 330 ALA B O 1
ATOM 4989 N N . GLY B 1 331 ? 0.044 -38.594 -9.945 1 83.44 331 GLY B N 1
ATOM 4990 C CA . GLY B 1 331 ? -0.479 -39.719 -9.188 1 83.44 331 GLY B CA 1
ATOM 4991 C C . GLY B 1 331 ? -0.049 -39.719 -7.734 1 83.44 331 GLY B C 1
ATOM 4992 O O . GLY B 1 331 ? -0.294 -40.656 -7.004 1 83.44 331 GLY B O 1
ATOM 4993 N N . GLN B 1 332 ? 0.766 -38.781 -7.5 1 65.69 332 GLN B N 1
ATOM 4994 C CA . GLN B 1 332 ? 1.134 -38.688 -6.094 1 65.69 332 GLN B CA 1
ATOM 4995 C C . GLN B 1 332 ? -0.046 -38.219 -5.246 1 65.69 332 GLN B C 1
ATOM 4997 O O . GLN B 1 332 ? -0.86 -37.406 -5.699 1 65.69 332 GLN B O 1
ATOM 5002 N N . SER B 1 333 ? -0.677 -39.219 -4.539 1 51.69 333 SER B N 1
ATOM 5003 C CA . SER B 1 333 ? -1.758 -38.812 -3.652 1 51.69 333 SER B CA 1
ATOM 5004 C C . SER B 1 333 ? -1.5 -37.406 -3.09 1 51.69 333 SER B C 1
ATOM 5006 O O . SER B 1 333 ? -0.347 -37 -2.92 1 51.69 333 SER B O 1
ATOM 5008 N N . ALA B 1 334 ? -2.451 -36.375 -3.525 1 48.12 334 ALA B N 1
ATOM 5009 C CA . ALA B 1 334 ? -2.467 -35.062 -2.875 1 48.12 334 ALA B CA 1
ATOM 5010 C C . ALA B 1 334 ? -1.852 -35.156 -1.479 1 48.12 334 ALA B C 1
ATOM 5012 O O . ALA B 1 334 ? -2.523 -35.531 -0.518 1 48.12 334 ALA B O 1
ATOM 5013 N N . LEU B 1 335 ? -0.771 -35.688 -1.214 1 36.97 335 LEU B N 1
ATOM 5014 C CA . LEU B 1 335 ? -0.295 -35.781 0.161 1 36.97 335 LEU B CA 1
ATOM 5015 C C . LEU B 1 335 ? -0.448 -34.469 0.891 1 36.97 335 LEU B C 1
ATOM 5017 O O . LEU B 1 335 ? -0.13 -33.406 0.339 1 36.97 335 LEU B O 1
ATOM 5021 N N . MET B 1 336 ? -1.312 -34.438 1.951 1 31.42 336 MET B N 1
ATOM 5022 C CA . MET B 1 336 ? -1.474 -33.469 3.033 1 31.42 336 MET B CA 1
ATOM 5023 C C . MET B 1 336 ? -0.124 -32.906 3.475 1 31.42 336 MET B C 1
ATOM 5025 O O . MET B 1 336 ? 0.864 -33.656 3.537 1 31.42 336 MET B O 1
#

Nearest PDB structures (foldseek):
  2r00-assembly2_C-2  TM=9.433E-01  e=1.850E-35  Vibrio cholerae
  2qz9-assembly2_B-2  TM=9.389E-01  e=1.689E-34  Vibrio cholerae
  8juo-assembly1_A  TM=9.252E-01  e=5.494E-32  Porphyromonas gingivalis
  2hjs-assembly1_A-2  TM=9.284E-01  e=1.614E-31  Pseudomonas aeruginosa PAO1
  2r00-assembly1_A  TM=8.420E-01  e=8.845E-26  Vibrio cholerae

Sequence (672 aa):
MSTSLQIAVVGATSLVGQAVLELLAERNFPAARVFAVDSAEQNGSTASLGNLELDVHPVDEFNFENVGLAIFAAGGDISREYVPQARDAGAAVVDFSSAFRNAAGVPLVAPAINAAELEELGRAPLVAVPNCTVTPLALALAPLAPLGIDRVTVATYQAVSGSGQKAMEEMADQTTALFSQRDAEASVYAKRIAFNVLPQIGDVDDNGDSEEERSVRDETARLLKLKPEQLEVTCARVPVFFGHSWAVQVELHKEFDLEQAQKRLKAAGLQVVGREQHGGYVTPMEATGNEMVWVSRLRKHGKVLSLWLSADNVKAGAALHCVRIAEILAGQSALMMSTSLQIAVVGATSLVGQAVLELLAERNFPAARVFAVDSAEQNGSTASLGNLELDVHPVDEFNFENVGLAIFAAGGDISREYVPQARDAGAAVVDFSSAFRNAAGVPLVAPAINAAELEELGRAPLVAVPNCTVTPLALALAPLAPLGIDRVTVATYQAVSGSGQKAMEEMADQTTALFSQRDAEASVYAKRIAFNVLPQIGDVDDNGDSEEERSVRDETARLLKLKPEQLEVTCARVPVFFGHSWAVQVELHKEFDLEQAQKRLKAAGLQVVGREQHGGYVTPMEATGNEMVWVSRLRKHGKVLSLWLSADNVKAGAALHCVRIAEILAGQSALM

Radius of gyration: 27.29 Å; Cα contacts (8 Å, |Δi|>4): 1601; chains: 2; bounding box: 54×95×59 Å

Secondary structure (DSSP, 8-state):
-----EEEEETTTSHHHHHHHHHHHHTT---SEEEEEE-GGGTT-EEEETTEEEEEEEGGG---TT-SEEEE-S-HHHHHHHHHHHHHTT-EEEE-SSTTTT-TT--B--HHHHGGGGTT--SS-EEEPPPTTHHHHHHHHGGGGGG-EEEEEEEEEE-GGGG-HHHHHHHHHHHHHHHTTPPPP-SSSSS--TT--B---S-B-TTS-BHHHHHHHHHHHHHHT--GGGEEEEEEE-S-SS-EEEEEEEEESS---HHHHHHHHHHTT-EEPPTTSGGG---HHHHTTSSPEEEEEEEEETTEEEEEEEE-TTIIIIIHHHHHHHHHHTT-----/-----EEEEETTTSHHHHHHHHHHHHTT---SEEEEEE-GGGTT-EEEETTEEEEEEEGGG---TT-SEEEE-S-HHHHHHHHHHHHHTT-EEEE-SSTTTT-TT--B--HHHHGGGGTT--SS-EEEPPPTTHHHHHHHHGGGGGG-EEEEEEEEEE-GGGG-HHHHHHHHHHHHHHHTTPPPP-SSSSS--TT--B---S-B-TTS-BHHHHHHHHHHHHHHT--GGGEEEEEEE-S-SS-EEEEEEEEESS---HHHHHHHHHHTT-EEPPTTSGGG---HHHHTTSSPEEEEEEEEETTEEEEEEEE-TTIIIIIHHHHHHHHHHTT-----